Protein AF-A0A2D8M0P0-F1 (afdb_monomer)

Secondary structure (DSSP, 8-state):
------SS-EEEEEEEEEE-TT--EEEEEEEEEE-------EE---EEEEEGGGGGGS-EEEEEE--EE-TTT-EEEEEEEEEEEEEES-GGG--EETTEEEEEEE-SSEEEEEETTS-EEEEEEE-TTT-EEEEEE-S----S-TT-TT-EEEEEEEEEEEESS--EEEEEEEEEEEPP--B---EEEEEETT--EEEETTTTSB--SSS--EEEEEEETTEEEE--TT-EEEE-SSEEEEE-TTSEEEEEEPTT--EEEEEEEEEE-SS--EEEEEEEEEEESSSS--------------------------------------------------------------------S--EEE--SS--EEE--SS--EEE--BSS-EEEEEESS-EEE--BSS-EEEEEES--EEEEESBS-EEEEEESS-EEEEBS-STT-----B---EEEEEESS-EEEE--SS----EEESS--TTTT-EEE-TTTSTT--TTTS-GGGTEEEEEETTEEEEEE-TT-S--GGGPEEEEEETT--S--HHHHBHHHHTT--

Mean predicted aligned error: 20.03 Å

Solvent-accessible surface area (backbone atoms only — not comparable to full-atom values): 30763 Å² total; per-residue (Å²): 140,88,81,85,85,88,83,68,66,46,69,54,76,45,79,49,74,50,68,56,94,91,65,54,72,52,77,51,76,51,74,48,72,47,76,58,75,86,50,68,33,47,53,63,76,49,76,45,80,47,56,44,65,60,37,86,83,46,64,48,71,48,78,52,62,56,56,65,51,24,70,88,59,34,81,45,40,36,31,41,68,64,50,72,45,79,43,80,28,32,34,95,78,39,62,23,32,94,82,30,51,49,48,74,49,64,45,55,44,38,35,39,33,30,29,75,89,67,52,65,29,33,40,36,42,46,41,36,82,70,31,37,32,40,40,35,40,59,50,72,65,42,49,49,56,38,60,42,55,71,36,45,30,30,33,40,39,31,35,32,40,30,29,59,88,63,42,69,19,74,38,50,34,37,41,34,36,25,37,46,43,40,46,51,48,67,43,75,47,81,34,32,40,70,42,75,41,71,54,50,66,55,76,79,33,49,74,44,84,46,66,68,59,27,32,44,37,40,33,33,96,73,47,73,48,70,36,34,92,88,30,36,78,48,54,44,92,40,28,37,38,35,36,31,26,80,27,40,36,42,35,39,37,36,80,80,23,63,52,71,32,58,32,42,37,29,42,25,36,56,73,44,24,51,24,66,25,38,46,33,30,51,28,33,67,52,71,106,73,79,93,78,85,77,87,74,79,86,72,90,73,93,74,82,87,81,89,81,84,90,83,87,83,88,84,90,83,83,80,91,79,83,88,86,88,83,86,82,80,93,79,86,87,78,88,87,88,84,89,84,79,91,78,94,76,87,79,72,86,71,75,80,75,72,78,74,55,64,46,80,46,78,55,43,80,45,59,44,79,49,73,56,43,72,23,38,26,38,40,37,33,49,20,31,45,27,37,41,36,33,49,22,36,47,25,38,39,32,40,24,21,29,48,24,38,40,36,34,30,37,34,50,24,40,37,37,53,18,6,28,49,29,42,37,37,35,28,42,30,52,21,38,41,35,44,31,47,57,64,96,89,55,86,27,73,54,30,32,48,27,43,38,31,51,77,42,46,42,22,36,46,34,45,52,77,70,84,57,86,34,47,30,34,34,63,64,76,40,61,87,62,49,23,28,36,35,52,61,62,61,43,73,82,64,52,78,92,79,47,65,66,74,46,40,46,42,80,45,80,55,100,59,20,32,35,39,24,37,26,78,78,70,77,56,44,76,90,65,36,44,64,47,36,34,34,44,76,35,72,96,74,54,68,63,63,41,26,58,74,54,63,78,66,81,121

Radius of gyration: 38.32 Å; Cα contacts (8 Å, |Δi|>4): 1396; chains: 1; bounding box: 103×64×128 Å

Sequence (555 aa):
TYTSNNSTTGTDQFTYTMRDYDTDTDTAQLNLTVGDIDSVPTLDKEVINLDETNLDNGVITFNGNFDGDFKSDGPGSYQFDGSFTAACSLKNGQFTSEGSPISVNVTSNTITGTAADGRTIFTVTLNQSTGAYQFKLFDSVDHADGTDPNDILCFDIGVKATDGDGDVASNSFKVNIADDAVNAYNDTCPAYAGYRSRGNVMANDNLSQDAVNKVVNISSSMGNATVTTAGVMIMGLYGSLTIGQDGSYAYVPNTYASGQDVFTYTLQDGDMDTDTATLTFSVNYGSPNSTNVNTNTNVNNNSAEAEANSDASASASSRSSSVNSDDDGLSSSNVSSGSSSSENDSPSSASNELVHGAVTHEGTENGDVIFGTEGSDVINGKGGNDILYGQGGDDTLYGGAGDDVIYGGAGDDTIFVGGGDNIVHGGEGDDIIVSGQGRPGEDFGSDGSSQLWGDGGADIFLFQNNGGAGTDQIMDFNSGEGDMLDLSDFLHNYDPLTGAIENFVFQREMDGNTVISVDVTGSGNAQNAVDLVVLENVTGKHLDELVANIQAQQV

Foldseek 3Di:
DDDDPQADFDKDKDKDWDADPVGDIDIDIDIDTDDHPPDFKAKDAAEAEAEQQPCVVFKDKDKDFIDIGLDPQAFDWKFFPFDKDKDQFAAVPAWAALNFGWDWDGDRAKIWTAGPVGDTQKMKGADTRTRIIMIIGGGFIFGHPQADQFRWIKMWTKMWTAGNNGRIDIDIYMYIYGHHAKAQEAAEDEAEAADKDKDFSCPPIDAHPNADKFFQKKDWPVGIDGADQVFDWDDFPFWIKTAHRRRIIIIHGHHQGADKTKMKIWIAGSSGYIDIYIYMYGYHHDDPDDDDPPPPPPDDDDDDDDDDDDDDDDDDDDDDDDDDDDDDDDDDDDDDDDDDDDDDDDDDDPPPPPPQDEEEAEADQAEEEDAAHQEEYEYANAHYEYEEYNAHYAYEYERFAEAYEEANHAYAYEYHQAADAYEYELYHHAYEYEADHDDPPRPSDAHAAYEYEPDAAQYEYEYADPDHAYAYEDEDDDLPRNYAYEPVNLCVVPDVVPDDCCLAWPWDDDPQKIWIWGQSVNPSDPVNTHTHYIYHNDDDDDNVSHHSNNVSPPD

Structure (mmCIF, N/CA/C/O backbone):
data_AF-A0A2D8M0P0-F1
#
_entry.id   AF-A0A2D8M0P0-F1
#
loop_
_atom_site.group_PDB
_atom_site.id
_atom_site.type_symbol
_atom_site.label_atom_id
_atom_site.label_alt_id
_atom_site.label_comp_id
_atom_site.label_asym_id
_atom_site.label_entity_id
_atom_site.label_seq_id
_atom_site.pdbx_PDB_ins_code
_atom_site.Cartn_x
_atom_site.Cartn_y
_atom_site.Cartn_z
_atom_site.occupancy
_atom_site.B_iso_or_equiv
_atom_site.auth_seq_id
_atom_site.auth_comp_id
_atom_site.auth_asym_id
_atom_site.auth_atom_id
_atom_site.pdbx_PDB_model_num
ATOM 1 N N . THR A 1 1 ? -51.999 -14.821 59.462 1.00 68.44 1 THR A N 1
ATOM 2 C CA . THR A 1 1 ? -50.954 -14.955 58.429 1.00 68.44 1 THR A CA 1
ATOM 3 C C . THR A 1 1 ? -50.561 -13.560 58.021 1.00 68.44 1 THR A C 1
ATOM 5 O O . THR A 1 1 ? -51.459 -12.737 57.897 1.00 68.44 1 THR A O 1
ATOM 8 N N . TYR A 1 2 ? -49.270 -13.279 57.912 1.00 76.94 2 TYR A N 1
ATOM 9 C CA . TYR A 1 2 ? -48.740 -11.965 57.552 1.00 76.94 2 TYR A CA 1
ATOM 10 C C . TYR A 1 2 ? -47.899 -12.120 56.283 1.00 76.94 2 TYR A C 1
ATOM 12 O O . TYR A 1 2 ? -47.199 -13.124 56.150 1.00 76.94 2 TYR A O 1
ATOM 20 N N . THR A 1 3 ? -48.000 -11.164 55.365 1.00 72.19 3 THR A N 1
ATOM 21 C CA . THR A 1 3 ? -47.243 -11.122 54.108 1.00 72.19 3 THR A CA 1
ATOM 22 C C . THR A 1 3 ? -46.693 -9.707 53.980 1.00 72.19 3 THR A C 1
ATOM 24 O O . THR A 1 3 ? -47.482 -8.764 53.965 1.00 72.19 3 THR A O 1
ATOM 27 N N . SER A 1 4 ? -45.367 -9.561 53.963 1.00 68.31 4 SER A N 1
ATOM 28 C CA . SER A 1 4 ? -44.700 -8.271 53.764 1.00 68.31 4 SER A CA 1
ATOM 29 C C . SER A 1 4 ? -44.719 -7.879 52.284 1.00 68.31 4 SER A C 1
ATOM 31 O O . SER A 1 4 ? -44.711 -8.745 51.412 1.00 68.31 4 SER A O 1
ATOM 33 N N . ASN A 1 5 ? -44.720 -6.570 52.011 1.00 63.34 5 ASN A N 1
ATOM 34 C CA . ASN A 1 5 ? -44.659 -6.010 50.654 1.00 63.34 5 ASN A CA 1
ATOM 35 C C . ASN A 1 5 ? -43.256 -5.466 50.278 1.00 63.34 5 ASN A C 1
ATOM 37 O O . ASN A 1 5 ? -43.159 -4.778 49.272 1.00 63.34 5 ASN A O 1
ATOM 41 N N . ASN A 1 6 ? -42.212 -5.759 51.078 1.00 54.38 6 ASN A N 1
ATOM 42 C CA . ASN A 1 6 ? -40.782 -5.444 50.854 1.00 54.38 6 ASN A CA 1
ATOM 43 C C . ASN A 1 6 ? -40.491 -4.080 50.193 1.00 54.38 6 ASN A C 1
ATOM 45 O O . ASN A 1 6 ? -40.012 -4.042 49.068 1.00 54.38 6 ASN A O 1
ATOM 49 N N . SER A 1 7 ? -40.785 -2.958 50.858 1.00 53.03 7 SER A N 1
ATOM 50 C CA . SER A 1 7 ? -40.440 -1.644 50.284 1.00 53.03 7 SER A CA 1
ATOM 51 C C . SER A 1 7 ? -39.836 -0.627 51.252 1.00 53.03 7 SER A C 1
ATOM 53 O O . SER A 1 7 ? -39.574 0.481 50.814 1.00 53.03 7 SER A O 1
ATOM 55 N N . THR A 1 8 ? -39.712 -0.942 52.549 1.00 54.62 8 THR A N 1
ATOM 56 C CA . THR A 1 8 ? -39.072 -0.094 53.579 1.00 54.62 8 THR A CA 1
ATOM 57 C C . THR A 1 8 ? -38.988 -0.853 54.911 1.00 54.62 8 THR A C 1
ATOM 59 O O . THR A 1 8 ? -39.948 -1.546 55.271 1.00 54.62 8 THR A O 1
ATOM 62 N N . THR A 1 9 ? -37.950 -0.610 55.723 1.00 65.69 9 THR A N 1
ATOM 63 C CA . THR A 1 9 ? -37.950 -0.993 57.151 1.00 65.69 9 THR A CA 1
ATOM 64 C C . THR A 1 9 ? -39.107 -0.316 57.896 1.00 65.69 9 THR A C 1
ATOM 66 O O . THR A 1 9 ? -39.254 0.908 57.878 1.00 65.69 9 THR A O 1
ATOM 69 N N . GLY A 1 10 ? -39.920 -1.099 58.608 1.00 68.50 10 GLY A N 1
ATOM 70 C CA . GLY A 1 10 ? -41.105 -0.580 59.291 1.00 68.50 10 GLY A CA 1
ATOM 71 C C . GLY A 1 10 ? -41.658 -1.504 60.370 1.00 68.50 10 GLY A C 1
ATOM 72 O O . GLY A 1 10 ? -41.254 -2.656 60.520 1.00 68.50 10 GLY A O 1
ATOM 73 N N . THR A 1 11 ? -42.591 -0.985 61.169 1.00 77.12 11 THR A N 1
ATOM 74 C CA . THR A 1 11 ? -43.355 -1.790 62.131 1.00 77.12 11 THR A CA 1
ATOM 75 C C . THR A 1 11 ? -44.836 -1.669 61.826 1.00 77.12 11 THR A C 1
ATOM 77 O O . THR A 1 11 ? -45.420 -0.601 62.006 1.00 77.12 11 THR A O 1
ATOM 80 N N . ASP A 1 12 ? -45.446 -2.781 61.427 1.00 82.00 12 ASP A N 1
ATOM 81 C CA . ASP A 1 12 ? -46.895 -2.886 61.345 1.00 82.00 12 ASP A CA 1
ATOM 82 C C . ASP A 1 12 ? -47.453 -3.183 62.738 1.00 82.00 12 ASP A C 1
ATOM 84 O O . ASP A 1 12 ? -47.064 -4.152 63.399 1.00 82.00 12 ASP A O 1
ATOM 88 N N . GLN A 1 13 ? -48.375 -2.339 63.197 1.00 87.88 13 GLN A N 1
ATOM 89 C CA . GLN A 1 13 ? -49.007 -2.475 64.503 1.00 87.88 13 GLN A CA 1
ATOM 90 C C . GLN A 1 13 ? -50.463 -2.911 64.358 1.00 87.88 13 GLN A C 1
ATOM 92 O O . GLN A 1 13 ? -51.303 -2.190 63.821 1.00 87.88 13 GLN A O 1
ATOM 97 N N . PHE A 1 14 ? -50.784 -4.069 64.927 1.00 88.75 14 PHE A N 1
ATOM 98 C CA . PHE A 1 14 ? -52.139 -4.601 64.993 1.00 88.75 14 PHE A CA 1
ATOM 99 C C . PHE A 1 14 ? -52.619 -4.579 66.442 1.00 88.75 14 PHE A C 1
ATOM 101 O O . PHE A 1 14 ? -51.986 -5.154 67.322 1.00 88.75 14 PHE A O 1
ATOM 108 N N . THR A 1 15 ? -53.752 -3.934 66.710 1.00 93.31 15 THR A N 1
ATOM 109 C CA . THR A 1 15 ? -54.378 -3.979 68.041 1.00 93.31 15 THR A CA 1
ATOM 110 C C . THR A 1 15 ? -55.434 -5.075 68.061 1.00 93.31 15 THR A C 1
ATOM 112 O O . THR A 1 15 ? -56.284 -5.123 67.173 1.00 93.31 15 THR A O 1
ATOM 115 N N . TYR A 1 16 ? -55.395 -5.947 69.067 1.00 90.12 16 TYR A N 1
ATOM 116 C CA . TYR A 1 16 ? -56.405 -6.983 69.265 1.00 90.12 16 TYR A CA 1
ATOM 117 C C . TYR A 1 16 ? -56.964 -6.940 70.684 1.00 90.12 16 TYR A C 1
ATOM 119 O O . TYR A 1 16 ? -56.288 -6.553 71.635 1.00 90.12 16 TYR A O 1
ATOM 127 N N . THR A 1 17 ? -58.224 -7.342 70.814 1.00 92.62 17 THR A N 1
ATOM 128 C CA . THR A 1 17 ? -58.945 -7.387 72.085 1.00 92.62 17 THR A CA 1
ATOM 129 C C . THR A 1 17 ? -59.273 -8.835 72.404 1.00 92.62 17 THR A C 1
ATOM 131 O O . THR A 1 17 ? -59.885 -9.524 71.586 1.00 92.62 17 THR A O 1
ATOM 134 N N . MET A 1 18 ? -58.883 -9.302 73.584 1.00 88.94 18 MET A N 1
ATOM 135 C CA . MET A 1 18 ? -59.328 -10.584 74.118 1.00 88.94 18 MET A CA 1
ATOM 136 C C . MET A 1 18 ? -60.533 -10.358 75.021 1.00 88.94 18 MET A C 1
ATOM 138 O O . MET A 1 18 ? -60.607 -9.340 75.704 1.00 88.94 18 MET A O 1
ATOM 142 N N . ARG A 1 19 ? -61.474 -11.302 75.007 1.00 91.44 19 ARG A N 1
ATOM 143 C CA . ARG A 1 19 ? -62.654 -11.306 75.872 1.00 91.44 19 ARG A CA 1
ATOM 144 C C . ARG A 1 19 ? -62.740 -12.645 76.586 1.00 91.44 19 ARG A C 1
ATOM 146 O O . ARG A 1 19 ? -62.613 -13.677 75.923 1.00 91.44 19 ARG A O 1
ATOM 153 N N . ASP A 1 20 ? -62.958 -12.632 77.892 1.00 86.31 20 ASP A N 1
ATOM 154 C CA . ASP A 1 20 ? -63.196 -13.855 78.654 1.00 86.31 20 ASP A CA 1
ATOM 155 C C . ASP A 1 20 ? -64.682 -14.264 78.653 1.00 86.31 20 ASP A C 1
ATOM 157 O O . ASP A 1 20 ? -65.516 -13.732 77.912 1.00 86.31 20 ASP A O 1
ATOM 161 N N . TYR A 1 21 ? -65.005 -15.307 79.419 1.00 88.38 21 TYR A N 1
ATOM 162 C CA . TYR A 1 21 ? -66.325 -15.934 79.400 1.00 88.38 21 TYR A CA 1
ATOM 163 C C . TYR A 1 21 ? -67.408 -15.065 80.057 1.00 88.38 21 TYR A C 1
ATOM 165 O O . TYR A 1 21 ? -68.565 -15.091 79.631 1.00 88.38 21 TYR A O 1
ATOM 173 N N . ASP A 1 22 ? -67.042 -14.294 81.077 1.00 88.50 22 ASP A N 1
ATOM 174 C CA . ASP A 1 22 ? -67.893 -13.350 81.803 1.00 88.50 22 ASP A CA 1
ATOM 175 C C . ASP A 1 22 ? -67.812 -11.917 81.274 1.00 88.50 22 ASP A C 1
ATOM 177 O O . ASP A 1 22 ? -68.479 -11.029 81.801 1.00 88.50 22 ASP A O 1
ATOM 181 N N . THR A 1 23 ? -67.198 -11.762 80.101 1.00 89.12 23 THR A N 1
ATOM 182 C CA . THR A 1 23 ? -67.307 -10.633 79.177 1.00 89.12 23 THR A CA 1
ATOM 183 C C . THR A 1 23 ? -66.357 -9.4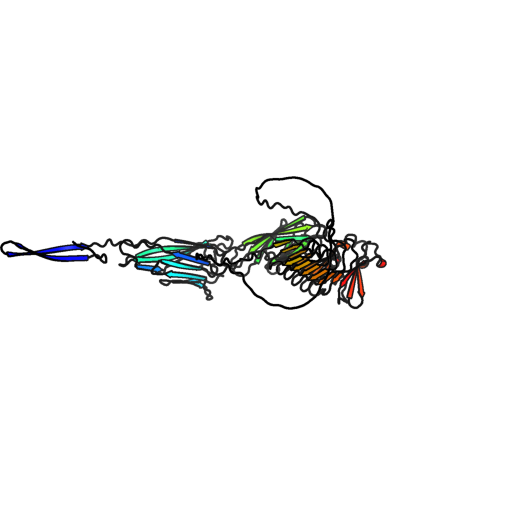71 79.401 1.00 89.12 23 THR A C 1
ATOM 185 O O . THR A 1 23 ? -66.452 -8.498 78.644 1.00 89.12 23 THR A O 1
ATOM 188 N N . ASP A 1 24 ? -65.423 -9.602 80.334 1.00 91.12 24 ASP A N 1
ATOM 189 C CA . ASP A 1 24 ? -64.345 -8.644 80.512 1.00 91.12 24 ASP A CA 1
ATOM 190 C C . ASP A 1 24 ? -63.424 -8.668 79.289 1.00 91.12 24 ASP A C 1
ATOM 192 O O . ASP A 1 24 ? -63.270 -9.685 78.604 1.00 91.12 24 ASP A O 1
ATOM 196 N N . THR A 1 25 ? -62.845 -7.512 78.965 1.00 92.69 25 THR A N 1
ATOM 197 C CA . THR A 1 25 ? -61.978 -7.355 77.796 1.00 92.69 25 THR A CA 1
ATOM 198 C C . THR A 1 25 ? -60.655 -6.721 78.159 1.00 92.69 25 THR A C 1
ATOM 200 O O . THR A 1 25 ? -60.630 -5.751 78.914 1.00 92.69 25 THR A O 1
ATOM 203 N N . ASP A 1 26 ? -59.590 -7.190 77.519 1.00 94.50 26 ASP A N 1
ATOM 204 C CA . ASP A 1 26 ? -58.276 -6.559 77.557 1.00 94.50 26 ASP A CA 1
ATOM 205 C C . ASP A 1 26 ? -57.722 -6.403 76.140 1.00 94.50 26 ASP A C 1
ATOM 207 O O . ASP A 1 26 ? -58.010 -7.203 75.245 1.00 94.50 26 ASP A O 1
ATOM 211 N N . THR A 1 27 ? -56.946 -5.349 75.926 1.00 93.19 27 THR A N 1
ATOM 212 C CA . THR A 1 27 ? -56.362 -5.000 74.629 1.00 93.19 27 THR A CA 1
ATOM 213 C C . THR A 1 27 ? -54.857 -5.182 74.655 1.00 93.19 27 THR A C 1
ATOM 215 O O . THR A 1 27 ? -54.185 -4.670 75.545 1.00 93.19 27 THR A O 1
ATOM 218 N N . ALA A 1 28 ? -54.319 -5.828 73.628 1.00 92.94 28 ALA A N 1
ATOM 219 C CA . ALA A 1 28 ? -52.889 -5.965 73.421 1.00 92.94 28 ALA A CA 1
ATOM 220 C C . ALA A 1 28 ? -52.513 -5.553 71.994 1.00 92.94 28 ALA A C 1
ATOM 222 O O . ALA A 1 28 ? -53.347 -5.501 71.086 1.00 92.94 28 ALA A O 1
ATOM 223 N N . GLN A 1 29 ? -51.233 -5.246 71.802 1.00 92.50 29 GLN A N 1
ATOM 224 C CA . GLN A 1 29 ? -50.673 -4.920 70.497 1.00 92.50 29 GLN A CA 1
ATOM 225 C C . GLN A 1 29 ? -49.803 -6.077 70.007 1.00 92.50 29 GLN A C 1
ATOM 227 O O . GLN A 1 29 ? -48.972 -6.602 70.748 1.00 92.50 29 GLN A O 1
ATOM 232 N N . LEU A 1 30 ? -49.994 -6.465 68.751 1.00 89.06 30 LEU A N 1
ATOM 233 C CA . LEU A 1 30 ? -49.072 -7.284 67.982 1.00 89.06 30 LEU A CA 1
ATOM 234 C C . LEU A 1 30 ? -48.292 -6.343 67.063 1.00 89.06 30 LEU A C 1
ATOM 236 O O . LEU A 1 30 ? -48.836 -5.835 66.085 1.00 89.06 30 LEU A O 1
ATOM 240 N N . ASN A 1 31 ? -47.027 -6.112 67.399 1.00 85.94 31 ASN A N 1
ATOM 241 C CA . ASN A 1 31 ? -46.102 -5.360 66.561 1.00 85.94 31 ASN A CA 1
ATOM 242 C C . ASN A 1 31 ? -45.303 -6.359 65.719 1.00 85.94 31 ASN A C 1
ATOM 244 O O . ASN A 1 31 ? -44.644 -7.237 66.277 1.00 85.94 31 ASN A O 1
ATOM 248 N N . LEU A 1 32 ? -45.375 -6.237 64.396 1.00 80.94 32 LEU A N 1
ATOM 249 C CA . LEU A 1 32 ? -44.564 -7.002 63.455 1.00 80.94 32 LEU A CA 1
ATOM 250 C C . LEU A 1 32 ? -43.542 -6.053 62.836 1.00 80.94 32 LEU A C 1
ATOM 252 O O . LEU A 1 32 ? -43.894 -5.186 62.040 1.00 80.94 32 LEU A O 1
ATOM 256 N N . THR A 1 33 ? -42.282 -6.190 63.240 1.00 70.06 33 THR A N 1
ATOM 257 C CA . THR A 1 33 ? -41.177 -5.442 62.638 1.00 70.06 33 THR A CA 1
ATOM 258 C C . THR A 1 33 ? -40.686 -6.199 61.414 1.00 70.06 33 THR A C 1
ATOM 260 O O . THR A 1 33 ? -40.250 -7.345 61.532 1.00 70.06 33 THR A O 1
ATOM 263 N N . VAL A 1 34 ? -40.763 -5.554 60.254 1.00 70.56 34 VAL A N 1
ATOM 264 C CA . VAL A 1 34 ? -40.126 -6.022 59.024 1.00 70.56 34 VAL A CA 1
ATOM 265 C C . VAL A 1 34 ? -38.820 -5.257 58.906 1.00 70.56 34 VAL A C 1
ATOM 267 O O . VAL A 1 34 ? -38.826 -4.035 58.751 1.00 70.56 34 VAL A O 1
ATOM 270 N N . GLY A 1 35 ? -37.712 -5.971 59.081 1.00 56.75 35 GLY A N 1
ATOM 271 C CA . GLY A 1 35 ? -36.402 -5.442 58.730 1.00 56.75 35 GLY A CA 1
ATOM 272 C C . GLY A 1 35 ? -36.252 -5.527 57.224 1.00 56.75 35 GLY A C 1
ATOM 273 O O . GLY A 1 35 ? -36.498 -6.597 56.661 1.00 56.75 35 GLY A O 1
ATOM 274 N N . ASP A 1 36 ? -35.879 -4.415 56.607 1.00 60.78 36 ASP A N 1
ATOM 275 C CA . ASP A 1 36 ? -35.230 -4.501 55.313 1.00 60.78 36 ASP A CA 1
ATOM 276 C C . ASP A 1 36 ? -33.916 -5.257 55.480 1.00 60.78 36 ASP A C 1
ATOM 278 O O . ASP A 1 36 ? -33.255 -5.141 56.522 1.00 60.78 36 ASP A O 1
ATOM 282 N N . ILE A 1 37 ? -33.546 -6.041 54.481 1.00 57.84 37 ILE A N 1
ATOM 283 C CA . ILE A 1 37 ? -32.159 -6.459 54.368 1.00 57.84 37 ILE A CA 1
ATOM 284 C C . ILE A 1 37 ? -31.554 -5.390 53.467 1.00 57.84 37 ILE A C 1
ATOM 286 O O . ILE A 1 37 ? -31.331 -5.692 52.314 1.00 57.84 37 ILE A O 1
ATOM 290 N N . ASP A 1 38 ? -31.384 -4.169 53.989 1.00 63.44 38 ASP A N 1
ATOM 291 C CA . ASP A 1 38 ? -30.680 -3.035 53.357 1.00 63.44 38 ASP A CA 1
ATOM 292 C C . ASP A 1 38 ? -29.403 -3.587 52.698 1.00 63.44 38 ASP A C 1
ATOM 294 O O . ASP A 1 38 ? -28.453 -4.001 53.384 1.00 63.44 38 ASP A O 1
ATOM 298 N N . SER A 1 39 ? -29.495 -3.827 51.386 1.00 70.38 39 SER A N 1
ATOM 299 C CA . SER A 1 39 ? -28.562 -4.650 50.630 1.00 70.38 39 SER A CA 1
ATOM 300 C C . SER A 1 39 ? -27.941 -3.803 49.545 1.00 70.38 39 SER A C 1
ATOM 302 O O . SER A 1 39 ? -28.282 -3.924 48.374 1.00 70.38 39 SER A O 1
ATOM 304 N N . VAL A 1 40 ? -26.907 -3.063 49.945 1.00 78.81 40 VAL A N 1
ATOM 305 C CA . VAL A 1 40 ? -26.061 -2.288 49.034 1.00 78.81 40 VAL A CA 1
ATOM 306 C C . VAL A 1 40 ? -25.755 -3.079 47.751 1.00 78.81 40 VAL A C 1
ATOM 308 O O . VAL A 1 40 ? -25.216 -4.199 47.835 1.00 78.81 40 VAL A O 1
ATOM 311 N N . PRO A 1 41 ? -26.049 -2.510 46.567 1.00 85.50 41 PRO A N 1
ATOM 312 C CA . PRO A 1 41 ? -25.842 -3.203 45.312 1.00 85.50 41 PRO A CA 1
ATOM 313 C C . PRO A 1 41 ? -24.352 -3.491 45.097 1.00 85.50 41 PRO A C 1
ATOM 315 O O . PRO A 1 41 ? -23.466 -2.893 45.716 1.00 85.50 41 PRO A O 1
ATOM 318 N N . THR A 1 42 ? -24.039 -4.407 44.185 1.00 87.06 42 THR A N 1
ATOM 319 C CA . THR A 1 42 ? -22.668 -4.571 43.680 1.00 87.06 42 THR A CA 1
ATOM 320 C C . THR A 1 42 ? -22.619 -4.245 42.203 1.00 87.06 42 THR A C 1
ATOM 322 O O . THR A 1 42 ? -23.557 -4.555 41.477 1.00 87.06 42 THR A O 1
ATOM 325 N N . LEU A 1 43 ? -21.522 -3.633 41.766 1.00 88.56 43 LEU A N 1
ATOM 326 C CA . LEU A 1 43 ? -21.311 -3.233 40.383 1.00 88.56 43 LEU A CA 1
ATOM 327 C C . LEU A 1 43 ? -19.984 -3.802 39.898 1.00 88.56 43 LEU A C 1
ATOM 329 O O . LEU A 1 43 ? -18.949 -3.569 40.532 1.00 88.56 43 LEU A O 1
ATOM 333 N N . ASP A 1 44 ? -20.018 -4.540 38.797 1.00 83.25 44 ASP A N 1
ATOM 334 C CA . ASP A 1 44 ? -18.826 -5.180 38.256 1.00 83.25 44 ASP A CA 1
ATOM 335 C C . ASP A 1 44 ? -17.816 -4.172 37.695 1.00 83.25 44 ASP A C 1
ATOM 337 O O . ASP A 1 44 ? -18.142 -3.038 37.336 1.00 83.25 44 ASP A O 1
ATOM 341 N N . LYS A 1 45 ? -16.550 -4.602 37.653 1.00 81.31 45 LYS A N 1
ATOM 342 C CA . LYS A 1 45 ? -15.477 -3.876 36.974 1.00 81.31 45 LYS A CA 1
ATOM 343 C C . LYS A 1 45 ? -15.367 -4.389 35.548 1.00 81.31 45 LYS A C 1
ATOM 345 O O . LYS A 1 45 ? -15.258 -5.594 35.340 1.00 81.31 45 LYS A O 1
ATOM 350 N N . GLU A 1 46 ? -15.276 -3.471 34.598 1.00 85.31 46 GLU A N 1
ATOM 351 C CA . GLU A 1 46 ? -15.084 -3.805 33.191 1.00 85.31 46 GLU A CA 1
ATOM 352 C C . GLU A 1 46 ? -13.783 -3.194 32.652 1.00 85.31 46 GLU A C 1
ATOM 354 O O . GLU A 1 46 ? -13.271 -2.196 33.173 1.00 85.31 46 GLU A O 1
ATOM 359 N N . VAL A 1 47 ? -13.202 -3.847 31.647 1.00 89.69 47 VAL A N 1
ATOM 360 C CA . VAL A 1 47 ? -12.021 -3.367 30.928 1.00 89.69 47 VAL A CA 1
ATOM 361 C C . VAL A 1 47 ? -12.296 -3.515 29.442 1.00 89.69 47 VAL A C 1
ATOM 363 O O . VAL A 1 47 ? -12.587 -4.616 28.978 1.00 89.69 47 VAL A O 1
ATOM 366 N N . ILE A 1 48 ? -12.188 -2.410 28.717 1.00 91.12 48 ILE A N 1
ATOM 367 C CA . ILE A 1 48 ? -12.302 -2.350 27.264 1.00 91.12 48 ILE A CA 1
ATOM 368 C C . ILE A 1 48 ? -10.888 -2.208 26.710 1.00 91.12 48 ILE A C 1
ATOM 370 O O . ILE A 1 48 ? -10.119 -1.398 27.224 1.00 91.12 48 ILE A O 1
ATOM 374 N N . ASN A 1 49 ? -10.553 -2.989 25.685 1.00 91.25 49 ASN A N 1
ATOM 375 C CA . ASN A 1 49 ? -9.319 -2.825 24.922 1.00 91.25 49 ASN A CA 1
ATOM 376 C C . ASN A 1 49 ? -9.710 -2.480 23.488 1.00 91.25 49 ASN A C 1
ATOM 378 O O . ASN A 1 49 ? -10.456 -3.237 22.864 1.00 91.25 49 ASN A O 1
ATOM 382 N N . LEU A 1 50 ? -9.255 -1.325 23.032 1.00 90.12 50 LEU A N 1
ATOM 383 C CA . LEU A 1 50 ? -9.416 -0.799 21.686 1.00 90.12 50 LEU A CA 1
ATOM 384 C C . LEU A 1 50 ? -8.029 -0.652 21.069 1.00 90.12 50 LEU A C 1
ATOM 386 O O . LEU A 1 50 ? -7.039 -0.634 21.796 1.00 90.12 50 LEU A O 1
ATOM 390 N N . ASP A 1 51 ? -7.991 -0.569 19.751 1.00 86.94 51 ASP A N 1
ATOM 391 C CA . ASP A 1 51 ? -6.770 -0.521 18.955 1.00 86.94 51 ASP A CA 1
ATOM 392 C C . ASP A 1 51 ? -7.027 0.425 17.782 1.00 86.94 51 ASP A C 1
ATOM 394 O O . ASP A 1 51 ? -7.970 0.195 17.010 1.00 86.94 51 ASP A O 1
ATOM 398 N N . GLU A 1 52 ? -6.259 1.509 17.720 1.00 85.06 52 GLU A N 1
ATOM 399 C CA . GLU A 1 52 ? -6.424 2.588 16.746 1.00 85.06 52 GLU A CA 1
ATOM 400 C C . GLU A 1 52 ? -6.004 2.176 15.332 1.00 85.06 52 GLU A C 1
ATOM 402 O O . GLU A 1 52 ? -6.554 2.722 14.379 1.00 85.06 52 GLU A O 1
ATOM 407 N N . THR A 1 53 ? -5.233 1.090 15.170 1.00 75.75 53 THR A N 1
ATOM 408 C CA . THR A 1 53 ? -4.862 0.514 13.858 1.00 75.75 53 THR A CA 1
ATOM 409 C C . THR A 1 53 ? -6.079 0.231 12.962 1.00 75.75 53 THR A C 1
ATOM 411 O O . THR A 1 53 ? -5.981 0.177 11.74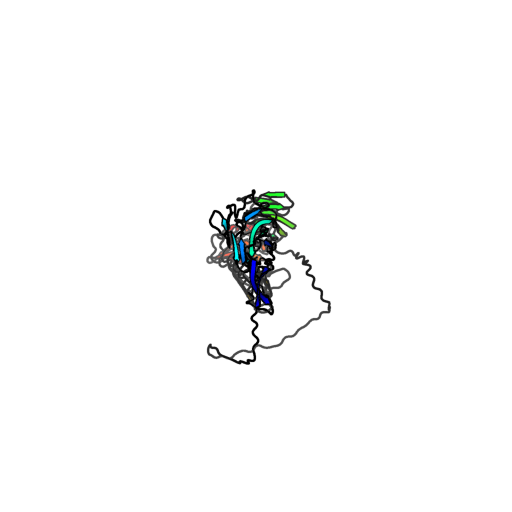2 1.00 75.75 53 THR A O 1
ATOM 414 N N . ASN A 1 54 ? -7.263 0.007 13.547 1.00 67.12 54 ASN A N 1
ATOM 415 C CA . ASN A 1 54 ? -8.490 -0.300 12.800 1.00 67.12 54 ASN A CA 1
ATOM 416 C C . ASN A 1 54 ? -9.446 0.893 12.648 1.00 67.12 54 ASN A C 1
ATOM 418 O O . ASN A 1 54 ? -10.584 0.711 12.192 1.00 67.12 54 ASN A O 1
ATOM 422 N N . LEU A 1 55 ? -9.034 2.095 13.050 1.00 73.81 55 LEU A N 1
ATOM 423 C CA . LEU A 1 55 ? -9.847 3.303 12.946 1.00 73.81 55 LEU A CA 1
ATOM 424 C C . LEU A 1 55 ? -10.058 3.722 11.474 1.00 73.81 55 LEU A C 1
ATOM 426 O O . LEU A 1 55 ? -11.045 4.388 11.170 1.00 73.81 55 LEU A O 1
ATOM 430 N N . ASP A 1 56 ? -9.235 3.236 10.529 1.00 56.50 56 ASP A N 1
ATOM 431 C CA . ASP A 1 56 ? -9.352 3.476 9.067 1.00 56.50 56 ASP A CA 1
ATOM 432 C C . ASP A 1 56 ? -10.652 2.976 8.456 1.00 56.50 56 ASP A C 1
ATOM 434 O O . ASP A 1 56 ? -11.155 3.513 7.467 1.00 56.50 56 ASP A O 1
ATOM 438 N N . ASN A 1 57 ? -11.285 2.012 9.118 1.00 56.31 57 ASN A N 1
ATOM 439 C CA . ASN A 1 57 ? -12.599 1.516 8.733 1.00 56.31 57 ASN A CA 1
ATOM 440 C C . ASN A 1 57 ? -13.755 2.397 9.261 1.00 56.31 57 ASN A C 1
ATOM 442 O O . ASN A 1 57 ? -14.930 2.025 9.148 1.00 56.31 57 ASN A O 1
ATOM 446 N N . GLY A 1 58 ? -13.453 3.562 9.848 1.00 74.38 58 GLY A N 1
ATOM 447 C CA . GLY A 1 58 ? -14.409 4.553 10.331 1.00 74.38 58 GLY A CA 1
ATOM 448 C C . GLY A 1 58 ? -14.439 4.684 11.855 1.00 74.38 58 GLY A C 1
ATOM 449 O O . GLY A 1 58 ? -13.543 5.234 12.470 1.00 74.38 58 GLY A O 1
ATOM 450 N N . VAL A 1 59 ? -15.539 4.275 12.494 1.00 87.50 59 VAL A N 1
ATOM 451 C CA . VAL A 1 59 ? -15.763 4.498 13.937 1.00 87.50 59 VAL A CA 1
ATOM 452 C C . VAL A 1 59 ? -15.637 3.182 14.693 1.00 87.50 59 VAL A C 1
ATOM 454 O O . VAL A 1 59 ? -16.506 2.312 14.555 1.00 87.50 59 VAL A O 1
ATOM 457 N N . ILE A 1 60 ? -14.640 3.052 15.572 1.00 89.06 60 ILE A N 1
ATOM 458 C CA . ILE A 1 60 ? -14.524 1.881 16.449 1.00 89.06 60 ILE A CA 1
ATOM 459 C C . ILE A 1 60 ? -15.659 1.931 17.467 1.00 89.06 60 ILE A C 1
ATOM 461 O O . ILE A 1 60 ? -15.751 2.848 18.282 1.00 89.06 60 ILE A O 1
ATOM 465 N N . THR A 1 61 ? -16.552 0.941 17.422 1.00 91.81 61 THR A N 1
ATOM 466 C CA . THR A 1 61 ? -17.719 0.862 18.307 1.00 91.81 61 THR A CA 1
ATOM 467 C C . THR A 1 61 ? -17.629 -0.363 19.205 1.00 91.81 61 THR A C 1
ATOM 469 O O . THR A 1 61 ? -17.638 -1.493 18.724 1.00 91.81 61 THR A O 1
ATOM 472 N N . PHE A 1 62 ? -17.653 -0.148 20.518 1.00 93.25 62 PHE A N 1
ATOM 473 C CA . PHE A 1 62 ? -17.755 -1.211 21.513 1.00 93.25 62 PHE A CA 1
ATOM 474 C C . PHE A 1 62 ? -19.097 -1.121 22.239 1.00 93.25 62 PHE A C 1
ATOM 476 O O . PHE A 1 62 ? -19.502 -0.049 22.690 1.00 93.25 62 PHE A O 1
ATOM 483 N N . ASN A 1 63 ? -19.798 -2.247 22.360 1.00 94.00 63 ASN A N 1
ATOM 484 C CA . ASN A 1 63 ? -21.035 -2.337 23.131 1.00 94.00 63 ASN A CA 1
ATOM 485 C C . ASN A 1 63 ? -20.785 -3.218 24.350 1.00 94.00 63 ASN A C 1
ATOM 487 O O . ASN A 1 63 ? -20.359 -4.362 24.201 1.00 94.00 63 ASN A O 1
ATOM 491 N N . GLY A 1 64 ? -21.087 -2.691 25.529 1.00 91.50 64 GLY A N 1
ATOM 492 C CA . GLY A 1 64 ? -20.951 -3.402 26.792 1.00 91.50 64 GLY A CA 1
ATOM 493 C C . GLY A 1 64 ? -22.203 -3.265 27.643 1.00 91.50 64 GLY A C 1
ATOM 494 O O . GLY A 1 64 ? -23.192 -2.626 27.260 1.00 91.50 64 GLY A O 1
ATOM 495 N N . ASN A 1 65 ? -22.178 -3.896 28.809 1.00 91.06 65 ASN A N 1
ATOM 496 C CA . ASN A 1 65 ? -23.275 -3.815 29.757 1.00 91.06 65 ASN A CA 1
ATOM 497 C C . ASN A 1 65 ? -22.752 -3.937 31.181 1.00 91.06 65 ASN A C 1
ATOM 499 O O . ASN A 1 65 ? -22.201 -4.973 31.545 1.00 91.06 65 ASN A O 1
ATOM 503 N N . PHE A 1 66 ? -23.009 -2.921 32.001 1.00 89.50 66 PHE A N 1
ATOM 504 C CA . PHE A 1 66 ? -22.730 -3.012 33.426 1.00 89.50 66 PHE A CA 1
ATOM 505 C C . PHE A 1 66 ? -23.671 -4.015 34.081 1.00 89.50 66 PHE A C 1
ATOM 507 O O . PHE A 1 66 ? -24.891 -3.834 34.057 1.00 89.50 66 PHE A O 1
ATOM 514 N N . ASP A 1 67 ? -23.101 -5.050 34.692 1.00 83.38 67 ASP A N 1
ATOM 515 C CA . ASP A 1 67 ? -23.858 -5.974 35.526 1.00 83.38 67 ASP A CA 1
ATOM 516 C C . ASP A 1 67 ? -23.909 -5.437 36.960 1.00 83.38 67 ASP A C 1
ATOM 518 O O . ASP A 1 67 ? -22.886 -5.203 37.612 1.00 83.38 67 ASP A O 1
ATOM 522 N N . GLY A 1 68 ? -25.130 -5.145 37.404 1.00 84.06 68 GLY A N 1
ATOM 523 C CA . GLY A 1 68 ? -25.418 -4.630 38.733 1.00 84.06 68 GLY A CA 1
ATOM 524 C C . GLY A 1 68 ? -26.282 -5.640 39.467 1.00 84.06 68 GLY A C 1
ATOM 525 O O . GLY A 1 68 ? -27.419 -5.883 39.064 1.00 84.06 68 GLY A O 1
ATOM 526 N N . ASP A 1 69 ? -25.770 -6.212 40.553 1.00 85.00 69 ASP A N 1
ATOM 527 C CA . ASP A 1 69 ? -26.575 -7.069 41.419 1.00 85.00 69 ASP A CA 1
ATOM 528 C C . ASP A 1 69 ? -27.254 -6.200 42.481 1.00 85.00 69 ASP A C 1
ATOM 530 O O . ASP A 1 69 ? -26.645 -5.840 43.491 1.00 85.00 69 ASP A O 1
ATOM 534 N N . PHE A 1 70 ? -28.519 -5.869 42.215 1.00 83.75 70 PHE A N 1
ATOM 535 C CA . PHE A 1 70 ? -29.404 -5.077 43.077 1.00 83.75 70 PHE A CA 1
ATOM 536 C C . PHE A 1 70 ? -30.067 -5.884 44.204 1.00 83.75 70 PHE A C 1
ATOM 538 O O . PHE A 1 70 ? -31.011 -5.411 44.834 1.00 83.75 70 PHE A O 1
ATOM 545 N N . LYS A 1 71 ? -29.616 -7.124 44.435 1.00 81.44 71 LYS A N 1
ATOM 546 C CA . LYS A 1 71 ? -30.012 -7.954 45.580 1.00 81.44 71 LYS A CA 1
ATOM 547 C C . LYS A 1 71 ? -31.538 -8.012 45.763 1.00 81.44 71 LYS A C 1
ATOM 549 O O . LYS A 1 71 ? -32.269 -8.301 44.814 1.00 81.44 71 LYS A O 1
ATOM 554 N N . SER A 1 72 ? -32.022 -7.852 46.994 1.00 78.38 72 SER A N 1
ATOM 555 C CA . SER A 1 72 ? -33.445 -7.921 47.342 1.00 78.38 72 SER A CA 1
ATOM 556 C C . SER A 1 72 ? -34.240 -6.675 46.967 1.00 78.38 72 SER A C 1
ATOM 558 O O . SER A 1 72 ? -35.469 -6.766 46.899 1.00 78.38 72 SER A O 1
ATOM 560 N N . ASP A 1 73 ? -33.556 -5.565 46.706 1.00 72.94 73 ASP A N 1
ATOM 561 C CA . ASP A 1 73 ? -34.151 -4.223 46.723 1.00 72.94 73 ASP A CA 1
ATOM 562 C C . ASP A 1 73 ? -34.604 -3.817 45.309 1.00 72.94 73 ASP A C 1
ATOM 564 O O . ASP A 1 73 ? -35.453 -2.945 45.107 1.00 72.94 73 ASP A O 1
ATOM 568 N N . GLY A 1 74 ? -34.152 -4.590 44.316 1.00 72.81 74 GLY A N 1
ATOM 569 C CA . GLY A 1 74 ? -34.576 -4.502 42.929 1.00 72.81 74 GLY A CA 1
ATOM 570 C C . GLY A 1 74 ? -33.879 -3.365 42.176 1.00 72.81 74 GLY A C 1
ATOM 571 O O . GLY A 1 74 ? -33.294 -2.464 42.773 1.00 72.81 74 GLY A O 1
ATOM 572 N N . PRO A 1 75 ? -33.898 -3.401 40.835 1.00 78.12 75 PRO A N 1
ATOM 573 C CA . PRO A 1 75 ? -33.141 -2.451 40.030 1.00 78.12 75 PRO A CA 1
ATOM 574 C C . PRO A 1 75 ? -33.687 -1.026 40.163 1.00 78.12 75 PRO A C 1
ATOM 576 O O . PRO A 1 75 ? -34.888 -0.801 40.000 1.00 78.12 75 PRO A O 1
ATOM 579 N N . GLY A 1 76 ? -32.791 -0.063 40.386 1.00 83.62 76 GLY A N 1
ATOM 580 C CA . GLY A 1 76 ? -33.091 1.366 40.307 1.00 83.62 76 GLY A CA 1
ATOM 581 C C . GLY A 1 76 ? -32.577 1.976 39.001 1.00 83.62 76 GLY A C 1
ATOM 582 O O . GLY A 1 76 ? -33.313 2.056 38.017 1.00 83.62 76 GLY A O 1
ATOM 583 N N . SER A 1 77 ? -31.323 2.440 38.975 1.00 91.75 77 SER A N 1
ATOM 584 C CA . SER A 1 77 ? -30.702 3.073 37.801 1.00 91.75 77 SER A CA 1
ATOM 585 C C . SER A 1 77 ? -29.176 2.949 37.759 1.00 91.75 77 SER A C 1
ATOM 587 O O . SER A 1 77 ? -28.530 2.827 38.794 1.00 91.75 77 SER A O 1
ATOM 589 N N . TYR A 1 78 ? -28.604 3.078 36.564 1.00 94.50 78 TYR A N 1
ATOM 590 C CA . TYR A 1 78 ? -27.171 3.232 36.305 1.00 94.50 78 TYR A CA 1
ATOM 591 C C . TYR A 1 78 ? -26.873 4.655 35.843 1.00 94.50 78 TYR A C 1
ATOM 593 O O . TYR A 1 78 ? -27.646 5.217 35.068 1.00 94.50 78 TYR A O 1
ATOM 601 N N . GLN A 1 79 ? -25.762 5.242 36.282 1.00 95.56 79 GLN A N 1
ATOM 602 C CA . GLN A 1 79 ? -25.344 6.593 35.894 1.00 95.56 79 GLN A CA 1
ATOM 603 C C . GLN A 1 79 ? -23.818 6.701 35.868 1.00 95.56 79 GLN A C 1
ATOM 605 O O . GLN A 1 79 ? -23.147 6.073 36.685 1.00 95.56 79 GLN A O 1
ATOM 610 N N . PHE A 1 80 ? -23.262 7.567 35.021 1.00 96.00 80 PHE A N 1
ATOM 611 C CA . PHE A 1 80 ? -21.889 8.034 35.232 1.00 96.00 80 PHE A CA 1
ATOM 612 C C . PHE A 1 80 ? -21.836 8.933 36.473 1.00 96.00 80 PHE A C 1
ATOM 614 O O . PHE A 1 80 ? -22.759 9.713 36.737 1.00 96.00 80 PHE A O 1
ATOM 621 N N . ASP A 1 81 ? -20.776 8.812 37.268 1.00 93.50 81 ASP A N 1
ATOM 622 C CA . ASP A 1 81 ? -20.661 9.528 38.545 1.00 93.50 81 ASP A CA 1
ATOM 623 C C . ASP A 1 81 ? -20.012 10.920 38.422 1.00 93.50 81 ASP A C 1
ATOM 625 O O . ASP A 1 81 ? -19.984 11.678 39.393 1.00 93.50 81 ASP A O 1
ATOM 629 N N . GLY A 1 82 ? -19.558 11.274 37.216 1.00 92.50 82 GLY A N 1
ATOM 630 C CA . GLY A 1 82 ? -18.875 12.531 36.917 1.00 92.50 82 GLY A CA 1
ATOM 631 C C . GLY A 1 82 ? -17.349 12.433 36.934 1.00 92.50 82 GLY A C 1
ATOM 632 O O . GLY A 1 82 ? -16.690 13.420 36.609 1.00 92.50 82 GLY A O 1
ATOM 633 N N . SER A 1 83 ? -16.778 11.284 37.300 1.00 92.94 83 SER A N 1
ATOM 634 C CA . SER A 1 83 ? -15.334 11.077 37.304 1.00 92.94 83 SER A CA 1
ATOM 635 C C . SER A 1 83 ? -14.824 10.535 35.966 1.00 92.94 83 SER A C 1
ATOM 637 O O . SER A 1 83 ? -15.393 9.627 35.359 1.00 92.94 83 SER A O 1
ATOM 639 N N . PHE A 1 84 ? -13.724 11.131 35.516 1.00 95.38 84 PHE A N 1
ATOM 640 C CA . PHE A 1 84 ? -12.942 10.720 34.359 1.00 95.38 84 PHE A CA 1
ATOM 641 C C . PHE A 1 84 ? -11.474 10.976 34.685 1.00 95.38 84 PHE A C 1
ATOM 643 O O . PHE A 1 84 ? -11.131 12.038 35.216 1.00 95.38 84 PHE A O 1
ATOM 650 N N . THR A 1 85 ? -10.593 10.020 34.417 1.00 94.75 85 THR A N 1
ATOM 651 C CA . THR A 1 85 ? -9.152 10.198 34.629 1.00 94.75 85 THR A CA 1
ATOM 652 C C . THR A 1 85 ? -8.378 9.493 33.532 1.00 94.75 85 THR A C 1
ATOM 654 O O . THR A 1 85 ? -8.369 8.269 33.491 1.00 94.75 85 THR A O 1
ATOM 657 N N . ALA A 1 86 ? -7.714 10.271 32.677 1.00 94.25 86 ALA A N 1
ATOM 658 C CA . ALA A 1 86 ? -6.743 9.756 31.719 1.00 94.25 86 ALA A CA 1
ATOM 659 C C . ALA A 1 86 ? -5.380 9.536 32.385 1.00 94.25 86 ALA A C 1
ATOM 661 O O . ALA A 1 86 ? -4.983 10.285 33.283 1.00 94.25 86 ALA A O 1
ATOM 662 N N . ALA A 1 87 ? -4.704 8.467 31.981 1.00 92.62 87 ALA A N 1
ATOM 663 C CA . ALA A 1 87 ? -3.482 7.952 32.573 1.00 92.62 87 ALA A CA 1
ATOM 664 C C . ALA A 1 87 ? -2.747 7.042 31.568 1.00 92.62 87 ALA A C 1
ATOM 666 O O . ALA A 1 87 ? -3.037 7.043 30.375 1.00 92.62 87 ALA A O 1
ATOM 667 N N . CYS A 1 88 ? -1.807 6.243 32.080 1.00 89.94 88 CYS A N 1
ATOM 668 C CA . CYS A 1 88 ? -0.905 5.413 31.288 1.00 89.94 88 CYS A CA 1
ATOM 669 C C . CYS A 1 88 ? -0.036 6.285 30.368 1.00 89.94 88 CYS A C 1
ATOM 671 O O . CYS A 1 88 ? 0.716 7.111 30.900 1.00 89.94 88 CYS A O 1
ATOM 673 N N . SER A 1 89 ? -0.132 6.120 29.051 1.00 90.00 89 SER A N 1
ATOM 674 C CA . SER A 1 89 ? 0.737 6.804 28.104 1.00 90.00 89 SER A CA 1
ATOM 675 C C . SER A 1 89 ? 0.176 8.133 27.605 1.00 90.00 89 SER A C 1
ATOM 677 O O . SER A 1 89 ? -0.446 8.228 26.561 1.00 90.00 89 SER A O 1
ATOM 679 N N . LEU A 1 90 ? 0.353 9.191 28.399 1.00 89.75 90 LEU A N 1
ATOM 680 C CA . LEU A 1 90 ? -0.065 10.544 28.018 1.00 89.75 90 LEU A CA 1
ATOM 681 C C . LEU A 1 90 ? 1.097 11.321 27.394 1.00 89.75 90 LEU A C 1
ATOM 683 O O . LEU A 1 90 ? 2.075 11.612 28.100 1.00 89.75 90 LEU A O 1
ATOM 687 N N . LYS A 1 91 ? 0.968 11.751 26.133 1.00 84.69 91 LYS A N 1
ATOM 688 C CA . LYS A 1 91 ? 1.975 12.582 25.455 1.00 84.69 91 LYS A CA 1
ATOM 689 C C . LYS A 1 91 ? 2.271 13.846 26.246 1.00 84.69 91 LYS A C 1
ATOM 691 O O . LYS A 1 91 ? 1.405 14.681 26.505 1.00 84.69 91 LYS A O 1
ATOM 696 N N . ASN A 1 92 ? 3.516 13.987 26.707 1.00 85.75 92 ASN A N 1
ATOM 697 C CA . ASN A 1 92 ? 3.943 15.080 27.594 1.00 85.75 92 ASN A CA 1
ATOM 698 C C . ASN A 1 92 ? 3.069 15.258 28.861 1.00 85.75 92 ASN A C 1
ATOM 700 O O . ASN A 1 92 ? 2.988 16.355 29.423 1.00 85.75 92 ASN A O 1
ATOM 704 N N . GLY A 1 93 ? 2.416 14.189 29.330 1.00 88.56 93 GLY A N 1
ATOM 705 C CA . GLY A 1 93 ? 1.485 14.224 30.458 1.00 88.56 93 GLY A CA 1
ATOM 706 C C . GLY A 1 93 ? 0.147 14.910 30.156 1.00 88.56 93 GLY A C 1
ATOM 707 O O . GLY A 1 93 ? -0.557 15.288 31.096 1.00 88.56 93 GLY A O 1
ATOM 708 N N . GLN A 1 94 ? -0.191 15.115 28.882 1.00 90.88 94 GLN A N 1
ATOM 709 C CA . GLN A 1 94 ? -1.446 15.715 28.436 1.00 90.88 94 GLN A CA 1
ATOM 710 C C . GLN A 1 94 ? -2.298 14.686 27.690 1.00 90.88 94 GLN A C 1
ATOM 712 O O . GLN A 1 94 ? -1.774 13.765 27.081 1.00 90.88 94 GLN A O 1
ATOM 717 N N . PHE A 1 95 ? -3.619 14.845 27.775 1.00 93.06 95 PHE A N 1
ATOM 718 C CA . PHE A 1 95 ? -4.569 14.058 26.994 1.00 93.06 95 PHE A CA 1
ATOM 719 C C . PHE A 1 95 ? -4.973 14.880 25.771 1.00 93.06 95 PHE A C 1
ATOM 721 O O . PHE A 1 95 ? -5.691 15.880 25.904 1.00 93.06 95 PHE A O 1
ATOM 728 N N . THR A 1 96 ? -4.423 14.526 24.619 1.00 91.38 96 THR A N 1
ATOM 729 C CA . THR A 1 96 ? -4.491 15.295 23.373 1.00 91.38 96 THR A CA 1
ATOM 730 C C . THR A 1 96 ? -4.838 14.369 22.200 1.00 91.38 96 THR A C 1
ATOM 732 O O . THR A 1 96 ? -4.809 13.154 22.355 1.00 91.38 96 THR A O 1
ATOM 735 N N . SER A 1 97 ? -5.251 14.950 21.076 1.00 88.62 97 SER A N 1
ATOM 736 C CA . SER A 1 97 ? -5.418 14.296 19.769 1.00 88.62 97 SER A CA 1
ATOM 737 C C . SER A 1 97 ? -4.859 15.248 18.716 1.00 88.62 97 SER A C 1
ATOM 739 O O . SER A 1 97 ? -5.240 16.427 18.715 1.00 88.62 97 SER A O 1
ATOM 741 N N . GLU A 1 98 ? -3.931 14.791 17.877 1.00 82.56 98 GLU A N 1
ATOM 742 C CA . GLU A 1 98 ? -3.136 15.616 16.955 1.00 82.56 98 GLU A CA 1
ATOM 743 C C . GLU A 1 98 ? -2.497 16.841 17.653 1.00 82.56 98 GLU A C 1
ATOM 745 O O . GLU A 1 98 ? -2.471 17.970 17.145 1.00 82.56 98 GLU A O 1
ATOM 750 N N . GLY A 1 99 ? -2.065 16.670 18.905 1.00 84.62 99 GLY A N 1
ATOM 751 C CA . GLY A 1 99 ? -1.539 17.734 19.764 1.00 84.62 99 GLY A CA 1
ATOM 752 C C . GLY A 1 99 ? -2.580 18.733 20.296 1.00 84.62 99 GLY A C 1
ATOM 753 O O . GLY A 1 99 ? -2.233 19.633 21.072 1.00 84.62 99 GLY A O 1
ATOM 754 N N . SER A 1 100 ? -3.859 18.597 19.935 1.00 89.38 100 SER A N 1
ATOM 755 C CA . SER A 1 100 ? -4.955 19.421 20.454 1.00 89.38 100 SER A CA 1
ATOM 756 C C . SER A 1 100 ? -5.497 18.852 21.773 1.00 89.38 100 SER A C 1
ATOM 758 O O . SER A 1 100 ? -5.924 17.701 21.812 1.00 89.38 100 SER A O 1
ATOM 760 N N . PRO A 1 101 ? -5.557 19.630 22.875 1.00 93.62 101 PRO A N 1
ATOM 761 C CA . PRO A 1 101 ? -6.063 19.132 24.157 1.00 93.62 101 PRO A CA 1
ATOM 762 C C . PRO A 1 101 ? -7.513 18.654 24.089 1.00 93.62 101 PRO A C 1
ATOM 764 O O . PRO A 1 101 ? -8.395 19.392 23.640 1.00 93.62 101 PRO A O 1
ATOM 767 N N . ILE A 1 102 ? -7.765 17.458 24.620 1.00 95.75 102 ILE A N 1
ATOM 768 C CA . ILE A 1 102 ? -9.101 16.871 24.706 1.00 95.75 102 ILE A CA 1
ATOM 769 C C . ILE A 1 102 ? -9.769 17.328 26.003 1.00 95.75 102 ILE A C 1
ATOM 771 O O . ILE A 1 102 ? -9.285 17.099 27.113 1.00 95.75 102 ILE A O 1
ATOM 775 N N . SER A 1 103 ? -10.929 17.966 25.870 1.00 96.56 103 SER A N 1
ATOM 776 C CA . SER A 1 103 ? -11.818 18.287 26.985 1.00 96.56 103 SER A CA 1
ATOM 777 C C . SER A 1 103 ? -12.918 17.240 27.092 1.00 96.56 103 SER A C 1
ATOM 779 O O . SER A 1 103 ? -13.612 16.967 26.115 1.00 96.56 103 SER A O 1
ATOM 781 N N . VAL A 1 104 ? -13.113 16.679 28.288 1.00 97.50 104 VAL A N 1
ATOM 782 C CA . VAL A 1 104 ? -14.128 15.645 28.529 1.00 97.50 104 VAL A CA 1
ATOM 783 C C . VAL A 1 104 ? -15.313 16.223 29.291 1.00 97.50 104 VAL A C 1
ATOM 785 O O . VAL A 1 104 ? -15.168 16.748 30.395 1.00 97.50 104 VAL A O 1
ATOM 788 N N . ASN A 1 105 ? -16.503 16.106 28.705 1.00 96.88 105 ASN A N 1
ATOM 789 C CA . ASN A 1 105 ? -17.765 16.461 29.341 1.00 96.88 105 ASN A CA 1
ATOM 790 C C . ASN A 1 105 ? -18.504 15.192 29.782 1.00 96.88 105 ASN A C 1
ATOM 792 O O . ASN A 1 105 ? -18.826 14.347 28.947 1.00 96.88 105 ASN A O 1
ATOM 796 N N . VAL A 1 106 ? -18.801 15.082 31.079 1.00 96.19 106 VAL A N 1
ATOM 797 C CA . VAL A 1 106 ? -19.499 13.934 31.678 1.00 96.19 106 VAL A CA 1
ATOM 798 C C . VAL A 1 106 ? -20.878 14.372 32.170 1.00 96.19 106 VAL A C 1
ATOM 800 O O . VAL A 1 106 ? -21.002 15.266 33.007 1.00 96.19 106 VAL A O 1
ATOM 803 N N . THR A 1 107 ? -21.925 13.725 31.665 1.00 96.94 107 THR A N 1
ATOM 804 C CA . THR A 1 107 ? -23.304 13.819 32.168 1.00 96.94 107 THR A CA 1
ATOM 805 C C . THR A 1 107 ? -23.720 12.485 32.794 1.00 96.94 107 THR A C 1
ATOM 807 O O . THR A 1 107 ? -22.938 11.542 32.798 1.00 96.94 107 THR A O 1
ATOM 810 N N . SER A 1 108 ? -24.946 12.353 33.316 1.00 95.75 108 SER A N 1
ATOM 811 C CA . SER A 1 108 ? -25.376 11.090 33.940 1.00 95.75 108 SER A CA 1
ATOM 812 C C . SER A 1 108 ? -25.489 9.919 32.956 1.00 95.75 108 SER A C 1
ATOM 814 O O . SER A 1 108 ? -25.468 8.771 33.391 1.00 95.75 108 SER A O 1
ATOM 816 N N . ASN A 1 109 ? -25.618 10.185 31.652 1.00 96.25 109 ASN A N 1
ATOM 817 C CA . ASN A 1 109 ? -25.828 9.157 30.631 1.00 96.25 109 ASN A CA 1
ATOM 818 C C . ASN A 1 109 ? -24.950 9.302 29.386 1.00 96.25 109 ASN A C 1
ATOM 820 O O . ASN A 1 109 ? -25.026 8.448 28.503 1.00 96.25 109 ASN A O 1
ATOM 824 N N . THR A 1 110 ? -24.151 10.364 29.287 1.00 97.06 110 THR A N 1
ATOM 825 C CA . THR A 1 110 ? -23.233 10.565 28.168 1.00 97.06 110 THR A CA 1
ATOM 826 C C . THR A 1 110 ? -21.874 11.073 28.618 1.00 97.06 110 THR A C 1
ATOM 828 O O . THR A 1 110 ? -21.773 11.883 29.538 1.00 97.06 110 THR A O 1
ATOM 831 N N . ILE A 1 111 ? -20.837 10.633 27.914 1.00 97.75 111 ILE A N 1
ATOM 832 C CA . ILE A 1 111 ? -19.487 11.189 27.981 1.00 97.75 111 ILE A CA 1
ATOM 833 C C . ILE A 1 111 ? -19.095 11.604 26.572 1.00 97.75 111 ILE A C 1
ATOM 835 O O . ILE A 1 111 ? -19.384 10.888 25.612 1.00 97.75 111 ILE A O 1
ATOM 839 N N . THR A 1 112 ? -18.465 12.764 26.438 1.00 97.94 112 THR A N 1
ATOM 840 C CA . THR A 1 112 ? -17.962 13.257 25.155 1.00 97.94 112 THR A CA 1
ATOM 841 C C . THR A 1 112 ? -16.580 13.853 25.354 1.00 97.94 112 THR A C 1
ATOM 843 O O . THR A 1 112 ? -16.433 14.795 26.135 1.00 97.94 112 THR A O 1
ATOM 846 N N . GLY A 1 113 ? -15.589 13.294 24.661 1.00 97.81 113 GLY A N 1
ATOM 847 C CA . GLY A 1 113 ? -14.269 13.893 24.496 1.00 97.81 113 GLY A CA 1
ATOM 848 C C . GLY A 1 113 ? -14.251 14.757 23.240 1.00 97.81 113 GLY A C 1
ATOM 849 O O . GLY A 1 113 ? -14.612 14.290 22.160 1.00 97.81 113 GLY A O 1
ATOM 850 N N . THR A 1 114 ? -13.866 16.021 23.379 1.00 97.56 114 THR A N 1
ATOM 851 C CA . THR A 1 114 ? -13.809 16.979 22.268 1.00 97.56 114 THR A CA 1
ATOM 852 C C . THR A 1 114 ? -12.449 17.660 22.256 1.00 97.56 114 THR A C 1
ATOM 854 O O . THR A 1 114 ? -12.041 18.223 23.277 1.00 97.56 114 THR A O 1
ATOM 857 N N . ALA A 1 115 ? -11.758 17.618 21.119 1.00 94.75 115 ALA A N 1
ATOM 858 C CA . ALA A 1 115 ? -10.522 18.362 20.922 1.00 94.75 115 ALA A CA 1
ATOM 859 C C . ALA A 1 115 ? -10.799 19.874 20.869 1.00 94.75 115 ALA A C 1
ATOM 861 O O . ALA A 1 115 ? -11.917 20.329 20.605 1.00 94.75 115 ALA A O 1
ATOM 862 N N . ALA A 1 116 ? -9.780 20.681 21.159 1.00 92.94 116 ALA A N 1
ATOM 863 C CA . ALA A 1 116 ? -9.907 22.138 21.238 1.00 92.94 116 ALA A CA 1
ATOM 864 C C . ALA A 1 116 ? -10.364 22.807 19.922 1.00 92.94 116 ALA A C 1
ATOM 866 O O . ALA A 1 116 ? -10.877 23.929 19.950 1.00 92.94 116 ALA A O 1
ATOM 867 N N . ASP A 1 117 ? -10.192 22.129 18.789 1.00 88.94 117 ASP A N 1
ATOM 868 C CA . ASP A 1 117 ? -10.623 22.544 17.452 1.00 88.94 117 ASP A CA 1
ATOM 869 C C . ASP A 1 117 ? -12.094 22.197 17.130 1.00 88.94 117 ASP A C 1
ATOM 871 O O . ASP A 1 117 ? -12.642 22.686 16.141 1.00 88.94 117 ASP A O 1
ATOM 875 N N . GLY A 1 118 ? -12.766 21.430 17.996 1.00 91.94 118 GLY A N 1
ATOM 876 C CA . GLY A 1 118 ? -14.172 21.046 17.874 1.00 91.94 118 GLY A CA 1
ATOM 877 C C . GLY A 1 118 ? -14.418 19.630 17.347 1.00 91.94 118 GLY A C 1
ATOM 878 O O . GLY A 1 118 ? -15.587 19.235 17.272 1.00 91.94 118 GLY A O 1
ATOM 879 N N . ARG A 1 119 ? -13.374 18.856 17.019 1.00 92.38 119 ARG A N 1
ATOM 880 C CA . ARG A 1 119 ? -13.517 17.438 16.651 1.00 92.38 119 ARG A CA 1
ATOM 881 C C . ARG A 1 119 ? -14.021 16.621 17.840 1.00 92.38 119 ARG A C 1
ATOM 883 O O . ARG A 1 119 ? -13.626 16.840 18.987 1.00 92.38 119 ARG A O 1
ATOM 890 N N . THR A 1 120 ? -14.945 15.698 17.582 1.00 95.31 120 THR A N 1
ATOM 891 C CA . THR A 1 120 ? -15.396 14.734 18.597 1.00 95.31 120 THR A CA 1
ATOM 892 C C . THR A 1 120 ? -14.497 13.518 18.507 1.00 95.31 120 THR A C 1
ATOM 894 O O . THR A 1 120 ? -14.517 12.865 17.478 1.00 95.31 120 THR A O 1
ATOM 897 N N . ILE A 1 121 ? -13.763 13.220 19.578 1.00 94.62 121 ILE A N 1
ATOM 898 C CA . ILE A 1 121 ? -12.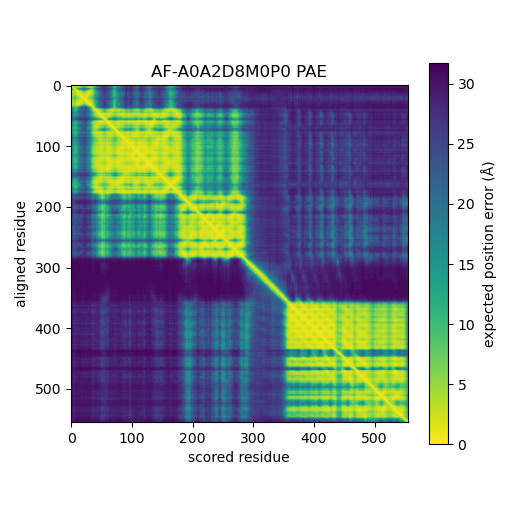758 12.147 19.597 1.00 94.62 121 ILE A CA 1
ATOM 899 C C . ILE A 1 121 ? -13.393 10.836 20.046 1.00 94.62 121 ILE A C 1
ATOM 901 O O . ILE A 1 121 ? -13.265 9.807 19.401 1.00 94.62 121 ILE A O 1
ATOM 905 N N . PHE A 1 122 ? -14.185 10.871 21.119 1.00 96.50 122 PHE A N 1
ATOM 906 C CA . PHE A 1 122 ? -14.930 9.698 21.564 1.00 96.50 122 PHE A CA 1
ATOM 907 C C . PHE A 1 122 ? -16.258 10.068 22.220 1.00 96.50 122 PHE A C 1
ATOM 909 O O . PHE A 1 122 ? -16.443 11.166 22.761 1.00 96.50 122 PHE A O 1
ATOM 916 N N . THR A 1 123 ? -17.189 9.114 22.218 1.00 97.19 123 THR A N 1
ATOM 917 C CA . THR A 1 123 ? -18.432 9.206 22.989 1.00 97.19 123 THR A CA 1
ATOM 918 C C . THR A 1 123 ? -18.715 7.927 23.752 1.00 97.19 123 THR A C 1
ATOM 920 O O . THR A 1 123 ? -18.428 6.832 23.275 1.00 97.19 123 THR A O 1
ATOM 923 N N . VAL A 1 124 ? -19.355 8.066 24.911 1.00 96.62 124 VAL A N 1
ATOM 924 C CA . VAL A 1 124 ? -19.963 6.946 25.632 1.00 96.62 124 VAL A CA 1
ATOM 925 C C . VAL A 1 124 ? -21.421 7.278 25.890 1.00 96.62 124 VAL A C 1
ATOM 927 O O . VAL A 1 124 ? -21.720 8.363 26.383 1.00 96.62 124 VAL A O 1
ATOM 930 N N . THR A 1 125 ? -22.335 6.369 25.564 1.00 97.31 125 THR A N 1
ATOM 931 C CA . THR A 1 125 ? -23.771 6.521 25.847 1.00 97.31 125 THR A CA 1
ATOM 932 C C . THR A 1 125 ? -24.250 5.373 26.724 1.00 97.31 125 THR A C 1
ATOM 934 O O . THR A 1 125 ? -23.934 4.225 26.440 1.00 97.31 125 THR A O 1
ATOM 937 N N . LEU A 1 126 ? -24.991 5.678 27.791 1.00 96.12 126 LEU A N 1
ATOM 938 C CA . LEU A 1 126 ? -25.469 4.713 28.784 1.00 96.12 126 LEU A CA 1
ATOM 939 C C . LEU A 1 126 ? -27.000 4.673 28.821 1.00 96.12 126 LEU A C 1
ATOM 941 O O . LEU A 1 126 ? -27.673 5.692 29.009 1.00 96.12 126 LEU A O 1
ATOM 945 N N . ASN A 1 127 ? -27.558 3.470 28.722 1.00 95.81 127 ASN A N 1
ATOM 946 C CA . ASN A 1 127 ? -28.940 3.194 29.070 1.00 95.81 127 ASN A CA 1
ATOM 947 C C . ASN A 1 127 ? -29.062 3.042 30.591 1.00 95.81 127 ASN A C 1
ATOM 949 O O . ASN A 1 127 ? -28.764 1.997 31.168 1.00 95.81 127 ASN A O 1
ATOM 953 N N . GLN A 1 128 ? -29.557 4.097 31.233 1.00 94.06 128 GLN A N 1
ATOM 954 C CA . GLN A 1 128 ? -29.655 4.195 32.690 1.00 94.06 128 GLN A CA 1
ATOM 955 C C . GLN A 1 128 ? -30.595 3.159 33.329 1.00 94.06 128 GLN A C 1
ATOM 957 O O . GLN A 1 128 ? -30.553 2.982 34.541 1.00 94.06 128 GLN A O 1
ATOM 962 N N . SER A 1 129 ? -31.451 2.478 32.562 1.00 91.56 129 SER A N 1
ATOM 963 C CA . SER A 1 129 ? -32.364 1.458 33.097 1.00 91.56 129 SER A CA 1
ATOM 964 C C . SER A 1 129 ? -31.831 0.036 32.965 1.00 91.56 129 SER A C 1
ATOM 966 O O . SER A 1 129 ? -32.280 -0.837 33.700 1.00 91.56 129 SER A O 1
ATOM 968 N N . THR A 1 130 ? -30.919 -0.216 32.023 1.00 90.75 130 THR A N 1
ATOM 969 C CA . THR A 1 130 ? -30.439 -1.577 31.734 1.00 90.75 130 THR A CA 1
ATOM 970 C C . THR A 1 130 ? -28.955 -1.776 32.007 1.00 90.75 130 THR A C 1
ATOM 972 O O . THR A 1 130 ? -28.527 -2.919 32.053 1.00 90.75 130 THR A O 1
ATOM 975 N N . GLY A 1 131 ? -28.174 -0.700 32.148 1.00 90.88 131 GLY A N 1
ATOM 976 C CA . GLY A 1 131 ? -26.714 -0.774 32.267 1.00 90.88 131 GLY A CA 1
ATOM 977 C C . GLY A 1 131 ? -25.994 -0.921 30.923 1.00 90.88 131 GLY A C 1
ATOM 978 O O . GLY A 1 131 ? -24.767 -0.865 30.882 1.00 90.88 131 GLY A O 1
ATOM 979 N N . ALA A 1 132 ? -26.738 -1.052 29.818 1.00 93.88 132 ALA A N 1
ATOM 980 C CA . ALA A 1 132 ? -26.169 -1.211 28.483 1.00 93.88 132 ALA A CA 1
ATOM 981 C C . ALA A 1 132 ? -25.527 0.098 28.036 1.00 93.88 132 ALA A C 1
ATOM 983 O O . ALA A 1 132 ? -26.154 1.156 28.138 1.00 93.88 132 ALA A O 1
ATOM 984 N N . TYR A 1 133 ? -24.313 0.037 27.505 1.00 94.50 133 TYR A N 1
ATOM 985 C CA . TYR A 1 133 ? -23.616 1.215 27.017 1.00 94.50 133 TYR A CA 1
ATOM 986 C C . TYR A 1 133 ? -22.928 0.963 25.680 1.00 94.50 133 TYR A C 1
ATOM 988 O O . TYR A 1 133 ? -22.644 -0.169 25.291 1.00 94.50 133 TYR A O 1
ATOM 996 N N . GLN A 1 134 ? -22.658 2.059 24.980 1.00 95.38 134 GLN A N 1
ATOM 997 C CA . GLN A 1 134 ? -21.928 2.064 23.724 1.00 95.38 134 GLN A CA 1
ATOM 998 C C . GLN A 1 134 ? -20.801 3.084 23.804 1.00 95.38 134 GLN A C 1
ATOM 1000 O O . GLN A 1 134 ? -21.062 4.266 24.041 1.00 95.38 134 GLN A O 1
ATOM 1005 N N . PHE A 1 135 ? -19.577 2.612 23.600 1.00 95.62 135 PHE A N 1
ATOM 1006 C CA . PHE A 1 135 ? -18.384 3.420 23.404 1.00 95.62 135 PHE A CA 1
ATOM 1007 C C . PHE A 1 135 ? -18.120 3.565 21.902 1.00 95.62 135 PHE A C 1
ATOM 1009 O O . PHE A 1 135 ? -18.254 2.595 21.155 1.00 95.62 135 PHE A O 1
ATOM 1016 N N . LYS A 1 136 ? -17.746 4.768 21.468 1.00 94.75 136 LYS A N 1
ATOM 1017 C CA . LYS A 1 136 ? -17.295 5.056 20.106 1.00 94.75 136 LYS A CA 1
ATOM 1018 C C . LYS A 1 136 ? -16.018 5.876 20.130 1.00 94.75 136 LYS A C 1
ATOM 1020 O O . LYS A 1 136 ? -16.047 6.935 20.754 1.00 94.75 136 LYS A O 1
ATOM 1025 N N . LEU A 1 137 ? -14.984 5.417 19.433 1.00 93.75 137 LEU A N 1
ATOM 1026 C CA . LEU A 1 137 ? -13.799 6.197 19.069 1.00 93.75 137 LEU A CA 1
ATOM 1027 C C . LEU A 1 137 ? -13.972 6.670 17.624 1.00 93.75 137 LEU A C 1
ATOM 1029 O O . LEU A 1 137 ? -14.325 5.869 16.760 1.00 93.75 137 LEU A O 1
ATOM 1033 N N . PHE A 1 138 ? -13.818 7.966 17.396 1.00 91.19 138 PHE A N 1
ATOM 1034 C CA . PHE A 1 138 ? -13.996 8.617 16.097 1.00 91.19 138 PHE A CA 1
ATOM 1035 C C . PHE A 1 138 ? -12.687 9.140 15.518 1.00 91.19 138 PHE A C 1
ATOM 1037 O O . PHE A 1 138 ? -12.668 9.489 14.346 1.00 91.19 138 PHE A O 1
ATOM 1044 N N . ASP A 1 139 ? -11.677 9.290 16.363 1.00 88.44 139 ASP A N 1
ATOM 1045 C CA . ASP A 1 139 ? -10.446 10.004 16.074 1.00 88.44 139 ASP A CA 1
ATOM 1046 C C . ASP A 1 139 ? -9.376 9.514 17.054 1.00 88.44 139 ASP A C 1
ATOM 1048 O O . ASP A 1 139 ? -9.739 9.082 18.161 1.00 88.44 139 ASP A O 1
ATOM 1052 N N . SER A 1 140 ? -8.112 9.585 16.654 1.00 86.25 140 SER A N 1
ATOM 1053 C CA . SER A 1 140 ? -6.978 9.070 17.422 1.00 86.25 140 SER A CA 1
ATOM 1054 C C . SER A 1 140 ? -6.705 9.897 18.681 1.00 86.25 140 SER A C 1
ATOM 1056 O O . SER A 1 140 ? -7.092 11.073 18.792 1.00 86.25 140 SER A O 1
ATOM 1058 N N . VAL A 1 141 ? -6.059 9.290 19.674 1.00 88.75 141 VAL A N 1
ATOM 1059 C CA . VAL A 1 141 ? -5.533 9.968 20.864 1.00 88.75 141 VAL A CA 1
ATOM 1060 C C . VAL A 1 141 ? -4.014 9.893 20.874 1.00 88.75 141 VAL A C 1
ATOM 1062 O O . VAL A 1 141 ? -3.456 8.852 20.604 1.00 88.75 141 VAL A O 1
ATOM 1065 N N . ASP A 1 142 ? -3.333 10.973 21.260 1.00 86.25 142 ASP A N 1
ATOM 1066 C CA . ASP A 1 142 ? -1.870 10.981 21.214 1.00 86.25 142 ASP A CA 1
ATOM 1067 C C . ASP A 1 142 ? -1.251 10.199 22.395 1.00 86.25 142 ASP A C 1
ATOM 1069 O O . ASP A 1 142 ? -1.499 10.538 23.570 1.00 86.25 142 ASP A O 1
ATOM 1073 N N . HIS A 1 143 ? -0.347 9.258 22.114 1.00 87.00 143 HIS A N 1
ATOM 1074 C CA . HIS A 1 143 ? 0.365 8.477 23.138 1.00 87.00 143 HIS A CA 1
ATOM 1075 C C . HIS A 1 143 ? 1.749 9.057 23.460 1.00 87.00 143 HIS A C 1
ATOM 1077 O O . HIS A 1 143 ? 2.238 10.007 22.841 1.00 87.00 143 HIS A O 1
ATOM 1083 N N . ALA A 1 144 ? 2.371 8.595 24.551 1.00 85.12 144 ALA A N 1
ATOM 1084 C CA . ALA A 1 144 ? 3.636 9.173 25.012 1.00 85.12 144 ALA A CA 1
ATOM 1085 C C . ALA A 1 144 ? 4.866 8.590 24.319 1.00 85.12 144 ALA A C 1
ATOM 1087 O O . ALA A 1 144 ? 5.848 9.324 24.156 1.00 85.12 144 ALA A O 1
ATOM 1088 N N . ASP A 1 145 ? 4.832 7.303 23.991 1.00 78.88 145 ASP A N 1
ATOM 1089 C CA . ASP A 1 145 ? 5.881 6.592 23.280 1.00 78.88 145 ASP A CA 1
ATOM 1090 C C . ASP A 1 145 ? 5.412 6.292 21.861 1.00 78.88 145 ASP A C 1
ATOM 1092 O O . ASP A 1 145 ? 5.099 5.151 21.549 1.00 78.88 145 ASP A O 1
ATOM 1096 N N . GLY A 1 146 ? 5.427 7.320 21.007 1.00 67.25 146 GLY A N 1
ATOM 1097 C CA . GLY A 1 146 ? 5.199 7.175 19.564 1.00 67.25 146 GLY A CA 1
ATOM 1098 C C . GLY A 1 146 ? 6.376 6.470 18.884 1.00 67.25 146 GLY A C 1
ATOM 1099 O O . GLY A 1 146 ? 7.027 7.031 18.018 1.00 67.25 146 GLY A O 1
ATOM 1100 N N . THR A 1 147 ? 6.818 5.337 19.421 1.00 65.50 147 THR A N 1
ATOM 1101 C CA . THR A 1 147 ? 7.650 4.338 18.741 1.00 65.50 147 THR A CA 1
ATOM 1102 C C . THR A 1 147 ? 7.177 2.914 19.045 1.00 65.50 147 THR A C 1
ATOM 1104 O O . THR A 1 147 ? 7.744 1.962 18.498 1.00 65.50 147 THR A O 1
ATOM 1107 N N . ASP A 1 148 ? 6.207 2.748 19.951 1.00 74.75 148 ASP A N 1
ATOM 1108 C CA . ASP A 1 148 ? 5.632 1.465 20.330 1.00 74.75 148 ASP A CA 1
ATOM 1109 C C . ASP A 1 148 ? 4.194 1.394 19.794 1.00 74.75 148 ASP A C 1
ATOM 1111 O O . ASP A 1 148 ? 3.301 1.954 20.417 1.00 74.75 148 ASP A O 1
ATOM 1115 N N . PRO A 1 149 ? 3.927 0.614 18.730 1.00 67.38 149 PRO A N 1
ATOM 1116 C CA . PRO A 1 149 ? 2.587 0.479 18.143 1.00 67.38 149 PRO A CA 1
ATOM 1117 C C . PRO A 1 149 ? 1.578 -0.231 19.065 1.00 67.38 149 PRO A C 1
ATOM 1119 O O . PRO A 1 149 ? 0.467 -0.568 18.678 1.00 67.38 149 PRO A O 1
ATOM 1122 N N . ASN A 1 150 ? 1.997 -0.623 20.271 1.00 73.94 150 ASN A N 1
ATOM 1123 C CA . ASN A 1 150 ? 1.116 -1.117 21.323 1.00 73.94 150 ASN A CA 1
ATOM 1124 C C . ASN A 1 150 ? 1.263 -0.274 22.593 1.00 73.94 150 ASN A C 1
ATOM 1126 O O . ASN A 1 150 ? 1.026 -0.789 23.696 1.00 73.94 150 ASN A O 1
ATOM 1130 N N . ASP A 1 151 ? 1.669 0.991 22.466 1.00 85.00 151 ASP A N 1
ATOM 1131 C CA . ASP A 1 151 ? 1.605 1.929 23.568 1.00 85.00 151 ASP A CA 1
ATOM 1132 C C . ASP A 1 151 ? 0.143 2.095 23.983 1.00 85.00 151 ASP A C 1
ATOM 1134 O O . ASP A 1 151 ? -0.772 2.118 23.165 1.00 85.00 151 ASP A O 1
ATOM 1138 N N . ILE A 1 152 ? -0.105 2.078 25.292 1.00 90.25 152 ILE A N 1
ATOM 1139 C CA . ILE A 1 152 ? -1.470 2.053 25.818 1.00 90.25 152 ILE A CA 1
ATOM 1140 C C . ILE A 1 152 ? -1.743 3.351 26.552 1.00 90.25 152 ILE A C 1
ATOM 1142 O O . ILE A 1 152 ? -1.388 3.516 27.730 1.00 90.25 152 ILE A O 1
ATOM 1146 N N . LEU A 1 153 ? -2.514 4.224 25.918 1.00 92.25 153 LEU A N 1
ATOM 1147 C CA . LEU A 1 153 ? -3.262 5.259 26.603 1.00 92.25 153 LEU A CA 1
ATOM 1148 C C . LEU A 1 153 ? -4.473 4.630 27.287 1.00 92.25 153 LEU A C 1
ATOM 1150 O O . LEU A 1 153 ? -5.208 3.810 26.738 1.00 92.25 153 LEU A O 1
ATOM 1154 N N . CYS A 1 154 ? -4.700 4.994 28.547 1.00 94.00 154 CYS A N 1
ATOM 1155 C CA . CYS A 1 154 ? -5.835 4.463 29.282 1.00 94.00 154 CYS A CA 1
ATOM 1156 C C . CYS A 1 154 ? -6.595 5.551 30.025 1.00 94.00 154 CYS A C 1
ATOM 1158 O O . CYS A 1 154 ? -6.018 6.532 30.491 1.00 94.00 154 CYS A O 1
ATOM 1160 N N . PHE A 1 155 ? -7.894 5.351 30.220 1.00 93.88 155 PHE A N 1
ATOM 1161 C CA . PHE A 1 155 ? -8.669 6.181 31.132 1.00 93.88 155 PHE A CA 1
ATOM 1162 C C . PHE A 1 155 ? -9.686 5.378 31.934 1.00 93.88 155 PHE A C 1
ATOM 1164 O O . PHE A 1 155 ? -10.267 4.398 31.466 1.00 93.88 155 PHE A O 1
ATOM 1171 N N . ASP A 1 156 ? -9.892 5.818 33.171 1.00 93.81 156 ASP A N 1
ATOM 1172 C CA . ASP A 1 156 ? -10.907 5.305 34.081 1.00 93.81 156 ASP A CA 1
ATOM 1173 C C . ASP A 1 156 ? -12.144 6.210 34.036 1.00 93.81 156 ASP A C 1
ATOM 1175 O O . ASP A 1 156 ? -12.048 7.434 34.181 1.00 93.81 156 ASP A O 1
ATOM 1179 N N . ILE A 1 157 ? -13.314 5.592 33.871 1.00 93.62 157 ILE A N 1
ATOM 1180 C CA . ILE A 1 157 ? -14.622 6.253 33.917 1.00 93.62 157 ILE A CA 1
ATOM 1181 C C . ILE A 1 157 ? -15.383 5.732 35.130 1.00 93.62 157 ILE A C 1
ATOM 1183 O O . ILE A 1 157 ? -15.591 4.523 35.254 1.00 93.62 157 ILE A O 1
ATOM 1187 N N . GLY A 1 158 ? -15.830 6.630 36.007 1.00 93.81 158 GLY A N 1
ATOM 1188 C CA . GLY A 1 158 ? -16.647 6.248 37.153 1.00 93.81 158 GLY A CA 1
ATOM 1189 C C . GLY A 1 158 ? -18.117 6.057 36.801 1.00 93.81 158 GLY A C 1
ATOM 1190 O O . GLY A 1 158 ? -18.751 6.852 36.097 1.00 93.81 158 GLY A O 1
ATOM 1191 N N . VAL A 1 159 ? -18.676 4.983 37.337 1.00 94.44 159 VAL A N 1
ATOM 1192 C CA . VAL A 1 159 ? -20.062 4.569 37.171 1.00 94.44 159 VAL A CA 1
ATOM 1193 C C . VAL A 1 159 ? -20.648 4.231 38.536 1.00 94.44 159 VAL A C 1
ATOM 1195 O O . VAL A 1 159 ? -19.972 3.732 39.437 1.00 94.44 159 VAL A O 1
ATOM 1198 N N . LYS A 1 160 ? -21.935 4.515 38.699 1.00 94.31 160 LYS A N 1
ATOM 1199 C CA . LYS A 1 160 ? -22.700 4.142 39.881 1.00 94.31 160 LYS A CA 1
ATOM 1200 C C . LYS A 1 160 ? -23.996 3.440 39.503 1.00 94.31 160 LYS A C 1
ATOM 1202 O O . LYS A 1 160 ? -24.639 3.802 38.517 1.00 94.31 160 LYS A O 1
ATOM 1207 N N . ALA A 1 161 ? -24.376 2.472 40.322 1.00 93.50 161 ALA A N 1
ATOM 1208 C CA . ALA A 1 161 ? -25.672 1.819 40.297 1.00 93.50 161 ALA A CA 1
ATOM 1209 C C . ALA A 1 161 ? -26.416 2.166 41.588 1.00 93.50 161 ALA A C 1
ATOM 1211 O O . ALA A 1 161 ? -25.823 2.165 42.665 1.00 93.50 161 ALA A O 1
ATOM 1212 N N . THR A 1 162 ? -27.694 2.495 41.461 1.00 92.38 162 THR A N 1
ATOM 1213 C CA . THR A 1 162 ? -28.599 2.780 42.575 1.00 92.38 162 THR A CA 1
ATOM 1214 C C . THR A 1 162 ? -29.757 1.801 42.511 1.00 92.38 162 THR A C 1
ATOM 1216 O O . THR A 1 162 ? -30.308 1.627 41.426 1.00 92.38 162 THR A O 1
ATOM 1219 N N . ASP A 1 163 ? -30.107 1.141 43.605 1.00 88.19 163 ASP A N 1
ATOM 1220 C CA . ASP A 1 163 ? -31.269 0.245 43.675 1.00 88.19 163 ASP A CA 1
ATOM 1221 C C . ASP A 1 163 ? -32.589 1.006 43.919 1.00 88.19 163 ASP A C 1
ATOM 1223 O O . ASP A 1 163 ? -32.682 2.225 43.725 1.00 88.19 163 ASP A O 1
ATOM 1227 N N . GLY A 1 164 ? -33.656 0.259 44.215 1.00 82.31 164 GLY A N 1
ATOM 1228 C CA . GLY A 1 164 ? -35.020 0.766 44.321 1.00 82.31 164 GLY A CA 1
ATOM 1229 C C . GLY A 1 164 ? -35.292 1.676 45.523 1.00 82.31 164 GLY A C 1
ATOM 1230 O O . GLY A 1 164 ? -36.213 2.498 45.447 1.00 82.31 164 GLY A O 1
ATOM 1231 N N . ASP A 1 165 ? -34.524 1.563 46.604 1.00 78.50 165 ASP A N 1
ATOM 1232 C CA . ASP A 1 165 ? -34.688 2.341 47.835 1.00 78.50 165 ASP A CA 1
ATOM 1233 C C . ASP A 1 165 ? -33.545 3.341 48.089 1.00 78.50 165 ASP A C 1
ATOM 1235 O O . ASP A 1 165 ? -33.739 4.296 48.852 1.00 78.50 165 ASP A O 1
ATOM 1239 N N . GLY A 1 166 ? -32.448 3.252 47.331 1.00 83.50 166 GLY A N 1
ATOM 1240 C CA . GLY A 1 166 ? -31.515 4.354 47.107 1.00 83.50 166 GLY A CA 1
ATOM 1241 C C . GLY A 1 166 ? -30.067 4.083 47.499 1.00 83.50 166 GLY A C 1
ATOM 1242 O O . GLY A 1 166 ? -29.276 5.037 47.500 1.00 83.50 166 GLY A O 1
ATOM 1243 N N . ASP A 1 167 ? -29.702 2.842 47.806 1.00 87.94 167 ASP A N 1
ATOM 1244 C CA . ASP A 1 167 ? -28.320 2.472 48.068 1.00 87.94 167 ASP A CA 1
ATOM 1245 C C . ASP A 1 167 ? -27.488 2.527 46.794 1.00 87.94 167 ASP A C 1
ATOM 1247 O O . ASP A 1 167 ? -27.962 2.305 45.681 1.00 87.94 167 ASP A O 1
ATOM 1251 N N . VAL A 1 168 ? -26.211 2.884 46.948 1.00 90.81 168 VAL A N 1
ATOM 1252 C CA . VAL A 1 168 ? -25.326 3.185 45.821 1.00 90.81 168 VAL A CA 1
ATOM 1253 C C . VAL A 1 168 ? -24.098 2.292 45.841 1.00 90.81 168 VAL A C 1
ATOM 1255 O O . VAL A 1 168 ? -23.312 2.311 46.788 1.00 90.81 168 VAL A O 1
ATOM 1258 N N . ALA A 1 169 ? -23.880 1.596 44.730 1.00 92.00 169 ALA A N 1
ATOM 1259 C CA . ALA A 1 169 ? -22.613 0.977 44.383 1.00 92.00 169 ALA A CA 1
ATOM 1260 C C . ALA A 1 169 ? -21.872 1.876 43.398 1.00 92.00 169 ALA A C 1
ATOM 1262 O O . ALA A 1 169 ? -22.469 2.352 42.435 1.00 92.00 169 ALA A O 1
ATOM 1263 N N . SER A 1 170 ? -20.572 2.074 43.598 1.00 91.94 170 SER A N 1
ATOM 1264 C CA . SER A 1 170 ? -19.715 2.791 42.651 1.00 91.94 170 SER A CA 1
ATOM 1265 C C . SER A 1 170 ? -18.549 1.914 42.233 1.00 91.94 170 SER A C 1
ATOM 1267 O O . SER A 1 170 ? -17.970 1.206 43.058 1.00 91.94 170 SER A O 1
ATOM 1269 N N . ASN A 1 171 ? -18.194 1.988 40.958 1.00 90.12 171 ASN A N 1
ATOM 1270 C CA . ASN A 1 171 ? -17.010 1.349 40.407 1.00 90.12 171 ASN A CA 1
ATOM 1271 C C . ASN A 1 171 ? -16.466 2.193 39.247 1.00 90.12 171 ASN A C 1
ATOM 1273 O O . ASN A 1 171 ? -17.098 3.164 38.835 1.00 90.12 171 ASN A O 1
ATOM 1277 N N . SER A 1 172 ? -15.302 1.834 38.719 1.00 85.81 172 SER A N 1
ATOM 1278 C CA . SER A 1 172 ? -14.823 2.356 37.443 1.00 85.81 172 SER A CA 1
ATOM 1279 C C . SER A 1 172 ? -14.687 1.229 36.435 1.00 85.81 172 SER A C 1
ATOM 1281 O O . SER A 1 172 ? -14.377 0.090 36.796 1.00 85.81 172 SER A O 1
ATOM 1283 N N . PHE A 1 173 ? -14.886 1.550 35.162 1.00 88.69 173 PHE A N 1
ATOM 1284 C CA . PHE A 1 173 ? -14.401 0.699 34.085 1.00 88.69 173 PHE A CA 1
ATOM 1285 C C . PHE A 1 173 ? -13.270 1.404 33.348 1.00 88.69 173 PHE A C 1
ATOM 1287 O O . PHE A 1 173 ? -13.246 2.634 33.237 1.00 88.69 173 PHE A O 1
ATOM 1294 N N . LYS A 1 174 ? -12.302 0.600 32.913 1.00 93.00 174 LYS A N 1
ATOM 1295 C CA . LYS A 1 174 ? -11.070 1.070 32.288 1.00 93.00 174 LYS A CA 1
ATOM 1296 C C . LYS A 1 174 ? -11.189 0.918 30.782 1.00 93.00 174 LYS A C 1
ATOM 1298 O O . LYS A 1 174 ? -11.527 -0.165 30.314 1.00 93.00 174 LYS A O 1
ATOM 1303 N N . VAL A 1 175 ? -10.872 1.965 30.039 1.00 95.19 175 VAL A N 1
ATOM 1304 C CA . VAL A 1 175 ? -10.653 1.879 28.595 1.00 95.19 175 VAL A CA 1
ATOM 1305 C C . VAL A 1 175 ? -9.154 1.924 28.369 1.00 95.19 175 VAL A C 1
ATOM 1307 O O . VAL A 1 175 ? -8.483 2.816 28.882 1.00 95.19 175 VAL A O 1
ATOM 1310 N N . ASN A 1 176 ? -8.638 0.922 27.675 1.00 93.75 176 ASN A N 1
ATOM 1311 C CA . ASN A 1 176 ? -7.298 0.897 27.120 1.00 93.75 176 ASN A CA 1
ATOM 1312 C C . ASN A 1 176 ? -7.453 1.116 25.618 1.00 93.75 176 ASN A C 1
ATOM 1314 O O . ASN A 1 176 ? -8.253 0.423 24.989 1.00 93.75 176 ASN A O 1
ATOM 1318 N N . ILE A 1 177 ? -6.723 2.078 25.085 1.00 91.75 177 ILE A N 1
ATOM 1319 C CA . ILE A 1 177 ? -6.605 2.346 23.661 1.00 91.75 177 ILE A CA 1
ATOM 1320 C C . ILE A 1 177 ? -5.143 2.057 23.348 1.00 91.75 177 ILE A C 1
ATOM 1322 O O . ILE A 1 177 ? -4.283 2.605 24.032 1.00 91.75 177 ILE A O 1
ATOM 1326 N N . ALA A 1 178 ? -4.891 1.092 22.472 1.00 88.44 178 ALA A N 1
ATOM 1327 C CA . ALA A 1 178 ? -3.576 0.872 21.893 1.00 88.44 178 ALA A CA 1
ATOM 1328 C C . ALA A 1 178 ? -3.397 1.836 20.719 1.00 88.44 178 ALA A C 1
ATOM 1330 O O . ALA A 1 178 ? -4.382 2.064 20.006 1.00 88.44 178 ALA A O 1
ATOM 1331 N N . ASP A 1 179 ? -2.186 2.371 20.594 1.00 81.94 179 ASP A N 1
ATOM 1332 C CA . ASP A 1 179 ? -1.780 3.289 19.527 1.00 81.94 179 ASP A CA 1
ATOM 1333 C C . ASP A 1 179 ? -2.026 2.711 18.134 1.00 81.94 179 ASP A C 1
ATOM 1335 O O . ASP A 1 179 ? -2.170 1.488 17.983 1.00 81.94 179 ASP A O 1
ATOM 1339 N N . ASP A 1 180 ? -2.128 3.578 17.127 1.00 75.81 180 ASP A N 1
ATOM 1340 C CA . ASP A 1 180 ? -2.070 3.115 15.747 1.00 75.81 180 ASP A CA 1
ATOM 1341 C C . ASP A 1 180 ? -0.621 2.836 15.341 1.00 75.81 180 ASP A C 1
ATOM 1343 O O . ASP A 1 180 ? 0.336 3.091 16.057 1.00 75.81 180 ASP A O 1
ATOM 1347 N N . ALA A 1 181 ? -0.446 2.137 14.230 1.00 69.81 181 ALA A N 1
ATOM 1348 C CA . ALA A 1 181 ? 0.873 1.810 13.728 1.00 69.81 181 ALA A CA 1
ATOM 1349 C C . ALA A 1 181 ? 0.877 2.058 12.237 1.00 69.81 181 ALA A C 1
ATOM 1351 O O . ALA A 1 181 ? -0.000 1.571 11.517 1.00 69.81 181 ALA A O 1
ATOM 1352 N N . VAL A 1 182 ? 1.911 2.734 11.749 1.00 76.19 182 VAL A N 1
ATOM 1353 C CA . VAL A 1 182 ? 2.288 2.549 10.351 1.00 76.19 182 VAL A CA 1
ATOM 1354 C C . VAL A 1 182 ? 2.698 1.090 10.154 1.00 76.19 182 VAL A C 1
ATOM 1356 O O . VAL A 1 182 ? 3.477 0.559 10.941 1.00 76.19 182 VAL A O 1
ATOM 1359 N N . ASN A 1 183 ? 2.203 0.436 9.103 1.00 74.38 183 ASN A N 1
ATOM 1360 C CA . ASN A 1 183 ? 2.688 -0.889 8.713 1.00 74.38 183 ASN A CA 1
ATOM 1361 C C . ASN A 1 183 ? 3.423 -0.756 7.386 1.00 74.38 183 ASN A C 1
ATOM 1363 O O . ASN A 1 183 ? 2.795 -0.677 6.326 1.00 74.38 183 ASN A O 1
ATOM 1367 N N . ALA A 1 184 ? 4.750 -0.736 7.470 1.00 81.25 184 ALA A N 1
ATOM 1368 C CA . ALA A 1 184 ? 5.616 -0.665 6.312 1.00 81.25 184 ALA A CA 1
ATOM 1369 C C . ALA A 1 184 ? 5.839 -2.079 5.750 1.00 81.25 184 ALA A C 1
ATOM 1371 O O . ALA A 1 184 ? 6.247 -3.006 6.460 1.00 81.25 184 ALA A O 1
ATOM 1372 N N . TYR A 1 185 ? 5.601 -2.265 4.460 1.00 74.38 185 TYR A N 1
ATOM 1373 C CA . TYR A 1 185 ? 5.792 -3.519 3.755 1.00 74.38 185 TYR A CA 1
ATOM 1374 C C . TYR A 1 185 ? 7.027 -3.448 2.867 1.00 74.38 185 TYR A C 1
ATOM 1376 O O . TYR A 1 185 ? 7.364 -2.440 2.268 1.00 74.38 185 TYR A O 1
ATOM 1384 N N . ASN A 1 186 ? 7.758 -4.558 2.785 1.00 76.12 186 ASN A N 1
ATOM 1385 C CA . ASN A 1 186 ? 8.981 -4.583 1.991 1.00 76.12 186 ASN A CA 1
ATOM 1386 C C . ASN A 1 186 ? 8.685 -4.337 0.508 1.00 76.12 186 ASN A C 1
ATOM 1388 O O . ASN A 1 186 ? 7.985 -5.131 -0.120 1.00 76.12 186 ASN A O 1
ATOM 1392 N N . ASP A 1 187 ? 9.335 -3.331 -0.060 1.00 83.69 187 ASP A N 1
ATOM 1393 C CA . ASP A 1 187 ? 9.364 -3.099 -1.493 1.00 83.69 187 ASP A CA 1
ATOM 1394 C C . ASP A 1 187 ? 10.435 -3.929 -2.195 1.00 83.69 187 ASP A C 1
ATOM 1396 O O . ASP A 1 187 ? 11.560 -4.152 -1.715 1.00 83.69 187 ASP A O 1
ATOM 1400 N N . THR A 1 188 ? 10.130 -4.288 -3.433 1.00 71.94 188 THR A N 1
ATOM 1401 C CA . THR A 1 188 ? 11.115 -4.838 -4.355 1.00 71.94 188 THR A CA 1
ATOM 1402 C C . THR A 1 188 ? 11.015 -4.132 -5.687 1.00 71.94 188 THR A C 1
ATOM 1404 O O . THR A 1 188 ? 9.957 -4.126 -6.302 1.00 71.94 188 THR A O 1
ATOM 1407 N N . CYS A 1 189 ? 12.137 -3.604 -6.162 1.00 67.44 189 CYS A N 1
ATOM 1408 C CA . CYS A 1 189 ? 12.232 -2.995 -7.476 1.00 67.44 189 CYS A CA 1
ATOM 1409 C C . CYS A 1 189 ? 13.384 -3.659 -8.246 1.00 67.44 189 CYS A C 1
ATOM 1411 O O . CYS A 1 189 ? 14.532 -3.638 -7.787 1.00 67.44 189 CYS A O 1
ATOM 1413 N N . PRO A 1 190 ? 13.143 -4.295 -9.403 1.00 55.91 190 PRO A N 1
ATOM 1414 C CA . PRO A 1 190 ? 14.239 -4.737 -10.251 1.00 55.91 190 PRO A CA 1
ATOM 1415 C C . PRO A 1 190 ? 15.027 -3.516 -10.752 1.00 55.91 190 PRO A C 1
ATOM 1417 O O . PRO A 1 190 ? 14.457 -2.521 -11.192 1.00 55.91 190 PRO A O 1
ATOM 1420 N N . ALA A 1 191 ? 16.357 -3.587 -10.688 1.00 54.69 191 ALA A N 1
ATOM 1421 C CA . ALA A 1 191 ? 17.224 -2.511 -11.155 1.00 54.69 191 ALA A CA 1
ATOM 1422 C C . ALA A 1 191 ? 18.262 -3.042 -12.138 1.00 54.69 191 ALA A C 1
ATOM 1424 O O . ALA A 1 191 ? 18.760 -4.163 -12.021 1.00 54.69 191 ALA A O 1
ATOM 1425 N N . TYR A 1 192 ? 18.638 -2.209 -13.098 1.00 51.62 192 TYR A N 1
ATOM 1426 C CA . TYR A 1 192 ? 19.516 -2.618 -14.187 1.00 51.62 192 TYR A CA 1
ATOM 1427 C C . TYR A 1 192 ? 20.709 -1.680 -14.274 1.00 51.62 192 TYR A C 1
ATOM 1429 O O . TYR A 1 192 ? 20.574 -0.462 -14.158 1.00 51.62 192 TYR A O 1
ATOM 1437 N N . ALA A 1 193 ? 21.904 -2.239 -14.461 1.00 46.34 193 ALA A N 1
ATOM 1438 C CA . ALA A 1 193 ? 23.123 -1.442 -14.532 1.00 46.34 193 ALA A CA 1
ATOM 1439 C C . ALA A 1 193 ? 23.018 -0.355 -15.623 1.00 46.34 193 ALA A C 1
ATOM 1441 O O . ALA A 1 193 ? 22.944 -0.677 -16.805 1.00 46.34 193 ALA A O 1
ATOM 1442 N N . GLY A 1 194 ? 23.048 0.922 -15.221 1.00 43.00 194 GLY A N 1
ATOM 1443 C CA . GLY A 1 194 ? 22.937 2.074 -16.127 1.00 43.00 194 GLY A CA 1
ATOM 1444 C C . GLY A 1 194 ? 21.550 2.726 -16.227 1.00 43.00 194 GLY A C 1
ATOM 1445 O O . GLY A 1 194 ? 21.448 3.759 -16.882 1.00 43.00 194 GLY A O 1
ATOM 1446 N N . TYR A 1 195 ? 20.524 2.194 -15.554 1.00 48.03 195 TYR A N 1
ATOM 1447 C CA . TYR A 1 195 ? 19.145 2.703 -15.596 1.00 48.03 195 TYR A CA 1
ATOM 1448 C C . TYR A 1 195 ? 18.727 3.303 -14.263 1.00 48.03 195 TYR A C 1
ATOM 1450 O O . TYR A 1 195 ? 19.081 2.785 -13.208 1.00 48.03 195 TYR A O 1
ATOM 1458 N N . ARG A 1 196 ? 17.955 4.389 -14.293 1.00 62.22 196 ARG A N 1
ATOM 1459 C CA . ARG A 1 196 ? 17.399 4.972 -13.073 1.00 62.22 196 ARG A CA 1
ATOM 1460 C C . ARG A 1 196 ? 16.031 4.351 -12.795 1.00 62.22 196 ARG A C 1
ATOM 1462 O O . ARG A 1 196 ? 15.097 4.665 -13.516 1.00 62.22 196 ARG A O 1
ATOM 1469 N N . SER A 1 197 ? 15.909 3.553 -11.738 1.00 70.38 197 SER A N 1
ATOM 1470 C CA . SER A 1 197 ? 14.603 3.102 -11.239 1.00 70.38 197 SER A CA 1
ATOM 1471 C C . SER A 1 197 ? 13.954 4.219 -10.424 1.00 70.38 197 SER A C 1
ATOM 1473 O O . SER A 1 197 ? 14.658 4.908 -9.677 1.00 70.38 197 SER A O 1
ATOM 1475 N N . ARG A 1 198 ? 12.640 4.400 -10.545 1.00 75.00 198 ARG A N 1
ATOM 1476 C CA . ARG A 1 198 ? 11.833 5.297 -9.708 1.00 75.00 198 ARG A CA 1
ATOM 1477 C C . ARG A 1 198 ? 10.682 4.517 -9.083 1.00 75.00 198 ARG A C 1
ATOM 1479 O O . ARG A 1 198 ? 10.453 3.376 -9.460 1.00 75.00 198 ARG A O 1
ATOM 1486 N N . GLY A 1 199 ? 10.038 5.120 -8.097 1.00 71.38 199 GLY A N 1
ATOM 1487 C CA . GLY A 1 199 ? 8.848 4.580 -7.455 1.00 71.38 199 GLY A CA 1
ATOM 1488 C C . GLY A 1 199 ? 8.569 5.307 -6.149 1.00 71.38 199 GLY A C 1
ATOM 1489 O O . GLY A 1 199 ? 9.200 6.329 -5.845 1.00 71.38 199 GLY A O 1
ATOM 1490 N N . ASN A 1 200 ? 7.658 4.759 -5.355 1.00 81.06 200 ASN A N 1
ATOM 1491 C CA . ASN A 1 200 ? 7.347 5.256 -4.024 1.00 81.06 200 ASN A CA 1
ATOM 1492 C C . ASN A 1 200 ? 7.270 4.090 -3.030 1.00 81.06 200 ASN A C 1
ATOM 1494 O O . ASN A 1 200 ? 6.516 3.155 -3.260 1.00 81.06 200 ASN A O 1
ATOM 1498 N N . VAL A 1 201 ? 8.036 4.152 -1.935 1.00 79.88 201 VAL A N 1
ATOM 1499 C CA . VAL A 1 201 ? 8.019 3.101 -0.893 1.00 79.88 201 VAL A CA 1
ATOM 1500 C C . VAL A 1 201 ? 6.726 3.069 -0.082 1.00 79.88 201 VAL A C 1
ATOM 1502 O O . VAL A 1 201 ? 6.479 2.117 0.628 1.00 79.88 201 VAL A O 1
ATOM 1505 N N . MET A 1 202 ? 5.906 4.119 -0.157 1.00 81.75 202 MET A N 1
ATOM 1506 C CA . MET A 1 202 ? 4.629 4.184 0.556 1.00 81.75 202 MET A CA 1
ATOM 1507 C C . MET A 1 202 ? 3.467 3.588 -0.243 1.00 81.75 202 MET A C 1
ATOM 1509 O O . MET A 1 202 ? 2.341 3.589 0.244 1.00 81.75 202 MET A O 1
ATOM 1513 N N . ALA A 1 203 ? 3.697 3.147 -1.484 1.00 73.62 203 ALA A N 1
ATOM 1514 C CA . ALA A 1 203 ? 2.620 2.730 -2.383 1.00 73.62 203 ALA A CA 1
ATOM 1515 C C . ALA A 1 203 ? 1.904 1.453 -1.907 1.00 73.62 203 ALA A C 1
ATOM 1517 O O . ALA A 1 203 ? 0.706 1.301 -2.129 1.00 73.62 203 ALA A O 1
ATOM 1518 N N . ASN A 1 204 ? 2.623 0.555 -1.231 1.00 65.69 204 ASN A N 1
ATOM 1519 C CA . ASN A 1 204 ? 2.112 -0.703 -0.684 1.00 65.69 204 ASN A CA 1
ATOM 1520 C C . ASN A 1 204 ? 1.961 -0.684 0.851 1.00 65.69 204 ASN A C 1
ATOM 1522 O O . ASN A 1 204 ? 1.628 -1.722 1.422 1.00 65.69 204 ASN A O 1
ATOM 1526 N N . ASP A 1 205 ? 2.227 0.453 1.502 1.00 74.38 205 ASP A N 1
ATOM 1527 C CA . ASP A 1 205 ? 2.234 0.613 2.958 1.00 74.38 205 ASP A CA 1
ATOM 1528 C C . ASP A 1 205 ? 0.831 0.939 3.494 1.00 74.38 205 ASP A C 1
ATOM 1530 O O . ASP A 1 205 ? 0.072 1.687 2.874 1.00 74.38 205 ASP A O 1
ATOM 1534 N N . ASN A 1 206 ? 0.498 0.450 4.696 1.00 71.88 206 ASN A N 1
ATOM 1535 C CA . ASN A 1 206 ? -0.663 0.978 5.421 1.00 71.88 206 ASN A CA 1
ATOM 1536 C C . ASN A 1 206 ? -0.197 2.170 6.258 1.00 71.88 206 ASN A C 1
ATOM 1538 O O . ASN A 1 206 ? 0.454 2.010 7.293 1.00 71.88 206 ASN A O 1
ATOM 1542 N N . LEU A 1 207 ? -0.498 3.362 5.756 1.00 71.69 207 LEU A N 1
ATOM 1543 C CA . LEU A 1 207 ? -0.187 4.634 6.398 1.00 71.69 207 LEU A CA 1
ATOM 1544 C C . LEU A 1 207 ? -1.140 4.883 7.577 1.00 71.69 207 LEU A C 1
ATOM 1546 O O . LEU A 1 207 ? -2.318 4.554 7.470 1.00 71.69 207 LEU A O 1
ATOM 1550 N N . SER A 1 208 ? -0.651 5.479 8.667 1.00 67.50 208 SER A N 1
ATOM 1551 C CA . SER A 1 208 ? -1.482 5.758 9.846 1.00 67.50 208 SER A CA 1
ATOM 1552 C C . SER A 1 208 ? -2.329 7.025 9.661 1.00 67.50 208 SER A C 1
ATOM 1554 O O . SER A 1 208 ? -2.096 7.813 8.728 1.00 67.50 208 SER A O 1
ATOM 1556 N N . GLN A 1 209 ? -3.330 7.226 10.523 1.00 61.38 209 GLN A N 1
ATOM 1557 C CA . GLN A 1 209 ? -4.257 8.362 10.405 1.00 61.38 209 GLN A CA 1
ATOM 1558 C C . GLN A 1 209 ? -3.697 9.669 10.942 1.00 61.38 209 GLN A C 1
ATOM 1560 O O . GLN A 1 209 ? -4.187 10.752 10.589 1.00 61.38 209 GLN A O 1
ATOM 1565 N N . ASP A 1 210 ? -2.667 9.575 11.768 1.00 55.78 210 ASP A N 1
ATOM 1566 C CA . ASP A 1 210 ? -2.090 10.704 12.460 1.00 55.78 210 ASP A CA 1
ATOM 1567 C C . ASP A 1 210 ? -1.278 11.568 11.490 1.00 55.78 210 ASP A C 1
ATOM 1569 O O . ASP A 1 210 ? -0.109 11.343 11.187 1.00 55.78 210 ASP A O 1
ATOM 1573 N N . ALA A 1 211 ? -1.918 12.622 10.980 1.00 58.94 211 ALA A N 1
ATOM 1574 C CA . ALA A 1 211 ? -1.329 13.625 10.095 1.00 58.94 211 ALA A CA 1
ATOM 1575 C C . ALA A 1 211 ? -0.475 13.044 8.931 1.00 58.94 211 ALA A C 1
ATOM 1577 O O . ALA A 1 211 ? -0.876 12.124 8.229 1.00 58.94 211 ALA A O 1
ATOM 1578 N N . VAL A 1 212 ? 0.650 13.690 8.586 1.00 69.50 212 VAL A N 1
ATOM 1579 C CA . VAL A 1 212 ? 1.418 13.383 7.362 1.00 69.50 212 VAL A CA 1
ATOM 1580 C C . VAL A 1 212 ? 2.506 12.351 7.649 1.00 69.50 212 VAL A C 1
ATOM 1582 O O . VAL A 1 212 ? 3.553 12.722 8.189 1.00 69.50 212 VAL A O 1
ATOM 1585 N N . ASN A 1 213 ? 2.283 11.125 7.178 1.00 79.50 213 ASN A N 1
ATOM 1586 C CA . ASN A 1 213 ? 3.260 10.040 7.080 1.00 79.50 213 ASN A CA 1
ATOM 1587 C C . ASN A 1 213 ? 4.495 10.441 6.263 1.00 79.50 213 ASN A C 1
ATOM 1589 O O . ASN A 1 213 ? 4.385 11.086 5.214 1.00 79.50 213 ASN A O 1
ATOM 1593 N N . LYS A 1 214 ? 5.688 10.106 6.763 1.00 89.38 214 LYS A N 1
ATOM 1594 C CA . LYS A 1 214 ? 6.974 10.485 6.166 1.00 89.38 214 LYS A CA 1
ATOM 1595 C C . LYS A 1 214 ? 8.023 9.399 6.305 1.00 89.38 214 LYS A C 1
ATOM 1597 O O . LYS A 1 214 ? 8.199 8.824 7.371 1.00 89.38 214 LYS A O 1
ATOM 1602 N N . VAL A 1 215 ? 8.857 9.234 5.283 1.00 91.75 215 VAL A N 1
ATOM 1603 C CA . VAL A 1 215 ? 10.128 8.523 5.458 1.00 91.75 215 VAL A CA 1
ATOM 1604 C C . VAL A 1 215 ? 11.086 9.429 6.225 1.00 91.75 215 VAL A C 1
ATOM 1606 O O . VAL A 1 215 ? 11.376 10.544 5.784 1.00 91.75 215 VAL A O 1
ATOM 1609 N N . VAL A 1 216 ? 11.601 8.971 7.368 1.00 92.88 216 VAL A N 1
ATOM 1610 C CA . VAL A 1 216 ? 12.455 9.795 8.249 1.00 92.88 216 VAL A CA 1
ATOM 1611 C C . VAL A 1 216 ? 13.890 9.310 8.346 1.00 92.88 216 VAL A C 1
ATOM 1613 O O . VAL A 1 216 ? 14.802 10.122 8.517 1.00 92.88 216 VAL A O 1
ATOM 1616 N N . ASN A 1 217 ? 14.128 8.014 8.168 1.00 95.12 217 ASN A N 1
ATOM 1617 C CA . ASN A 1 217 ? 15.472 7.451 8.121 1.00 95.12 217 ASN A CA 1
ATOM 1618 C C . ASN A 1 217 ? 15.603 6.449 6.980 1.00 95.12 217 ASN A C 1
ATOM 1620 O O . ASN A 1 217 ? 14.647 5.789 6.589 1.00 95.12 217 ASN A O 1
ATOM 1624 N N . ILE A 1 218 ? 16.823 6.343 6.464 1.00 96.56 218 ILE A N 1
ATOM 1625 C CA . ILE A 1 218 ? 17.211 5.363 5.459 1.00 96.56 218 ILE A CA 1
ATOM 1626 C C . ILE A 1 218 ? 18.592 4.819 5.815 1.00 96.56 218 ILE A C 1
ATOM 1628 O O . ILE A 1 218 ? 19.488 5.552 6.248 1.00 96.56 218 ILE A O 1
ATOM 1632 N N . SER A 1 219 ? 18.789 3.518 5.652 1.00 95.50 219 SER A N 1
ATOM 1633 C CA . SER A 1 219 ? 20.070 2.870 5.911 1.00 95.50 219 SER A CA 1
ATOM 1634 C C . SER A 1 219 ? 20.392 1.803 4.877 1.00 95.50 219 SER A C 1
ATOM 1636 O O . SER A 1 219 ? 19.509 1.257 4.229 1.00 95.50 219 SER A O 1
ATOM 1638 N N . SER A 1 220 ? 21.680 1.528 4.711 1.00 92.62 220 SER A N 1
ATOM 1639 C CA . SER A 1 220 ? 22.228 0.465 3.874 1.00 92.62 220 SER A CA 1
ATOM 1640 C C . SER A 1 220 ? 23.425 -0.170 4.587 1.00 92.62 220 SER A C 1
ATOM 1642 O O . SER A 1 220 ? 23.868 0.288 5.645 1.00 92.62 220 SER A O 1
ATOM 1644 N N . SER A 1 221 ? 24.044 -1.181 3.979 1.00 85.62 221 SER A N 1
ATOM 1645 C CA . SER A 1 221 ? 25.308 -1.738 4.483 1.00 85.62 221 SER A CA 1
ATOM 1646 C C . SER A 1 221 ? 26.474 -0.736 4.495 1.00 85.62 221 SER A C 1
ATOM 1648 O O . SER A 1 221 ? 27.499 -0.996 5.125 1.00 85.62 221 SER A O 1
ATOM 1650 N N . MET A 1 222 ? 26.349 0.384 3.778 1.00 82.44 222 MET A N 1
ATOM 1651 C CA . MET A 1 222 ? 27.385 1.410 3.637 1.00 82.44 222 MET A CA 1
ATOM 1652 C C . MET A 1 222 ? 27.212 2.583 4.613 1.00 82.44 222 MET A C 1
ATOM 1654 O O . MET A 1 222 ? 28.143 3.376 4.771 1.00 82.44 222 MET A O 1
ATOM 1658 N N . GLY A 1 223 ? 26.059 2.709 5.277 1.00 85.69 223 GLY A N 1
ATOM 1659 C CA . GLY A 1 223 ? 25.805 3.778 6.240 1.00 85.69 223 GLY A CA 1
ATOM 1660 C C . GLY A 1 223 ? 24.323 4.025 6.508 1.00 85.69 223 GLY A C 1
ATOM 1661 O O . GLY A 1 223 ? 23.460 3.280 6.059 1.00 85.69 223 GLY A O 1
ATOM 1662 N N . ASN A 1 224 ? 24.030 5.091 7.247 1.00 93.94 224 ASN A N 1
ATOM 1663 C CA . ASN A 1 224 ? 22.675 5.567 7.506 1.00 93.94 224 ASN A CA 1
ATOM 1664 C C . ASN A 1 224 ? 22.578 7.074 7.256 1.00 93.94 224 ASN A C 1
ATOM 1666 O O . ASN A 1 224 ? 23.583 7.790 7.281 1.00 93.94 224 ASN A O 1
ATOM 1670 N N . ALA A 1 225 ? 21.367 7.541 6.977 1.00 91.00 225 ALA A N 1
ATOM 1671 C CA . ALA A 1 225 ? 21.068 8.942 6.758 1.00 91.00 225 ALA A CA 1
ATOM 1672 C C . ALA A 1 225 ? 19.648 9.274 7.230 1.00 91.00 225 ALA A C 1
ATOM 1674 O O . ALA A 1 225 ? 18.738 8.453 7.146 1.00 91.00 225 ALA A O 1
ATOM 1675 N N . THR A 1 226 ? 19.466 10.505 7.701 1.00 94.62 226 THR A N 1
ATOM 1676 C CA . THR A 1 226 ? 18.143 11.068 7.987 1.00 94.62 226 THR A CA 1
ATOM 1677 C C . THR A 1 226 ? 17.586 11.687 6.711 1.00 94.62 226 THR A C 1
ATOM 1679 O O . THR A 1 226 ? 18.290 12.436 6.026 1.00 94.62 226 THR A O 1
ATOM 1682 N N . VAL A 1 227 ? 16.329 11.388 6.395 1.00 92.38 227 VAL A N 1
ATOM 1683 C CA . VAL A 1 227 ? 15.651 11.899 5.203 1.00 92.38 227 VAL A CA 1
ATOM 1684 C C . VAL A 1 227 ? 15.092 13.289 5.507 1.00 92.38 227 VAL A C 1
ATOM 1686 O O . VAL A 1 227 ? 14.358 13.496 6.474 1.00 92.38 227 VAL A O 1
ATOM 1689 N N . THR A 1 228 ? 15.483 14.275 4.701 1.00 89.81 228 THR A N 1
ATOM 1690 C CA . THR A 1 228 ? 15.056 15.675 4.863 1.00 89.81 228 THR A CA 1
ATOM 1691 C C . THR A 1 228 ? 14.037 16.055 3.797 1.00 89.81 228 THR A C 1
ATOM 1693 O O . THR A 1 228 ? 13.879 15.347 2.811 1.00 89.81 228 THR A O 1
ATOM 1696 N N . THR A 1 229 ? 13.389 17.213 3.928 1.00 79.44 229 THR A N 1
ATOM 1697 C CA . THR A 1 229 ? 12.432 17.717 2.925 1.00 79.44 229 THR A CA 1
ATOM 1698 C C . THR A 1 229 ? 13.044 17.909 1.528 1.00 79.44 229 THR A C 1
ATOM 1700 O O . THR A 1 229 ? 12.321 17.927 0.544 1.00 79.44 229 THR A O 1
ATOM 1703 N N . ALA A 1 230 ? 14.372 18.040 1.412 1.00 74.69 230 ALA A N 1
ATOM 1704 C CA . ALA A 1 230 ? 15.067 18.078 0.119 1.00 74.69 230 ALA A CA 1
ATOM 1705 C C . ALA A 1 230 ? 15.400 16.676 -0.441 1.00 74.69 230 ALA A C 1
ATOM 1707 O O . ALA A 1 230 ? 16.102 16.569 -1.445 1.00 74.69 230 ALA A O 1
ATOM 1708 N N . GLY A 1 231 ? 14.956 15.617 0.239 1.00 85.19 231 GLY A N 1
ATOM 1709 C CA . GLY A 1 231 ? 15.417 14.249 0.060 1.00 85.19 231 GLY A CA 1
ATOM 1710 C C . GLY A 1 231 ? 16.806 14.010 0.650 1.00 85.19 231 GLY A C 1
ATOM 1711 O O . GLY A 1 231 ? 17.438 14.896 1.241 1.00 85.19 231 GLY A O 1
ATOM 1712 N N . VAL A 1 232 ? 17.287 12.779 0.515 1.00 84.31 232 VAL A N 1
ATOM 1713 C CA . VAL A 1 232 ? 18.662 12.406 0.841 1.00 84.31 232 VAL A CA 1
ATOM 1714 C C . VAL A 1 232 ? 19.173 11.364 -0.142 1.00 84.31 232 VAL A C 1
ATOM 1716 O O . VAL A 1 232 ? 18.427 10.496 -0.583 1.00 84.31 232 VAL A O 1
ATOM 1719 N N . MET A 1 233 ? 20.458 11.454 -0.481 1.00 86.75 233 MET A N 1
ATOM 1720 C CA . MET A 1 233 ? 21.152 10.427 -1.249 1.00 86.75 233 MET A CA 1
ATOM 1721 C C . MET A 1 233 ? 21.914 9.507 -0.293 1.00 86.75 233 MET A C 1
ATOM 1723 O O . MET A 1 233 ? 22.703 9.981 0.528 1.00 86.75 233 MET A O 1
ATOM 1727 N N . ILE A 1 234 ? 21.725 8.200 -0.436 1.00 85.75 234 ILE A N 1
ATOM 1728 C CA . ILE A 1 234 ? 22.441 7.157 0.293 1.00 85.75 234 ILE A CA 1
ATOM 1729 C C . ILE A 1 234 ? 23.090 6.175 -0.688 1.00 85.75 234 ILE A C 1
ATOM 1731 O O . ILE A 1 234 ? 22.539 5.839 -1.734 1.00 85.75 234 ILE A O 1
ATOM 1735 N N . MET A 1 235 ? 24.303 5.732 -0.363 1.00 77.00 235 MET A N 1
ATOM 1736 C CA . MET A 1 235 ? 25.051 4.784 -1.188 1.00 77.00 235 MET A CA 1
ATOM 1737 C C . MET A 1 235 ? 24.663 3.353 -0.824 1.00 77.00 235 MET A C 1
ATOM 1739 O O . MET A 1 235 ? 24.629 2.997 0.355 1.00 77.00 235 MET A O 1
ATOM 1743 N N . GLY A 1 236 ? 24.409 2.536 -1.835 1.00 80.62 236 GLY A N 1
ATOM 1744 C CA . GLY A 1 236 ? 24.450 1.085 -1.749 1.00 80.62 236 GLY A CA 1
ATOM 1745 C C . GLY A 1 236 ? 25.832 0.555 -2.134 1.00 80.62 236 GLY A C 1
ATOM 1746 O O . GLY A 1 236 ? 26.774 1.313 -2.385 1.00 80.62 236 GLY A O 1
ATOM 1747 N N . LEU A 1 237 ? 25.971 -0.765 -2.156 1.00 76.94 237 LEU A N 1
ATOM 1748 C CA . LEU A 1 237 ? 27.170 -1.427 -2.661 1.00 76.94 237 LEU A CA 1
ATOM 1749 C C . LEU A 1 237 ? 27.191 -1.423 -4.200 1.00 76.94 237 LEU A C 1
ATOM 1751 O O . LEU A 1 237 ? 28.265 -1.354 -4.804 1.00 76.94 237 LEU A O 1
ATOM 1755 N N . TYR A 1 238 ? 26.011 -1.466 -4.822 1.00 75.56 238 TYR A N 1
ATOM 1756 C CA . TYR A 1 238 ? 25.821 -1.631 -6.261 1.00 75.56 238 TYR A CA 1
ATOM 1757 C C . TYR A 1 238 ? 25.197 -0.419 -6.954 1.00 75.56 238 TYR A C 1
ATOM 1759 O O . TYR A 1 238 ? 25.190 -0.389 -8.179 1.00 75.56 238 TYR A O 1
ATOM 1767 N N . GLY A 1 239 ? 24.773 0.602 -6.213 1.00 76.25 239 GLY A N 1
ATOM 1768 C CA . GLY A 1 239 ? 24.222 1.843 -6.747 1.00 76.25 239 GLY A CA 1
ATOM 1769 C C . GLY A 1 239 ? 24.051 2.927 -5.689 1.00 76.25 239 GLY A C 1
ATOM 1770 O O . GLY A 1 239 ? 24.602 2.855 -4.592 1.00 76.25 239 GLY A O 1
ATOM 1771 N N . SER A 1 240 ? 23.286 3.957 -6.025 1.00 81.62 240 SER A N 1
ATOM 1772 C CA . SER A 1 240 ? 22.933 5.058 -5.130 1.00 81.62 240 SER A CA 1
ATOM 1773 C C . SER A 1 240 ? 21.432 5.298 -5.166 1.00 81.62 240 SER A C 1
ATOM 1775 O O . SER A 1 240 ? 20.841 5.362 -6.239 1.00 81.62 240 SER A O 1
ATOM 1777 N N . LEU A 1 241 ? 20.821 5.433 -3.995 1.00 88.31 241 LEU A N 1
ATOM 1778 C CA . LEU A 1 241 ? 19.405 5.733 -3.827 1.00 88.31 241 LEU A CA 1
ATOM 1779 C C . LEU A 1 241 ? 19.259 7.199 -3.432 1.00 88.31 241 LEU A C 1
ATOM 1781 O O . LEU A 1 241 ? 19.952 7.667 -2.532 1.00 88.31 241 LEU A O 1
ATOM 1785 N N . THR A 1 242 ? 18.359 7.922 -4.083 1.00 84.00 242 THR A N 1
ATOM 1786 C CA . THR A 1 242 ? 17.831 9.199 -3.592 1.00 84.00 242 THR A CA 1
ATOM 1787 C C . THR A 1 242 ? 16.398 8.965 -3.143 1.00 84.00 242 THR A C 1
ATOM 1789 O O . THR A 1 242 ? 15.643 8.386 -3.911 1.00 84.00 242 THR A O 1
ATOM 1792 N N . ILE A 1 243 ? 16.032 9.383 -1.933 1.00 89.44 243 ILE A N 1
ATOM 1793 C CA . ILE A 1 243 ? 14.685 9.183 -1.375 1.00 89.44 243 ILE A CA 1
ATOM 1794 C C . ILE A 1 243 ? 14.179 10.458 -0.690 1.00 89.44 243 ILE A C 1
ATOM 1796 O O . ILE A 1 243 ? 14.959 11.162 -0.035 1.00 89.44 243 ILE A O 1
ATOM 1800 N N . GLY A 1 244 ? 12.901 10.775 -0.893 1.00 87.06 244 GLY A N 1
ATOM 1801 C CA . GLY A 1 244 ? 12.169 11.899 -0.312 1.00 87.06 244 GLY A CA 1
ATOM 1802 C C . GLY A 1 244 ? 11.404 11.527 0.960 1.00 87.06 244 GLY A C 1
ATOM 1803 O O . GLY A 1 244 ? 11.212 10.355 1.268 1.00 87.06 244 GLY A O 1
ATOM 1804 N N . GLN A 1 245 ? 10.960 12.537 1.721 1.00 92.19 245 GLN A N 1
ATOM 1805 C CA . GLN A 1 245 ? 10.083 12.306 2.882 1.00 92.19 245 GLN A CA 1
ATOM 1806 C C . GLN A 1 245 ? 8.693 11.813 2.471 1.00 92.19 245 GLN A C 1
ATOM 1808 O O . GLN A 1 245 ? 8.032 11.194 3.284 1.00 92.19 245 GLN A O 1
ATOM 1813 N N . ASP A 1 246 ? 8.266 12.064 1.236 1.00 81.75 246 ASP A N 1
ATOM 1814 C CA . ASP A 1 246 ? 7.011 11.590 0.638 1.00 81.75 246 ASP A CA 1
ATOM 1815 C C . ASP A 1 246 ? 7.099 10.155 0.088 1.00 81.75 246 ASP A C 1
ATOM 1817 O O . ASP A 1 246 ? 6.202 9.711 -0.622 1.00 81.75 246 ASP A O 1
ATOM 1821 N N . GLY A 1 247 ? 8.205 9.456 0.366 1.00 81.12 247 GLY A N 1
ATOM 1822 C CA . GLY A 1 247 ? 8.442 8.081 -0.066 1.00 81.12 247 GLY A CA 1
ATOM 1823 C C . GLY A 1 247 ? 8.910 7.944 -1.514 1.00 81.12 247 GLY A C 1
ATOM 1824 O O . GLY A 1 247 ? 9.438 6.891 -1.880 1.00 81.12 247 GLY A O 1
ATOM 1825 N N . SER A 1 248 ? 8.827 9.014 -2.313 1.00 80.19 248 SER A N 1
ATOM 1826 C CA . SER A 1 248 ? 9.340 9.023 -3.681 1.00 80.19 248 SER A CA 1
ATOM 1827 C C . SER A 1 248 ? 10.837 8.717 -3.699 1.00 80.19 248 SER A C 1
ATOM 1829 O O . SER A 1 248 ? 11.624 9.262 -2.912 1.00 80.19 248 SER A O 1
ATOM 1831 N N . TYR A 1 249 ? 11.260 7.834 -4.598 1.00 86.19 249 TYR A N 1
ATOM 1832 C CA . TYR A 1 249 ? 12.655 7.448 -4.712 1.00 86.19 249 TYR A CA 1
ATOM 1833 C C . TYR A 1 249 ? 13.147 7.400 -6.153 1.00 86.19 249 TYR A C 1
ATOM 1835 O O . TYR A 1 249 ? 12.399 7.255 -7.114 1.00 86.19 249 TYR A O 1
ATOM 1843 N N . ALA A 1 250 ? 14.466 7.517 -6.294 1.00 76.38 250 ALA A N 1
ATOM 1844 C CA . ALA A 1 250 ? 15.180 7.268 -7.529 1.00 76.38 250 ALA A CA 1
ATOM 1845 C C . ALA A 1 250 ? 16.494 6.539 -7.238 1.00 76.38 250 ALA A C 1
ATOM 1847 O O . ALA A 1 250 ? 17.383 7.078 -6.571 1.00 76.38 250 ALA A O 1
ATOM 1848 N N . TYR A 1 251 ? 16.647 5.335 -7.772 1.00 82.69 251 TYR A N 1
ATOM 1849 C CA . TYR A 1 251 ? 17.835 4.507 -7.622 1.00 82.69 251 TYR A CA 1
ATOM 1850 C C . TYR A 1 251 ? 18.650 4.477 -8.910 1.00 82.69 251 TYR A C 1
ATOM 1852 O O . TYR A 1 251 ? 18.110 4.300 -9.994 1.00 82.69 251 TYR A O 1
ATOM 1860 N N . VAL A 1 252 ? 19.962 4.668 -8.794 1.00 74.19 252 VAL A N 1
ATOM 1861 C CA . VAL A 1 252 ? 20.916 4.640 -9.907 1.00 74.19 252 VAL A CA 1
ATOM 1862 C C . VAL A 1 252 ? 21.980 3.589 -9.609 1.00 74.19 252 VAL A C 1
ATOM 1864 O O . VAL A 1 252 ? 22.858 3.837 -8.775 1.00 74.19 252 VAL A O 1
ATOM 1867 N N . PRO A 1 253 ? 21.949 2.434 -10.281 1.00 71.19 253 PRO A N 1
ATOM 1868 C CA . PRO A 1 253 ? 22.997 1.431 -10.228 1.00 71.19 253 PRO A CA 1
ATOM 1869 C C . PRO A 1 253 ? 24.326 1.975 -10.747 1.00 71.19 253 PRO A C 1
ATOM 1871 O O . PRO A 1 253 ? 24.386 2.729 -11.720 1.00 71.19 253 PRO A O 1
ATOM 1874 N N . ASN A 1 254 ? 25.420 1.529 -10.142 1.00 61.97 254 ASN A N 1
ATOM 1875 C CA . ASN A 1 254 ? 26.757 1.735 -10.668 1.00 61.97 254 ASN A CA 1
ATOM 1876 C C . ASN A 1 254 ? 26.894 0.999 -12.009 1.00 61.97 254 ASN A C 1
ATOM 1878 O O . ASN A 1 254 ? 26.409 -0.122 -12.184 1.00 61.97 254 ASN A O 1
ATOM 1882 N N . THR A 1 255 ? 27.617 1.600 -12.953 1.00 53.03 255 THR A N 1
ATOM 1883 C CA . THR A 1 255 ? 27.974 0.948 -14.220 1.00 53.03 255 THR A CA 1
ATOM 1884 C C . THR A 1 255 ? 28.621 -0.410 -13.961 1.00 53.03 255 THR A C 1
ATOM 1886 O O . TH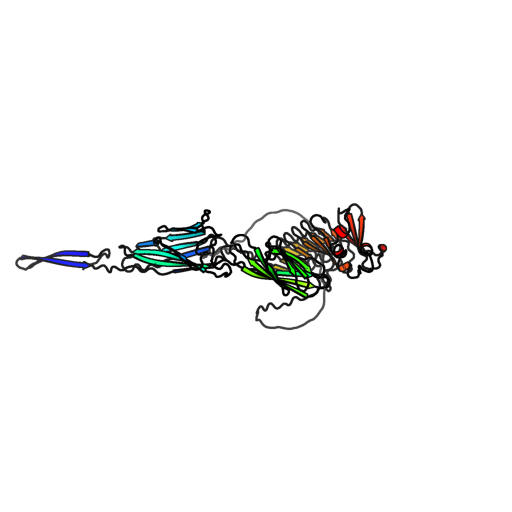R A 1 255 ? 29.583 -0.498 -13.194 1.00 53.03 255 THR A O 1
ATOM 1889 N N . TYR A 1 256 ? 28.107 -1.447 -14.628 1.00 50.94 256 TYR A N 1
ATOM 1890 C CA . TYR A 1 256 ? 28.580 -2.834 -14.539 1.00 50.94 256 TYR A CA 1
ATOM 1891 C C . TYR A 1 256 ? 28.357 -3.532 -13.185 1.00 50.94 256 TYR A C 1
ATOM 1893 O O . TYR A 1 256 ? 29.005 -4.541 -12.899 1.00 50.94 256 TYR A O 1
ATOM 1901 N N . ALA A 1 257 ? 27.457 -3.023 -12.344 1.00 53.91 257 ALA A N 1
ATOM 1902 C CA . ALA A 1 257 ? 27.097 -3.687 -11.101 1.00 53.91 257 ALA A CA 1
ATOM 1903 C C . ALA A 1 257 ? 26.185 -4.905 -11.339 1.00 53.91 257 ALA A C 1
ATOM 1905 O O . ALA A 1 257 ? 25.266 -4.864 -12.150 1.00 53.91 257 ALA A O 1
ATOM 1906 N N . SER A 1 258 ? 26.437 -5.985 -10.598 1.00 64.06 258 SER A N 1
ATOM 1907 C CA . SER A 1 258 ? 25.518 -7.115 -10.439 1.00 64.06 258 SER A CA 1
ATOM 1908 C C . SER A 1 258 ? 25.482 -7.509 -8.972 1.00 64.06 258 SER A C 1
ATOM 1910 O O . SER A 1 258 ? 26.543 -7.749 -8.382 1.00 64.06 258 SER A O 1
ATOM 1912 N N . GLY A 1 259 ? 24.299 -7.622 -8.394 1.00 74.00 259 GLY A N 1
ATOM 1913 C CA . GLY A 1 259 ? 24.133 -7.945 -6.990 1.00 74.00 259 GLY A CA 1
ATOM 1914 C C . GLY A 1 259 ? 22.813 -7.424 -6.456 1.00 74.00 259 GLY A C 1
ATOM 1915 O O . GLY A 1 259 ? 21.867 -7.212 -7.202 1.00 74.00 259 GLY A O 1
ATOM 1916 N N . GLN A 1 260 ? 22.747 -7.232 -5.148 1.00 83.69 260 GLN A N 1
ATOM 1917 C CA . GLN A 1 260 ? 21.551 -6.741 -4.489 1.00 83.69 260 GLN A CA 1
ATOM 1918 C C . GLN A 1 260 ? 21.936 -5.584 -3.584 1.00 83.69 260 GLN A C 1
ATOM 1920 O O . GLN A 1 260 ? 22.835 -5.732 -2.752 1.00 83.69 260 GLN A O 1
ATOM 1925 N N . ASP A 1 261 ? 21.255 -4.457 -3.747 1.00 88.06 261 ASP A N 1
ATOM 1926 C CA . ASP A 1 261 ? 21.241 -3.414 -2.734 1.00 88.06 261 ASP A CA 1
ATOM 1927 C C . ASP A 1 261 ? 19.958 -3.553 -1.922 1.00 88.06 261 ASP A C 1
ATOM 1929 O O . ASP A 1 261 ? 18.866 -3.648 -2.474 1.00 88.06 261 ASP A O 1
ATOM 1933 N N . VAL A 1 262 ? 20.103 -3.586 -0.602 1.00 91.38 262 VAL A N 1
ATOM 1934 C CA . VAL A 1 262 ? 18.979 -3.576 0.333 1.00 91.38 262 VAL A CA 1
ATOM 1935 C C . VAL A 1 262 ? 19.103 -2.310 1.156 1.00 91.38 262 VAL A C 1
ATOM 1937 O O . VAL A 1 262 ? 20.128 -2.086 1.814 1.00 91.38 262 VAL A O 1
ATOM 1940 N N . PHE A 1 263 ? 18.066 -1.488 1.101 1.00 95.00 263 PHE A N 1
ATOM 1941 C CA . PHE A 1 263 ? 17.931 -0.304 1.926 1.00 95.00 263 PHE A CA 1
ATOM 1942 C C . PHE A 1 263 ? 16.826 -0.545 2.946 1.00 95.00 263 PHE A C 1
ATOM 1944 O O . PHE A 1 263 ? 15.760 -1.020 2.584 1.00 95.00 263 PHE A O 1
ATOM 1951 N N . THR A 1 264 ? 17.064 -0.225 4.212 1.00 95.62 264 THR A N 1
ATOM 1952 C CA . THR A 1 264 ? 16.016 -0.236 5.239 1.00 95.62 264 THR A CA 1
ATOM 1953 C C . THR A 1 264 ? 15.569 1.194 5.462 1.00 95.62 264 THR A C 1
ATOM 1955 O O . THR A 1 264 ? 16.391 2.023 5.878 1.00 95.62 264 THR A O 1
ATOM 1958 N N . TYR A 1 265 ? 14.306 1.480 5.162 1.00 94.38 265 TYR A N 1
ATOM 1959 C CA . TYR A 1 265 ? 13.684 2.768 5.435 1.00 94.38 265 TYR A CA 1
ATOM 1960 C C . TYR A 1 265 ? 12.858 2.693 6.719 1.00 94.38 265 TYR A C 1
ATOM 1962 O O . TYR A 1 265 ? 12.472 1.617 7.168 1.00 94.38 265 TYR A O 1
ATOM 1970 N N . THR A 1 266 ? 12.657 3.847 7.344 1.00 92.81 266 THR A N 1
ATOM 1971 C CA . THR A 1 266 ? 11.782 4.009 8.504 1.00 92.81 266 THR A CA 1
ATOM 1972 C C . THR A 1 266 ? 10.680 4.965 8.105 1.00 92.81 266 THR A C 1
ATOM 1974 O O . THR A 1 266 ? 10.962 6.148 7.863 1.00 92.81 266 THR A O 1
ATOM 1977 N N . LEU A 1 267 ? 9.466 4.437 8.014 1.00 88.25 267 LEU A N 1
ATOM 1978 C CA . LEU A 1 267 ? 8.259 5.232 7.917 1.00 88.25 267 LEU A CA 1
ATOM 1979 C C . LEU A 1 267 ? 7.944 5.761 9.315 1.00 88.25 267 LEU A C 1
ATOM 1981 O O . LEU A 1 267 ? 8.169 5.067 10.302 1.00 88.25 267 LEU A O 1
ATOM 1985 N N . GLN A 1 268 ? 7.527 7.015 9.390 1.00 84.38 268 GLN A N 1
ATOM 1986 C CA . GLN A 1 268 ? 7.106 7.661 10.618 1.00 84.38 268 GLN A CA 1
ATOM 1987 C C . GLN A 1 268 ? 5.847 8.465 10.349 1.00 84.38 268 GLN A C 1
ATOM 1989 O O . GLN A 1 268 ? 5.813 9.228 9.379 1.00 84.38 268 GLN A O 1
ATOM 1994 N N . ASP A 1 269 ? 4.856 8.359 11.212 1.00 74.38 269 ASP A N 1
ATOM 1995 C CA . ASP A 1 269 ? 3.658 9.177 11.104 1.00 74.38 269 ASP A CA 1
ATOM 1996 C C . ASP A 1 269 ? 3.752 10.533 11.821 1.00 74.38 269 ASP A C 1
ATOM 1998 O O . ASP A 1 269 ? 4.827 11.017 12.200 1.00 74.38 269 ASP A O 1
ATOM 2002 N N . GLY A 1 270 ? 2.624 11.238 11.895 1.00 63.72 270 GLY A N 1
ATOM 2003 C CA . GLY A 1 270 ? 2.521 12.556 12.511 1.00 63.72 270 GLY A CA 1
ATOM 2004 C C . GLY A 1 270 ? 2.680 12.555 14.025 1.00 63.72 270 GLY A C 1
ATOM 2005 O O . GLY A 1 270 ? 3.032 13.589 14.609 1.00 63.72 270 GLY A O 1
ATOM 2006 N N . ASP A 1 271 ? 2.440 11.411 14.635 1.00 60.59 271 ASP A N 1
ATOM 2007 C CA . ASP A 1 271 ? 2.475 11.175 16.057 1.00 60.59 271 ASP A CA 1
ATOM 2008 C C . ASP A 1 271 ? 3.890 10.739 16.521 1.00 60.59 271 ASP A C 1
ATOM 2010 O O . ASP A 1 271 ? 4.312 11.125 17.621 1.00 60.59 271 ASP A O 1
ATOM 2014 N N . MET A 1 272 ? 4.660 10.157 15.599 1.00 67.44 272 MET A N 1
ATOM 2015 C CA . MET A 1 272 ? 6.056 9.710 15.631 1.00 67.44 272 MET A CA 1
ATOM 2016 C C . MET A 1 272 ? 6.210 8.195 15.550 1.00 67.44 272 MET A C 1
ATOM 2018 O O . MET A 1 272 ? 7.367 7.774 15.395 1.00 67.44 272 MET A O 1
ATOM 2022 N N . ASP A 1 273 ? 5.131 7.419 15.582 1.00 72.31 273 ASP A N 1
ATOM 2023 C CA . ASP A 1 273 ? 5.202 5.976 15.441 1.00 72.31 273 ASP A CA 1
ATOM 2024 C C . ASP A 1 273 ? 5.926 5.560 14.184 1.00 72.31 273 ASP A C 1
ATOM 2026 O O . ASP A 1 273 ? 5.854 6.207 13.138 1.00 72.31 273 ASP A O 1
ATOM 2030 N N . THR A 1 274 ? 6.712 4.493 14.319 1.00 80.88 274 THR A N 1
ATOM 2031 C CA . THR A 1 274 ? 7.600 4.060 13.253 1.00 80.88 274 THR A CA 1
ATOM 2032 C C . THR A 1 274 ? 7.500 2.583 12.982 1.00 80.88 274 THR A C 1
ATOM 2034 O O . THR A 1 274 ? 7.595 1.773 13.902 1.00 80.88 274 THR A O 1
ATOM 2037 N N . ASP A 1 275 ? 7.524 2.250 11.703 1.00 83.12 275 ASP A N 1
ATOM 2038 C CA . ASP A 1 275 ? 7.805 0.907 11.233 1.00 83.12 275 ASP A CA 1
ATOM 2039 C C . ASP A 1 275 ? 8.905 0.952 10.178 1.00 83.12 275 ASP A C 1
ATOM 2041 O O . ASP A 1 275 ? 9.221 1.988 9.577 1.00 83.12 275 ASP A O 1
ATOM 2045 N N . THR A 1 276 ? 9.578 -0.178 10.019 1.00 88.88 276 THR A N 1
ATOM 2046 C CA . THR A 1 276 ? 10.703 -0.304 9.109 1.00 88.88 276 THR A CA 1
ATOM 2047 C C . THR A 1 276 ? 10.468 -1.420 8.124 1.00 88.88 276 THR A C 1
ATOM 2049 O O . THR A 1 276 ? 10.290 -2.572 8.514 1.00 88.88 276 THR A O 1
ATOM 2052 N N . ALA A 1 277 ? 10.635 -1.094 6.853 1.00 86.12 277 ALA A N 1
ATOM 2053 C CA . ALA A 1 277 ? 10.636 -2.056 5.774 1.00 86.12 277 ALA A CA 1
ATOM 2054 C C . ALA A 1 277 ? 11.903 -1.922 4.935 1.00 86.12 277 ALA A C 1
ATOM 2056 O O . ALA A 1 277 ? 12.741 -1.026 5.112 1.00 86.12 277 ALA A O 1
ATOM 2057 N N . THR A 1 278 ? 12.099 -2.896 4.057 1.00 92.69 278 THR A N 1
ATOM 2058 C CA . THR A 1 278 ? 13.235 -2.921 3.149 1.00 92.69 278 THR A CA 1
ATOM 2059 C C . THR A 1 278 ? 12.807 -2.599 1.735 1.00 92.69 278 THR A C 1
ATOM 2061 O O . THR A 1 278 ? 11.987 -3.324 1.189 1.00 92.69 278 THR A O 1
ATOM 2064 N N . LEU A 1 279 ? 13.477 -1.631 1.119 1.00 90.12 279 LEU A N 1
ATOM 2065 C CA . LEU A 1 279 ? 13.480 -1.425 -0.320 1.00 90.12 279 LEU A CA 1
ATOM 2066 C C . LEU A 1 279 ? 14.659 -2.183 -0.927 1.00 90.12 279 LEU A C 1
ATOM 2068 O O . LEU A 1 279 ? 15.833 -1.871 -0.687 1.00 90.12 279 LEU A O 1
ATOM 2072 N N . THR A 1 280 ? 14.338 -3.210 -1.702 1.00 87.81 280 THR A N 1
ATOM 2073 C CA . THR A 1 280 ? 15.323 -4.119 -2.278 1.00 87.81 280 THR A CA 1
ATOM 2074 C C . THR A 1 280 ? 15.460 -3.909 -3.778 1.00 87.81 280 THR A C 1
ATOM 2076 O O . THR A 1 280 ? 14.505 -4.102 -4.526 1.00 87.81 280 THR A O 1
ATOM 2079 N N . PHE A 1 281 ? 16.685 -3.625 -4.225 1.00 80.38 281 PHE A N 1
ATOM 2080 C CA . PHE A 1 281 ? 17.050 -3.577 -5.635 1.00 80.38 281 PHE A CA 1
ATOM 2081 C C . PHE A 1 281 ? 17.861 -4.801 -6.036 1.00 80.38 281 PHE A C 1
ATOM 2083 O O . PHE A 1 281 ? 19.010 -4.972 -5.617 1.00 80.38 281 PHE A O 1
ATOM 2090 N N . SER A 1 282 ? 17.286 -5.642 -6.891 1.00 77.12 282 SER A N 1
ATOM 2091 C CA . SER A 1 282 ? 18.020 -6.714 -7.564 1.00 77.12 282 SER A CA 1
ATOM 2092 C C . SER A 1 282 ? 18.710 -6.140 -8.798 1.00 77.12 282 SER A C 1
ATOM 2094 O O . SER A 1 282 ? 18.099 -6.041 -9.858 1.00 77.12 282 SER A O 1
ATOM 2096 N N . VAL A 1 283 ? 19.975 -5.743 -8.635 1.00 69.44 283 VAL A N 1
ATOM 2097 C CA . VAL A 1 283 ? 20.798 -5.142 -9.687 1.00 69.44 283 VAL A CA 1
ATOM 2098 C C . VAL A 1 283 ? 21.339 -6.227 -10.601 1.00 69.44 283 VAL A C 1
ATOM 2100 O O . VAL A 1 283 ? 22.237 -6.984 -10.222 1.00 69.44 283 VAL A O 1
ATOM 2103 N N . ASN A 1 284 ? 20.837 -6.286 -11.826 1.00 58.38 284 ASN A N 1
ATOM 2104 C CA . ASN A 1 284 ? 21.355 -7.204 -12.830 1.00 58.38 284 ASN A CA 1
ATOM 2105 C C . ASN A 1 284 ? 22.341 -6.498 -13.771 1.00 58.38 284 ASN A C 1
ATOM 2107 O O . ASN A 1 284 ? 22.143 -5.356 -14.194 1.00 58.38 284 ASN A O 1
ATOM 2111 N N . TYR A 1 285 ? 23.427 -7.206 -14.097 1.00 43.03 285 TYR A N 1
ATOM 2112 C CA . TYR A 1 285 ? 24.325 -6.822 -15.182 1.00 43.03 285 TYR A CA 1
ATOM 2113 C C . TYR A 1 285 ? 23.664 -7.241 -16.496 1.00 43.03 285 TYR A C 1
ATOM 2115 O O . TYR A 1 285 ? 23.602 -8.432 -16.798 1.00 43.03 285 TYR A O 1
ATOM 2123 N N . GLY A 1 286 ? 23.157 -6.265 -17.247 1.00 44.50 286 GLY A N 1
ATOM 2124 C CA . GLY A 1 286 ? 22.332 -6.486 -18.439 1.00 44.50 286 GLY A CA 1
ATOM 2125 C C . GLY A 1 286 ? 20.873 -6.073 -18.221 1.00 44.50 286 GLY A C 1
ATOM 2126 O O . GLY A 1 286 ? 20.443 -5.921 -17.083 1.00 44.50 286 GLY A O 1
ATOM 2127 N N . SER A 1 287 ? 20.154 -5.851 -19.327 1.00 41.28 287 SER A N 1
ATOM 2128 C CA . SER A 1 287 ? 18.700 -5.584 -19.428 1.00 41.28 287 SER A CA 1
ATOM 2129 C C . SER A 1 287 ? 17.861 -6.688 -18.718 1.00 41.28 287 SER A C 1
ATOM 2131 O O . SER A 1 287 ? 18.471 -7.705 -18.382 1.00 41.28 287 SER A O 1
ATOM 2133 N N . PRO A 1 288 ? 16.530 -6.543 -18.473 1.00 34.62 288 PRO A N 1
ATOM 2134 C CA . PRO A 1 288 ? 15.630 -7.446 -17.719 1.00 34.62 288 PRO A CA 1
ATOM 2135 C C . PRO A 1 288 ? 15.658 -8.930 -18.080 1.00 34.62 288 PRO A C 1
ATOM 2137 O O . PRO A 1 288 ? 14.695 -9.501 -18.579 1.00 34.62 288 PRO A O 1
ATOM 2140 N N . ASN A 1 289 ? 16.771 -9.602 -17.813 1.00 37.75 289 ASN A N 1
ATOM 2141 C CA . ASN A 1 289 ? 16.916 -11.020 -18.044 1.00 37.75 289 ASN A CA 1
ATOM 2142 C C . ASN A 1 289 ? 18.069 -11.597 -17.233 1.00 37.75 289 ASN A C 1
ATOM 2144 O O . ASN A 1 289 ? 19.207 -11.705 -17.685 1.00 37.75 289 ASN A O 1
ATOM 2148 N N . SER A 1 290 ? 17.755 -11.995 -16.002 1.00 31.98 290 SER A N 1
ATOM 2149 C CA . SER A 1 290 ? 18.538 -12.976 -15.253 1.00 31.98 290 SER A CA 1
ATOM 2150 C C . SER A 1 290 ? 17.746 -13.433 -14.026 1.00 31.98 290 SER A C 1
ATOM 2152 O O . SER A 1 290 ? 17.653 -12.750 -13.012 1.00 31.98 290 SER A O 1
ATOM 2154 N N . THR A 1 291 ? 17.177 -14.625 -14.142 1.00 33.66 291 THR A N 1
ATOM 2155 C CA . THR A 1 291 ? 16.459 -15.409 -13.130 1.00 33.66 291 THR A CA 1
ATOM 2156 C C . THR A 1 291 ? 17.098 -15.445 -11.732 1.00 33.66 291 THR A C 1
ATOM 2158 O O . THR A 1 291 ? 18.253 -15.850 -11.592 1.00 33.66 291 THR A O 1
ATOM 2161 N N . ASN A 1 292 ? 16.288 -15.194 -10.694 1.00 29.67 292 ASN A N 1
ATOM 2162 C CA . ASN A 1 292 ? 16.283 -15.963 -9.436 1.00 29.67 292 ASN A CA 1
ATOM 2163 C C . ASN A 1 292 ? 14.991 -15.698 -8.633 1.00 29.67 292 ASN A C 1
ATOM 2165 O O . ASN A 1 292 ? 15.013 -15.082 -7.570 1.00 29.67 292 ASN A O 1
ATOM 2169 N N . VAL A 1 293 ? 13.850 -16.207 -9.112 1.00 32.09 293 VAL A N 1
ATOM 2170 C CA . VAL A 1 293 ? 12.710 -16.447 -8.215 1.00 32.09 293 VAL A CA 1
ATOM 2171 C C . VAL A 1 293 ? 13.065 -17.679 -7.389 1.00 32.09 293 VAL A C 1
ATOM 2173 O O . VAL A 1 293 ? 12.890 -18.821 -7.810 1.00 32.09 293 VAL A O 1
ATOM 2176 N N . ASN A 1 294 ? 13.631 -17.442 -6.210 1.00 26.42 294 ASN A N 1
ATOM 2177 C CA . ASN A 1 294 ? 13.682 -18.448 -5.166 1.00 26.42 294 ASN A CA 1
ATOM 2178 C C . ASN A 1 294 ? 12.261 -18.589 -4.609 1.00 26.42 294 ASN A C 1
ATOM 2180 O O . ASN A 1 294 ? 11.887 -17.897 -3.663 1.00 26.42 294 ASN A O 1
ATOM 2184 N N . THR A 1 295 ? 11.452 -19.460 -5.212 1.00 32.59 295 THR A N 1
ATOM 2185 C CA . THR A 1 295 ? 10.199 -19.910 -4.604 1.00 32.59 295 THR A CA 1
ATOM 2186 C C . THR A 1 295 ? 10.539 -20.713 -3.350 1.00 32.59 295 THR A C 1
ATOM 2188 O O . THR A 1 295 ? 10.709 -21.933 -3.392 1.00 32.59 295 THR A O 1
ATOM 2191 N N . ASN A 1 296 ? 10.658 -20.027 -2.219 1.00 28.98 296 ASN A N 1
ATOM 2192 C CA . ASN A 1 296 ? 10.557 -20.657 -0.913 1.00 28.98 296 ASN A CA 1
ATOM 2193 C C . ASN A 1 296 ? 9.609 -19.866 -0.012 1.00 28.98 296 ASN A C 1
ATOM 2195 O O . ASN A 1 296 ? 9.970 -19.436 1.080 1.00 28.98 296 ASN A O 1
ATOM 2199 N N . THR A 1 297 ? 8.367 -19.710 -0.463 1.00 30.06 297 THR A N 1
ATOM 2200 C CA . THR A 1 297 ? 7.227 -19.628 0.446 1.00 30.06 297 THR A CA 1
ATOM 2201 C C . THR A 1 297 ? 6.766 -21.051 0.724 1.00 30.06 297 THR A C 1
ATOM 2203 O O . THR A 1 297 ? 6.063 -21.705 -0.042 1.00 30.06 297 THR A O 1
ATOM 2206 N N . ASN A 1 298 ? 7.248 -21.557 1.852 1.00 29.33 298 ASN A N 1
ATOM 2207 C CA . ASN A 1 298 ? 6.845 -22.814 2.449 1.00 29.33 298 ASN A CA 1
ATOM 2208 C C . ASN A 1 298 ? 5.388 -22.692 2.936 1.00 29.33 298 ASN A C 1
ATOM 2210 O O . ASN A 1 298 ? 5.142 -22.445 4.116 1.00 29.33 298 ASN A O 1
ATOM 2214 N N . VAL A 1 299 ? 4.416 -22.832 2.031 1.00 31.28 299 VAL A N 1
ATOM 2215 C CA . VAL A 1 299 ? 3.022 -23.075 2.411 1.00 31.28 299 VAL A CA 1
ATOM 2216 C C . VAL A 1 299 ? 2.841 -24.580 2.515 1.00 31.28 299 VAL A C 1
ATOM 2218 O O . VAL A 1 299 ? 2.808 -25.313 1.527 1.00 31.28 299 VAL A O 1
ATOM 2221 N N . ASN A 1 300 ? 2.752 -25.039 3.759 1.00 30.17 300 ASN A N 1
ATOM 2222 C CA . ASN A 1 300 ? 2.370 -26.395 4.105 1.00 30.17 300 ASN A CA 1
ATOM 2223 C C . ASN A 1 300 ? 1.060 -26.760 3.395 1.00 30.17 300 ASN A C 1
ATOM 2225 O O . ASN A 1 300 ? -0.003 -26.311 3.813 1.00 30.17 300 ASN A O 1
ATOM 2229 N N . ASN A 1 301 ? 1.111 -27.643 2.399 1.00 29.52 301 ASN A N 1
ATOM 2230 C CA . ASN A 1 301 ? -0.056 -28.438 2.051 1.00 29.52 301 ASN A CA 1
ATOM 2231 C C . ASN A 1 301 ? 0.320 -29.904 1.883 1.00 29.52 301 ASN A C 1
ATOM 2233 O O . ASN A 1 301 ? 0.870 -30.372 0.890 1.00 29.52 301 ASN A O 1
ATOM 2237 N N . ASN A 1 302 ? 0.007 -30.628 2.946 1.00 28.58 302 ASN A N 1
ATOM 2238 C CA . ASN A 1 302 ? 0.016 -32.066 3.023 1.00 28.58 302 ASN A CA 1
ATOM 2239 C C . ASN A 1 302 ? -1.140 -32.613 2.169 1.00 28.58 302 ASN A C 1
ATOM 2241 O O . ASN A 1 302 ? -2.284 -32.579 2.610 1.00 28.58 302 ASN A O 1
ATOM 2245 N N . SER A 1 303 ? -0.863 -33.143 0.978 1.00 30.80 303 SER A N 1
ATOM 2246 C CA . SER A 1 303 ? -1.557 -34.344 0.486 1.00 30.80 303 SER A CA 1
ATOM 2247 C C . SER A 1 303 ? -0.850 -34.984 -0.714 1.00 30.80 303 SER A C 1
ATOM 2249 O O . SER A 1 303 ? -0.957 -34.544 -1.847 1.00 30.80 303 SER A O 1
ATOM 2251 N N . ALA A 1 304 ? -0.128 -36.058 -0.390 1.00 29.39 304 ALA A N 1
ATOM 2252 C CA . ALA A 1 304 ? -0.018 -37.326 -1.113 1.00 29.39 304 ALA A CA 1
ATOM 2253 C C . ALA A 1 304 ? 0.078 -37.328 -2.658 1.00 29.39 304 ALA A C 1
ATOM 2255 O O . ALA A 1 304 ? -0.914 -37.234 -3.371 1.00 29.39 304 ALA A O 1
ATOM 2256 N N . GLU A 1 305 ? 1.305 -37.608 -3.103 1.00 29.00 305 GLU A N 1
ATOM 2257 C CA . GLU A 1 305 ? 1.735 -38.453 -4.229 1.00 29.00 305 GLU A CA 1
ATOM 2258 C C . GLU A 1 305 ? 0.684 -39.012 -5.212 1.00 29.00 305 GLU A C 1
ATOM 2260 O O . GLU A 1 305 ? -0.172 -39.814 -4.838 1.00 29.00 305 GLU A O 1
ATOM 2265 N N . ALA A 1 306 ? 0.936 -38.789 -6.509 1.00 26.39 306 ALA A N 1
ATOM 2266 C CA . ALA A 1 306 ? 1.125 -39.887 -7.466 1.00 26.39 306 ALA A CA 1
ATOM 2267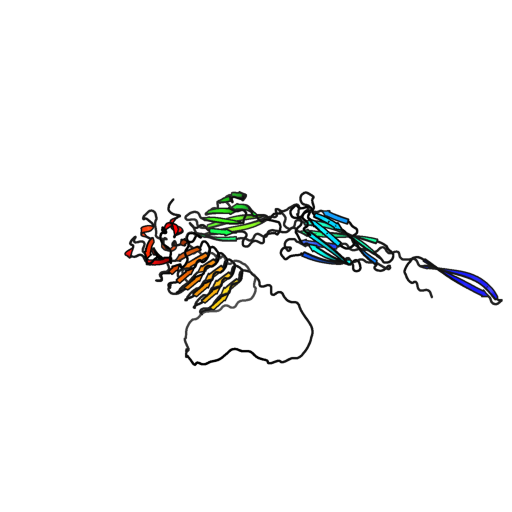 C C . ALA A 1 306 ? 1.878 -39.414 -8.727 1.00 26.39 306 ALA A C 1
ATOM 2269 O O . ALA A 1 306 ? 1.328 -38.755 -9.605 1.00 26.39 306 ALA A O 1
ATOM 2270 N N . GLU A 1 307 ? 3.143 -39.814 -8.813 1.0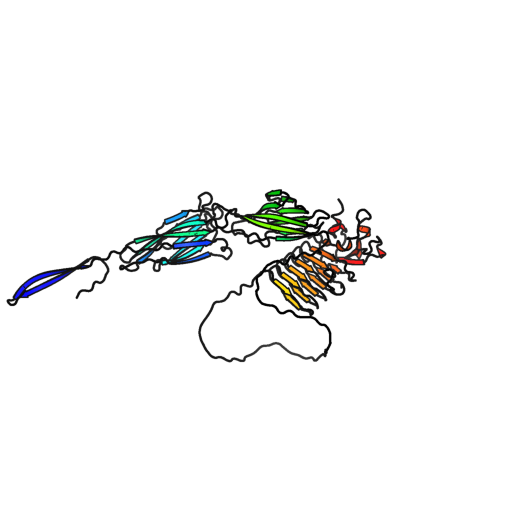0 27.73 307 GLU A N 1
ATOM 2271 C CA . GLU A 1 307 ? 3.939 -39.920 -10.039 1.00 27.73 307 GLU A CA 1
ATOM 2272 C C . GLU A 1 307 ? 3.265 -40.849 -11.069 1.00 27.73 307 GLU A C 1
ATOM 2274 O O . GLU A 1 307 ? 2.872 -41.961 -10.709 1.00 27.73 307 GLU A O 1
ATOM 2279 N N . ALA A 1 308 ? 3.202 -40.442 -12.347 1.00 27.92 308 ALA A N 1
ATOM 2280 C CA . ALA A 1 308 ? 3.777 -41.197 -13.476 1.00 27.92 308 ALA A CA 1
ATOM 2281 C C . ALA A 1 308 ? 3.358 -40.656 -14.865 1.00 27.92 308 ALA A C 1
ATOM 2283 O O . ALA A 1 308 ? 2.262 -40.913 -15.350 1.00 27.92 308 ALA A O 1
ATOM 2284 N N . ASN A 1 309 ? 4.364 -40.094 -15.541 1.00 25.20 309 ASN A N 1
ATOM 2285 C CA . ASN A 1 309 ? 4.884 -40.526 -16.845 1.00 25.20 309 ASN A CA 1
ATOM 2286 C C . ASN A 1 309 ? 4.223 -40.090 -18.179 1.00 25.20 309 ASN A C 1
ATOM 2288 O O . ASN A 1 309 ? 3.054 -40.326 -18.457 1.00 25.20 309 ASN A O 1
ATOM 2292 N N . SER A 1 310 ? 5.124 -39.567 -19.021 1.00 29.31 310 SER A N 1
ATOM 2293 C CA . SER A 1 310 ? 5.136 -39.348 -20.477 1.00 29.31 310 SER A CA 1
ATOM 2294 C C . SER A 1 310 ? 4.268 -40.257 -21.363 1.00 29.31 310 SER A C 1
ATOM 2296 O O . SER A 1 310 ? 4.170 -41.457 -21.117 1.00 29.31 310 SER A O 1
ATOM 2298 N N . ASP A 1 311 ? 3.719 -39.710 -22.457 1.00 24.67 311 ASP A N 1
ATOM 2299 C CA . ASP A 1 311 ? 4.229 -39.889 -23.834 1.00 24.67 311 ASP A CA 1
ATOM 2300 C C . ASP A 1 311 ? 3.320 -39.161 -24.857 1.00 24.67 311 ASP A C 1
ATOM 2302 O O . ASP A 1 311 ? 2.178 -38.800 -24.583 1.00 24.67 311 ASP A O 1
ATOM 2306 N N . ALA A 1 312 ? 3.886 -38.926 -26.033 1.00 26.00 312 ALA A N 1
ATOM 2307 C CA . ALA A 1 312 ? 3.493 -38.030 -27.106 1.00 26.00 312 ALA A CA 1
ATOM 2308 C C . ALA A 1 312 ? 2.226 -38.376 -27.926 1.00 26.00 312 ALA A C 1
ATOM 2310 O O . ALA A 1 312 ? 1.690 -39.481 -27.900 1.00 26.00 312 ALA A O 1
ATOM 2311 N N . SER A 1 313 ? 1.927 -37.429 -28.832 1.00 27.59 313 SER A N 1
ATOM 2312 C CA . SER A 1 313 ? 1.447 -37.625 -30.215 1.00 27.59 313 SER A CA 1
ATOM 2313 C C . SER A 1 313 ? -0.060 -37.521 -30.511 1.00 27.59 313 SER A C 1
ATOM 2315 O O . SER A 1 313 ? -0.803 -38.489 -30.406 1.00 27.59 313 SER A O 1
ATOM 2317 N N . ALA A 1 314 ? -0.393 -36.384 -31.137 1.00 25.80 314 ALA A N 1
ATOM 2318 C CA . ALA A 1 314 ? -1.182 -36.216 -32.368 1.00 25.80 314 ALA A CA 1
ATOM 2319 C C . ALA A 1 314 ? -2.613 -36.787 -32.453 1.00 25.80 314 ALA A C 1
ATOM 2321 O O . ALA A 1 314 ? -2.840 -37.992 -32.450 1.00 25.80 314 ALA A O 1
ATOM 2322 N N . SER A 1 315 ? -3.570 -35.938 -32.835 1.00 25.70 315 SER A N 1
ATOM 2323 C CA . SER A 1 315 ? -4.060 -35.893 -34.226 1.00 25.70 315 SER A CA 1
ATOM 2324 C C . SER A 1 315 ? -5.314 -35.030 -34.371 1.00 25.70 315 SER A C 1
ATOM 2326 O O . SER A 1 315 ? -6.194 -34.987 -33.518 1.00 25.70 315 SER A O 1
ATOM 2328 N N . ALA A 1 316 ? -5.355 -34.352 -35.512 1.00 26.38 316 ALA A N 1
ATOM 2329 C CA . ALA A 1 316 ? -6.377 -33.432 -35.964 1.00 26.38 316 ALA A CA 1
ATOM 2330 C C . ALA A 1 316 ? -7.724 -34.087 -36.306 1.00 26.38 316 ALA A C 1
ATOM 2332 O O . ALA A 1 316 ? -7.775 -35.131 -36.957 1.00 26.38 316 ALA A O 1
ATOM 2333 N N . SER A 1 317 ? -8.809 -33.375 -36.000 1.00 26.20 317 SER A N 1
ATOM 2334 C CA . SER A 1 317 ? -10.085 -33.296 -36.739 1.00 26.20 317 SER A CA 1
ATOM 2335 C C . SER A 1 317 ? -11.115 -32.653 -35.804 1.00 26.20 317 SER A C 1
ATOM 2337 O O . SER A 1 317 ? -11.231 -33.076 -34.668 1.00 26.20 317 SER A O 1
ATOM 2339 N N . SER A 1 318 ? -11.929 -31.675 -36.189 1.00 27.19 318 SER A N 1
ATOM 2340 C CA . SER A 1 318 ? -12.474 -31.446 -37.520 1.00 27.19 318 SER A CA 1
ATOM 2341 C C . SER A 1 318 ? -13.314 -30.166 -37.575 1.00 27.19 318 SER A C 1
ATOM 2343 O O . SER A 1 318 ? -14.172 -29.963 -36.726 1.00 27.19 318 SER A O 1
ATOM 2345 N N . ARG A 1 319 ? -13.183 -29.483 -38.720 1.00 26.23 319 ARG A N 1
ATOM 2346 C CA . ARG A 1 319 ? -14.264 -28.920 -39.555 1.00 26.23 319 ARG A CA 1
ATOM 2347 C C . ARG A 1 319 ? -15.053 -27.699 -39.063 1.00 26.23 319 ARG A C 1
ATOM 2349 O O . ARG A 1 319 ? -16.108 -27.806 -38.453 1.00 26.23 319 ARG A O 1
ATOM 2356 N N . SER A 1 320 ? -14.625 -26.565 -39.614 1.00 29.91 320 SER A N 1
ATOM 2357 C CA . SER A 1 320 ? -15.473 -25.471 -40.101 1.00 29.91 320 SER A CA 1
ATOM 2358 C C . SER A 1 320 ? -16.575 -25.949 -41.065 1.00 29.91 320 SER A C 1
ATOM 2360 O O . SER A 1 320 ? -16.302 -26.746 -41.968 1.00 29.91 320 SER A O 1
ATOM 2362 N N . SER A 1 321 ? -17.785 -25.398 -40.908 1.00 27.33 321 SER A N 1
ATOM 2363 C CA . SER A 1 321 ? -18.631 -24.953 -42.030 1.00 27.33 321 SER A CA 1
ATOM 2364 C C . SER A 1 321 ? -19.814 -24.087 -41.562 1.00 27.33 321 SER A C 1
ATOM 2366 O O . SER A 1 321 ? -20.855 -24.599 -41.163 1.00 27.33 321 SER A O 1
ATOM 2368 N N . SER A 1 322 ? -19.602 -22.771 -41.620 1.00 27.23 322 SER A N 1
ATOM 2369 C CA . SER A 1 322 ? -20.383 -21.764 -42.363 1.00 27.23 322 SER A CA 1
ATOM 2370 C C . SER A 1 322 ? -21.922 -21.837 -42.458 1.00 27.23 322 SER A C 1
ATOM 2372 O O . SER A 1 322 ? -22.468 -22.726 -43.108 1.00 27.23 322 SER A O 1
ATOM 2374 N N . VAL A 1 323 ? -22.517 -20.701 -42.056 1.00 27.44 323 VAL A N 1
ATOM 2375 C CA . VAL A 1 323 ? -23.564 -19.915 -42.752 1.00 27.44 323 VAL A CA 1
ATOM 2376 C C . VAL A 1 323 ? -24.997 -20.473 -42.743 1.00 27.44 323 VAL A C 1
ATOM 2378 O O . VAL A 1 323 ? -25.312 -21.405 -43.476 1.00 27.44 323 VAL A O 1
ATOM 2381 N N . ASN A 1 324 ? -25.913 -19.778 -42.051 1.00 25.31 324 ASN A N 1
ATOM 2382 C CA . ASN A 1 324 ? -26.953 -19.025 -42.762 1.00 25.31 324 ASN A CA 1
ATOM 2383 C C . ASN A 1 324 ? -27.603 -17.923 -41.913 1.00 25.31 324 ASN A C 1
ATOM 2385 O O . ASN A 1 324 ? -27.685 -18.010 -40.693 1.00 25.31 324 ASN A O 1
ATOM 2389 N N . SER A 1 325 ? -28.018 -16.897 -42.641 1.00 29.19 325 SER A N 1
ATOM 2390 C CA . SER A 1 325 ? -28.584 -15.616 -42.252 1.00 29.19 325 SER A CA 1
ATOM 2391 C C . SER A 1 325 ? -30.022 -15.679 -41.725 1.00 29.19 325 SER A C 1
ATOM 2393 O O . SER A 1 325 ? -30.781 -16.570 -42.104 1.00 29.19 325 SER A O 1
ATOM 2395 N N . ASP A 1 326 ? -30.362 -14.676 -40.911 1.00 27.84 326 ASP A N 1
ATOM 2396 C CA . ASP A 1 326 ? -31.578 -13.840 -40.958 1.00 27.84 326 ASP A CA 1
ATOM 2397 C C . ASP A 1 326 ? -32.192 -13.593 -39.566 1.00 27.84 326 ASP A C 1
ATOM 2399 O O . ASP A 1 326 ? -32.761 -14.484 -38.945 1.00 27.84 326 ASP A O 1
ATOM 2403 N N . ASP A 1 327 ? -32.088 -12.322 -39.167 1.00 30.88 327 ASP A N 1
ATOM 2404 C CA . ASP A 1 327 ? -33.172 -11.463 -38.673 1.00 30.88 327 ASP A CA 1
ATOM 2405 C C . ASP A 1 327 ? -33.714 -11.575 -37.231 1.00 30.88 327 ASP A C 1
ATOM 2407 O O . ASP A 1 327 ? -33.989 -12.640 -36.686 1.00 30.88 327 ASP A O 1
ATOM 2411 N N . ASP A 1 328 ? -33.941 -10.370 -36.698 1.00 31.03 328 ASP A N 1
ATOM 2412 C CA . ASP A 1 328 ? -34.778 -9.957 -35.569 1.00 31.03 328 ASP A CA 1
ATOM 2413 C C . ASP A 1 328 ? -34.408 -10.317 -34.111 1.00 31.03 328 ASP A C 1
ATOM 2415 O O . ASP A 1 328 ? -34.739 -11.362 -33.561 1.00 31.03 328 ASP A O 1
ATOM 2419 N N . GLY A 1 329 ? -33.918 -9.288 -33.405 1.00 27.86 329 GLY A N 1
ATOM 2420 C CA . GLY A 1 329 ? -34.793 -8.600 -32.445 1.00 27.86 329 GLY A CA 1
ATOM 2421 C C . GLY A 1 329 ? -34.850 -9.123 -31.004 1.00 27.86 329 GLY A C 1
ATOM 2422 O O . GLY A 1 329 ? -35.564 -10.063 -30.674 1.00 27.86 329 GLY A O 1
ATOM 2423 N N . LEU A 1 330 ? -34.190 -8.366 -30.124 1.00 30.91 330 LEU A N 1
ATOM 2424 C CA . LEU A 1 330 ? -34.471 -8.169 -28.696 1.00 30.91 330 LEU A CA 1
ATOM 2425 C C . LEU A 1 330 ? -35.909 -8.508 -28.244 1.00 30.91 330 LEU A C 1
ATOM 2427 O O . LEU A 1 330 ? -36.866 -7.896 -28.716 1.00 30.91 330 LEU A O 1
ATOM 2431 N N . SER A 1 331 ? -36.034 -9.336 -27.199 1.00 27.53 331 SER A N 1
ATOM 2432 C CA . SER A 1 331 ? -36.715 -9.007 -25.926 1.00 27.53 331 SER A CA 1
ATOM 2433 C C . SER A 1 331 ? -37.269 -10.252 -25.222 1.00 27.53 331 SER A C 1
ATOM 2435 O O . SER A 1 331 ? -38.175 -10.904 -25.722 1.00 27.53 331 SER A O 1
ATOM 2437 N N . SER A 1 332 ? -36.716 -10.487 -24.028 1.00 29.66 332 SER A N 1
ATOM 2438 C CA . SER A 1 332 ? -37.328 -10.902 -22.754 1.00 29.66 332 SER A CA 1
ATOM 2439 C C . SER A 1 332 ? -38.462 -11.945 -22.674 1.00 29.66 332 SER A C 1
ATOM 2441 O O . SER A 1 332 ? -39.374 -12.024 -23.492 1.00 29.66 332 SER A O 1
ATOM 2443 N N . SER A 1 333 ? -38.471 -12.604 -21.503 1.00 26.36 333 SER A N 1
ATOM 2444 C CA . SER A 1 333 ? -39.541 -13.415 -20.889 1.00 26.36 333 SER A CA 1
ATOM 2445 C C . SER A 1 333 ? -39.509 -14.914 -21.251 1.00 26.36 333 SER A C 1
ATOM 2447 O O . SER A 1 333 ? -39.257 -15.288 -22.383 1.00 26.36 333 SER A O 1
ATOM 2449 N N . ASN A 1 334 ? -39.774 -15.873 -20.367 1.00 26.66 334 ASN A N 1
ATOM 2450 C CA . ASN A 1 334 ? -40.053 -15.882 -18.937 1.00 26.66 334 ASN A CA 1
ATOM 2451 C C . ASN A 1 334 ? -40.125 -17.363 -18.504 1.00 26.66 334 ASN A C 1
ATOM 2453 O O . ASN A 1 334 ? -40.591 -18.200 -19.270 1.00 26.66 334 ASN A O 1
ATOM 2457 N N . VAL A 1 335 ? -39.828 -17.612 -17.226 1.00 25.64 335 VAL A N 1
ATOM 2458 C CA . VAL A 1 335 ? -40.536 -18.568 -16.349 1.00 25.64 335 VAL A CA 1
ATOM 2459 C C . VAL A 1 335 ? -40.381 -20.074 -16.627 1.00 25.64 335 VAL A C 1
ATOM 2461 O O . VAL A 1 335 ? -40.981 -20.645 -17.530 1.00 25.64 335 VAL A O 1
ATOM 2464 N N . SER A 1 336 ? -39.796 -20.763 -15.643 1.00 27.20 336 SER A N 1
ATOM 2465 C CA . SER A 1 336 ? -40.506 -21.885 -15.020 1.00 27.20 336 SER A CA 1
ATOM 2466 C C . SER A 1 336 ? -40.245 -21.927 -13.516 1.00 27.20 336 SER A C 1
ATOM 2468 O O . SER A 1 336 ? -39.196 -22.344 -13.040 1.00 27.20 336 SER A O 1
ATOM 2470 N N . SER A 1 337 ? -41.260 -21.480 -12.786 1.00 28.00 337 SER A N 1
ATOM 2471 C CA . SER A 1 337 ? -41.458 -21.600 -11.347 1.00 28.00 337 SER A CA 1
ATOM 2472 C C . SER A 1 337 ? -41.691 -23.049 -10.909 1.00 28.00 337 SER A C 1
ATOM 2474 O O . SER A 1 337 ? -42.532 -23.739 -11.486 1.00 28.00 337 SER A O 1
ATOM 2476 N N . GLY A 1 338 ? -41.063 -23.450 -9.805 1.00 25.34 338 GLY A N 1
ATOM 2477 C CA . GLY A 1 338 ? -41.460 -24.600 -8.992 1.00 25.34 338 GLY A CA 1
ATOM 2478 C C . GLY A 1 338 ? -41.211 -24.301 -7.514 1.00 25.34 338 GLY A C 1
ATOM 2479 O O . GLY A 1 338 ? -40.090 -24.435 -7.044 1.00 25.34 338 GLY A O 1
ATOM 2480 N N . SER A 1 339 ? -42.246 -23.851 -6.799 1.00 28.02 339 SER A N 1
ATOM 2481 C CA . SER A 1 339 ? -42.208 -23.519 -5.369 1.00 28.02 339 SER A CA 1
ATOM 2482 C C . SER A 1 339 ? -42.686 -24.675 -4.480 1.00 28.02 339 SER A C 1
ATOM 2484 O O . SER A 1 339 ? -43.778 -25.194 -4.709 1.00 28.02 339 SER A O 1
ATOM 2486 N N . SER A 1 340 ? -41.953 -24.961 -3.401 1.00 27.81 340 SER A N 1
ATOM 2487 C CA . SER A 1 340 ? -42.439 -25.368 -2.062 1.00 27.81 340 SER A CA 1
ATOM 2488 C C . SER A 1 340 ? -41.209 -25.453 -1.146 1.00 27.81 340 SER A C 1
ATOM 2490 O O . SER A 1 340 ? -40.229 -26.045 -1.574 1.00 27.81 340 SER A O 1
ATOM 2492 N N . SER A 1 341 ? -41.121 -24.965 0.087 1.00 28.64 341 SER A N 1
ATOM 2493 C CA . SER A 1 341 ? -42.022 -24.287 1.021 1.00 28.64 341 SER A CA 1
ATOM 2494 C C . SER A 1 341 ? -41.148 -23.778 2.184 1.00 28.64 341 SER A C 1
ATOM 2496 O O . SER A 1 341 ? -40.175 -24.435 2.532 1.00 28.64 341 SER A O 1
ATOM 2498 N N . SER A 1 342 ? -41.531 -22.634 2.752 1.00 27.45 342 SER A N 1
ATOM 2499 C CA . SER A 1 342 ? -40.987 -21.908 3.914 1.00 27.45 342 SER A CA 1
ATOM 2500 C C . SER A 1 342 ? -40.143 -22.663 4.956 1.00 27.45 342 SER A C 1
ATOM 2502 O O . SER A 1 342 ? -40.679 -23.547 5.620 1.00 27.45 342 SER A O 1
ATOM 2504 N N . GLU A 1 343 ? -38.957 -22.127 5.257 1.00 29.31 343 GLU A N 1
ATOM 2505 C CA . GLU A 1 343 ? -38.566 -21.716 6.616 1.00 29.31 343 GLU A CA 1
ATOM 2506 C C . GLU A 1 343 ? -37.821 -20.371 6.514 1.00 29.31 343 GLU A C 1
ATOM 2508 O O . GLU A 1 343 ? -36.986 -20.177 5.634 1.00 29.31 343 GLU A O 1
ATOM 2513 N N . ASN A 1 344 ? -38.221 -19.407 7.348 1.00 29.97 344 ASN A N 1
ATOM 2514 C CA . ASN A 1 344 ? -37.562 -18.113 7.491 1.00 29.97 344 ASN A CA 1
ATOM 2515 C C . ASN A 1 344 ? -36.247 -18.325 8.240 1.00 29.97 344 ASN A C 1
ATOM 2517 O O . ASN A 1 344 ? -36.283 -18.556 9.446 1.00 29.97 344 ASN A O 1
ATOM 2521 N N . ASP A 1 345 ? -35.128 -18.159 7.548 1.00 29.30 345 ASP A N 1
ATOM 2522 C CA . ASP A 1 345 ? -33.876 -17.748 8.168 1.00 29.30 345 ASP A CA 1
ATOM 2523 C C . ASP A 1 345 ? -33.207 -16.753 7.215 1.00 29.30 345 ASP A C 1
ATOM 2525 O O . ASP A 1 345 ? -32.897 -17.078 6.068 1.00 29.30 345 ASP A O 1
ATOM 2529 N N . SER A 1 346 ? -33.089 -15.500 7.649 1.00 32.50 346 SER A N 1
ATOM 2530 C CA . SER A 1 346 ? -32.279 -14.495 6.965 1.00 32.50 346 SER A CA 1
ATOM 2531 C C . SER A 1 346 ? -30.915 -14.487 7.637 1.00 32.50 346 SER A C 1
ATOM 2533 O O . SER A 1 346 ? -30.809 -13.922 8.726 1.00 32.50 346 SER A O 1
ATOM 2535 N N . PRO A 1 347 ? -29.855 -15.006 7.000 1.00 33.25 347 PRO A N 1
ATOM 2536 C CA . PRO A 1 347 ? -28.517 -14.556 7.294 1.00 33.25 347 PRO A CA 1
ATOM 2537 C C . PRO A 1 347 ? -28.164 -13.412 6.340 1.00 33.25 347 PRO A C 1
ATOM 2539 O O . PRO A 1 347 ? -28.254 -13.535 5.120 1.00 33.25 347 PRO A O 1
ATOM 2542 N N . SER A 1 348 ? -27.848 -12.281 6.970 1.00 32.75 348 SER A N 1
ATOM 2543 C CA . SER A 1 348 ? -26.816 -11.309 6.601 1.00 32.75 348 SER A CA 1
ATOM 2544 C C . SER A 1 348 ? -26.468 -11.176 5.120 1.00 32.75 348 SER A C 1
ATOM 2546 O O . SER A 1 348 ? -25.903 -12.080 4.506 1.00 32.75 348 SER A O 1
ATOM 2548 N N . SER A 1 349 ? -26.656 -9.958 4.615 1.00 32.31 349 SER A N 1
ATOM 2549 C CA . SER A 1 349 ? -25.774 -9.362 3.619 1.00 32.31 349 SER A CA 1
ATOM 2550 C C . SER A 1 349 ? -24.316 -9.598 4.024 1.00 32.31 349 SER A C 1
ATOM 2552 O O . SER A 1 349 ? -23.749 -8.829 4.798 1.00 32.31 349 SER A O 1
ATOM 2554 N N . ALA A 1 350 ? -23.727 -10.682 3.525 1.00 29.91 350 ALA A N 1
ATOM 2555 C CA . ALA A 1 350 ? -22.305 -10.716 3.288 1.00 29.91 350 ALA A CA 1
ATOM 2556 C C . ALA A 1 350 ? -22.063 -9.585 2.290 1.00 29.91 350 ALA A C 1
ATOM 2558 O O . ALA A 1 350 ? -22.495 -9.652 1.137 1.00 29.91 350 ALA A O 1
ATOM 2559 N N . SER A 1 351 ? -21.481 -8.496 2.780 1.00 34.16 351 SER A N 1
ATOM 2560 C CA . SER A 1 351 ? -20.620 -7.668 1.959 1.00 34.16 351 SER A CA 1
ATOM 2561 C C . SER A 1 351 ? -19.721 -8.634 1.202 1.00 34.16 351 SER A C 1
ATOM 2563 O O . SER A 1 351 ? -18.924 -9.354 1.799 1.00 34.16 351 SER A O 1
ATOM 2565 N N . ASN A 1 352 ? -19.937 -8.725 -0.104 1.00 30.88 352 ASN A N 1
ATOM 2566 C CA . ASN A 1 352 ? -18.952 -9.288 -0.998 1.00 30.88 352 ASN A CA 1
ATOM 2567 C C . ASN A 1 352 ? -17.821 -8.257 -0.996 1.00 30.88 352 ASN A C 1
ATOM 2569 O O . ASN A 1 352 ? -17.822 -7.326 -1.796 1.00 30.88 352 ASN A O 1
ATOM 2573 N N . GLU A 1 353 ? -16.979 -8.338 0.029 1.00 37.91 353 GLU A N 1
ATOM 2574 C CA . GLU A 1 353 ? -15.697 -7.664 0.104 1.00 37.91 353 GLU A CA 1
ATOM 2575 C C . GLU A 1 353 ? -14.901 -8.217 -1.076 1.00 37.91 353 GLU A C 1
ATOM 2577 O O . GLU A 1 353 ? -14.400 -9.342 -1.048 1.00 37.91 353 GLU A O 1
ATOM 2582 N N . LEU A 1 354 ? -14.959 -7.494 -2.196 1.00 38.78 354 LEU A N 1
ATOM 2583 C CA . LEU A 1 354 ? -14.117 -7.769 -3.343 1.00 38.78 354 LEU A CA 1
ATOM 2584 C C . LEU A 1 354 ? -12.703 -7.475 -2.856 1.00 38.78 354 LEU A C 1
ATOM 2586 O O . LEU A 1 354 ? -12.369 -6.315 -2.621 1.00 38.78 354 LEU A O 1
ATOM 2590 N N . VAL A 1 355 ? -11.929 -8.530 -2.636 1.00 37.91 355 VAL A N 1
ATOM 2591 C CA . VAL A 1 355 ? -10.499 -8.453 -2.351 1.00 37.91 355 VAL A CA 1
ATOM 2592 C C . VAL A 1 355 ? -9.862 -7.628 -3.475 1.00 37.91 355 VAL A C 1
ATOM 2594 O O . VAL A 1 355 ? -9.729 -8.122 -4.587 1.00 37.91 355 VAL A O 1
ATOM 2597 N N . HIS A 1 356 ? -9.553 -6.360 -3.191 1.00 49.69 356 HIS A N 1
ATOM 2598 C CA . HIS A 1 356 ? -8.766 -5.448 -4.033 1.00 49.69 356 HIS A CA 1
ATOM 2599 C C . HIS A 1 356 ? -7.276 -5.720 -3.789 1.00 49.69 356 HIS A C 1
ATOM 2601 O O . HIS A 1 356 ? -6.541 -4.865 -3.312 1.00 49.69 356 HIS A O 1
ATOM 2607 N N . GLY A 1 357 ? -6.858 -6.970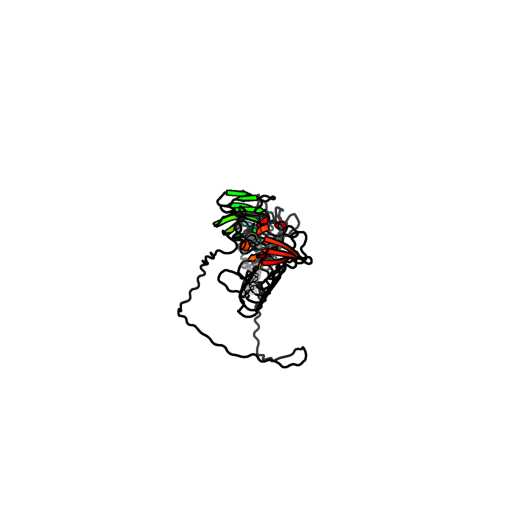 -3.960 1.00 44.91 357 GLY A N 1
ATOM 2608 C CA . GLY A 1 357 ? -5.470 -7.375 -3.774 1.00 44.91 357 GLY A CA 1
ATOM 2609 C C . GLY A 1 357 ? -4.974 -8.038 -5.040 1.00 44.91 357 GLY A C 1
ATOM 2610 O O . GLY A 1 357 ? -5.758 -8.734 -5.677 1.00 44.91 357 GLY A O 1
ATOM 2611 N N . ALA A 1 358 ? -3.691 -7.845 -5.340 1.00 55.69 358 ALA A N 1
ATOM 2612 C CA . ALA A 1 358 ? -3.000 -8.380 -6.506 1.00 55.69 358 ALA A CA 1
ATOM 2613 C C . ALA A 1 358 ? -3.475 -9.782 -6.924 1.00 55.69 358 ALA A C 1
ATOM 2615 O O . ALA A 1 358 ? -3.382 -10.745 -6.148 1.00 55.69 358 ALA A O 1
ATOM 2616 N N . VAL A 1 359 ? -3.964 -9.908 -8.156 1.00 66.50 359 VAL A N 1
ATOM 2617 C CA . VAL A 1 359 ? -4.482 -11.148 -8.734 1.00 66.50 359 VAL A CA 1
ATOM 2618 C C . VAL A 1 359 ? -3.621 -11.574 -9.918 1.00 66.50 359 VAL A C 1
ATOM 2620 O O . VAL A 1 359 ? -3.212 -10.786 -10.763 1.00 66.50 359 VAL A O 1
ATOM 2623 N N . THR A 1 360 ? -3.356 -12.877 -10.018 1.00 77.31 360 THR A N 1
ATOM 2624 C CA . THR A 1 360 ? -2.764 -13.463 -11.226 1.00 77.31 360 THR A CA 1
ATOM 2625 C C . THR A 1 360 ? -3.859 -14.055 -12.107 1.00 77.31 360 THR A C 1
ATOM 2627 O O . THR A 1 360 ? -4.550 -14.990 -11.691 1.00 77.31 360 THR A O 1
ATOM 2630 N N . HIS A 1 361 ? -3.988 -13.546 -13.330 1.00 77.19 361 HIS A N 1
ATOM 2631 C CA . HIS A 1 361 ? -4.900 -14.045 -14.352 1.00 77.19 361 HIS A CA 1
ATOM 2632 C C . HIS A 1 361 ? -4.135 -14.771 -15.460 1.00 77.19 361 HIS A C 1
ATOM 2634 O O . HIS A 1 361 ? -3.165 -14.266 -16.016 1.00 77.19 361 HIS A O 1
ATOM 2640 N N . GLU A 1 362 ? -4.604 -15.968 -15.802 1.00 85.56 362 GLU A N 1
ATOM 2641 C CA . GLU A 1 362 ? -3.981 -16.840 -16.797 1.00 85.56 362 GLU A CA 1
ATOM 2642 C C . GLU A 1 362 ? -4.991 -17.169 -17.901 1.00 85.56 362 GLU A C 1
ATOM 2644 O O . GLU A 1 362 ? -5.980 -17.867 -17.655 1.00 85.56 362 GLU A O 1
ATOM 2649 N N . GLY A 1 363 ? -4.711 -16.688 -19.109 1.00 88.19 363 GLY A N 1
ATOM 2650 C CA . GLY A 1 363 ? -5.415 -16.987 -20.351 1.00 88.19 363 GLY A CA 1
ATOM 2651 C C . GLY A 1 363 ? -5.093 -18.373 -20.906 1.00 88.19 363 GLY A C 1
ATOM 2652 O O . GLY A 1 363 ? -4.484 -19.235 -20.247 1.00 88.19 363 GLY A O 1
ATOM 2653 N N . THR A 1 364 ? -5.539 -18.614 -22.128 1.00 87.88 364 THR A N 1
ATOM 2654 C CA . THR A 1 364 ? -5.454 -19.884 -22.847 1.00 87.88 364 THR A CA 1
ATOM 2655 C C . THR A 1 364 ? -4.672 -19.728 -24.152 1.00 87.88 364 THR A C 1
ATOM 2657 O O . THR A 1 364 ? -4.146 -18.681 -24.455 1.00 87.88 364 THR A O 1
ATOM 2660 N N . GLU A 1 365 ? -4.551 -20.796 -24.942 1.00 90.00 365 GLU A N 1
ATOM 2661 C CA . GLU A 1 365 ? -3.933 -20.725 -26.282 1.00 90.00 365 GLU A CA 1
ATOM 2662 C C . GLU A 1 365 ? -4.930 -20.244 -27.366 1.00 90.00 365 GLU A C 1
ATOM 2664 O O . GLU A 1 365 ? -4.745 -20.509 -28.557 1.00 90.00 365 GLU A O 1
ATOM 2669 N N . ASN A 1 366 ? -6.062 -19.655 -26.965 1.00 91.88 366 ASN A N 1
ATOM 2670 C CA . ASN A 1 366 ? -7.044 -19.048 -27.862 1.00 91.88 366 ASN A CA 1
ATOM 2671 C C . ASN A 1 366 ? -7.335 -17.627 -27.385 1.00 91.88 366 ASN A C 1
ATOM 2673 O O . ASN A 1 366 ? -7.219 -17.368 -26.202 1.00 91.88 366 ASN A O 1
ATOM 2677 N N . GLY A 1 367 ? -7.870 -16.791 -28.281 1.00 93.06 367 GLY A N 1
ATOM 2678 C CA . GLY A 1 367 ? -8.232 -15.416 -27.938 1.00 93.06 367 GLY A CA 1
ATOM 2679 C C . GLY A 1 367 ? -9.195 -15.312 -26.752 1.00 93.06 367 GLY A C 1
ATOM 2680 O O . GLY A 1 367 ? -10.313 -15.847 -26.799 1.00 93.06 367 GLY A O 1
ATOM 2681 N N . ASP A 1 368 ? -8.758 -14.585 -25.737 1.00 95.38 368 ASP A N 1
ATOM 2682 C CA . ASP A 1 368 ? -9.408 -14.364 -24.458 1.00 95.38 368 ASP A CA 1
ATOM 2683 C C . ASP A 1 368 ? -9.734 -12.875 -24.239 1.00 95.38 368 ASP A C 1
ATOM 2685 O O . ASP A 1 368 ? -9.217 -11.975 -24.896 1.00 95.38 368 ASP A O 1
ATOM 2689 N N . VAL A 1 369 ? -10.653 -12.607 -23.308 1.00 96.75 369 VAL A N 1
ATOM 2690 C CA . VAL A 1 369 ? -10.904 -11.252 -22.796 1.00 96.75 369 VAL A CA 1
ATOM 2691 C C . VAL A 1 369 ? -10.718 -11.299 -21.290 1.00 96.75 369 VAL A C 1
ATOM 2693 O O . VAL A 1 369 ? -11.508 -11.947 -20.595 1.00 96.75 369 VAL A O 1
ATOM 2696 N N . ILE A 1 370 ? -9.676 -10.635 -20.800 1.00 92.62 370 ILE A N 1
ATOM 2697 C CA . ILE A 1 370 ? -9.256 -10.693 -19.402 1.00 92.62 370 ILE A CA 1
ATOM 2698 C C . ILE A 1 370 ? -9.346 -9.298 -18.790 1.00 92.62 370 ILE A C 1
ATOM 2700 O O . ILE A 1 370 ? -8.899 -8.316 -19.375 1.00 92.62 370 ILE A O 1
ATOM 2704 N N . PHE A 1 371 ? -9.948 -9.235 -17.605 1.00 93.00 371 PHE A N 1
ATOM 2705 C CA . PHE A 1 371 ? -10.084 -8.023 -16.811 1.00 93.00 371 PHE A CA 1
ATOM 2706 C C . PHE A 1 371 ? -9.368 -8.233 -15.481 1.00 93.00 371 PHE A C 1
ATOM 2708 O O . PHE A 1 371 ? -9.699 -9.182 -14.766 1.00 93.00 371 PHE A O 1
ATOM 2715 N N . GLY A 1 372 ? -8.431 -7.346 -15.173 1.00 90.81 372 GLY A N 1
ATOM 2716 C CA . GLY A 1 372 ? -7.845 -7.170 -13.857 1.00 90.81 372 GLY A CA 1
ATOM 2717 C C . GLY A 1 372 ? -8.803 -6.480 -12.890 1.00 90.81 372 GLY A C 1
ATOM 2718 O O . GLY A 1 372 ? -10.037 -6.555 -13.009 1.00 90.81 372 GLY A O 1
ATOM 2719 N N . THR A 1 373 ? -8.219 -5.838 -11.901 1.00 86.19 373 THR A N 1
ATOM 2720 C CA . THR A 1 373 ? -8.839 -5.232 -10.735 1.00 86.19 373 THR A CA 1
ATOM 2721 C C . THR A 1 373 ? -8.286 -3.821 -10.542 1.00 86.19 373 THR A C 1
ATOM 2723 O O . THR A 1 373 ? -7.533 -3.317 -11.354 1.00 86.19 373 THR A O 1
ATOM 2726 N N . GLU A 1 374 ? -8.691 -3.141 -9.476 1.00 87.38 374 GLU A N 1
ATOM 2727 C CA . GLU A 1 374 ? -8.161 -1.809 -9.147 1.00 87.38 374 GLU A CA 1
ATOM 2728 C C . GLU A 1 374 ? -6.841 -1.888 -8.342 1.00 87.38 374 GLU A C 1
ATOM 2730 O O . GLU A 1 374 ? -6.472 -0.924 -7.673 1.00 87.38 374 GLU A O 1
ATOM 2735 N N . GLY A 1 375 ? -6.176 -3.049 -8.302 1.00 80.25 375 GLY A N 1
ATOM 2736 C CA . GLY A 1 375 ? -4.866 -3.217 -7.673 1.00 80.25 375 GLY A CA 1
ATOM 2737 C C . GLY A 1 375 ? -3.914 -4.019 -8.561 1.00 80.25 375 GLY A C 1
ATOM 2738 O O . GLY A 1 375 ? -4.366 -4.731 -9.442 1.00 80.25 375 GLY A O 1
ATOM 2739 N N . SER A 1 376 ? -2.614 -3.960 -8.257 1.00 80.81 376 SER A N 1
ATOM 2740 C CA . SER A 1 376 ? -1.522 -4.508 -9.080 1.00 80.81 376 SER A CA 1
ATOM 2741 C C . SER A 1 376 ? -1.667 -5.983 -9.461 1.00 80.81 376 SER A C 1
ATOM 2743 O O . SER A 1 376 ? -1.408 -6.880 -8.654 1.00 80.81 376 SER A O 1
ATOM 2745 N N . ASP A 1 377 ? -1.997 -6.254 -10.712 1.00 81.56 377 ASP A N 1
ATOM 2746 C CA . ASP A 1 377 ? -2.264 -7.576 -11.247 1.00 81.56 377 ASP A CA 1
ATOM 2747 C C . ASP A 1 377 ? -1.124 -8.122 -12.112 1.00 81.56 377 ASP A C 1
ATOM 2749 O O . ASP A 1 377 ? -0.258 -7.421 -12.633 1.00 81.56 377 ASP A O 1
ATOM 2753 N N . VAL A 1 378 ? -1.130 -9.444 -12.290 1.00 83.69 378 VAL A N 1
ATOM 2754 C CA . VAL A 1 378 ? -0.301 -10.120 -13.294 1.00 83.69 378 VAL A CA 1
ATOM 2755 C C . VAL A 1 378 ? -1.223 -10.829 -14.269 1.00 83.69 378 VAL A C 1
ATOM 2757 O O . VAL A 1 378 ? -1.883 -11.801 -13.902 1.00 83.69 378 VAL A O 1
ATOM 2760 N N . ILE A 1 379 ? -1.263 -10.375 -15.517 1.00 85.94 379 ILE A N 1
ATOM 2761 C CA . ILE A 1 379 ? -2.166 -10.897 -16.546 1.00 85.94 379 ILE A CA 1
ATOM 2762 C C . ILE A 1 379 ? -1.350 -11.535 -17.667 1.00 85.94 379 ILE A C 1
ATOM 2764 O O . ILE A 1 379 ? -0.478 -10.897 -18.244 1.00 85.94 379 ILE A O 1
ATOM 2768 N N . ASN A 1 380 ? -1.643 -12.791 -18.001 1.00 86.88 380 ASN A N 1
ATOM 2769 C CA . ASN A 1 380 ? -0.965 -13.521 -19.071 1.00 86.88 380 ASN A CA 1
ATOM 2770 C C . ASN A 1 380 ? -1.963 -14.049 -20.107 1.00 86.88 380 ASN A C 1
ATOM 2772 O O . ASN A 1 380 ? -2.666 -15.016 -19.815 1.00 86.88 380 ASN A O 1
ATOM 2776 N N . GLY A 1 381 ? -2.013 -13.437 -21.294 1.00 87.38 381 GLY A N 1
ATOM 2777 C CA . GLY A 1 381 ? -2.872 -13.842 -22.417 1.00 87.38 381 GLY A CA 1
ATOM 2778 C C . GLY A 1 381 ? -2.491 -15.201 -23.009 1.00 87.38 381 GLY A C 1
ATOM 2779 O O . GLY A 1 381 ? -3.350 -16.038 -23.265 1.00 87.38 381 GLY A O 1
ATOM 2780 N N . LYS A 1 382 ? -1.188 -15.508 -23.012 1.00 87.50 382 LYS A N 1
ATOM 2781 C CA . LYS A 1 382 ? -0.546 -16.669 -23.647 1.00 87.50 382 LYS A CA 1
ATOM 2782 C C . LYS A 1 382 ? -0.581 -16.635 -25.168 1.00 87.50 382 LYS A C 1
ATOM 2784 O O . LYS A 1 382 ? 0.420 -16.262 -25.763 1.00 87.50 382 LYS A O 1
ATOM 2789 N N . GLY A 1 383 ? -1.611 -17.166 -25.810 1.00 85.25 383 GLY A N 1
ATOM 2790 C CA . GLY A 1 383 ? -1.613 -17.339 -27.257 1.00 85.25 383 GLY A CA 1
ATOM 2791 C C . GLY A 1 383 ? -3.010 -17.189 -27.822 1.00 85.25 383 GLY A C 1
ATOM 2792 O O . GLY A 1 383 ? -3.988 -17.527 -27.173 1.00 85.25 383 GLY A O 1
ATOM 2793 N N . GLY A 1 384 ? -3.114 -16.772 -29.077 1.00 90.06 384 GLY A N 1
ATOM 2794 C CA . GLY A 1 384 ? -4.374 -16.282 -29.620 1.00 90.06 384 GLY A CA 1
ATOM 2795 C C . GLY A 1 384 ? -4.393 -14.759 -29.629 1.00 90.06 384 GLY A C 1
ATOM 2796 O O . GLY A 1 384 ? -3.396 -14.131 -29.335 1.00 90.06 384 GLY A O 1
ATOM 2797 N N . ASN A 1 385 ? -5.511 -14.188 -30.070 1.00 94.12 385 ASN A N 1
ATOM 2798 C CA . ASN A 1 385 ? -5.671 -12.740 -30.166 1.00 94.12 385 ASN A CA 1
ATOM 2799 C C . ASN A 1 385 ? -6.485 -12.281 -28.960 1.00 94.12 385 ASN A C 1
ATOM 2801 O O . ASN A 1 385 ? -7.708 -12.485 -28.939 1.00 94.12 385 ASN A O 1
ATOM 2805 N N . ASP A 1 386 ? -5.806 -11.714 -27.979 1.00 95.69 386 ASP A N 1
ATOM 2806 C CA . ASP A 1 386 ? -6.339 -11.421 -26.660 1.00 95.69 386 ASP A CA 1
ATOM 2807 C C . ASP A 1 386 ? -6.760 -9.956 -26.513 1.00 95.69 386 ASP A C 1
ATOM 2809 O O . ASP A 1 386 ? -6.316 -9.061 -27.233 1.00 95.69 386 ASP A O 1
ATOM 2813 N N . ILE A 1 387 ? -7.662 -9.702 -25.563 1.00 97.25 387 ILE A N 1
ATOM 2814 C CA . ILE A 1 387 ? -7.971 -8.358 -25.074 1.00 97.25 387 ILE A CA 1
ATOM 2815 C C . ILE A 1 387 ? -7.718 -8.330 -23.571 1.00 97.25 387 ILE A C 1
ATOM 2817 O O . ILE A 1 387 ? -8.435 -8.985 -22.809 1.00 97.25 387 ILE A O 1
ATOM 2821 N N . LEU A 1 388 ? -6.723 -7.557 -23.149 1.00 97.06 388 LEU A N 1
ATOM 2822 C CA . LEU A 1 388 ? -6.292 -7.460 -21.758 1.00 97.06 388 LEU A CA 1
ATOM 2823 C C . LEU A 1 388 ? -6.596 -6.062 -21.209 1.00 97.06 388 LEU A C 1
ATOM 2825 O O . LEU A 1 388 ? -6.287 -5.063 -21.855 1.00 97.06 388 LEU A O 1
ATOM 2829 N N . TYR A 1 389 ? -7.199 -6.006 -20.023 1.00 96.44 389 TYR A N 1
ATOM 2830 C CA . TYR A 1 389 ? -7.443 -4.775 -19.270 1.00 96.44 389 TYR A CA 1
ATOM 2831 C C . TYR A 1 389 ? -6.835 -4.913 -17.876 1.00 96.44 389 TYR A C 1
ATOM 2833 O O . TYR A 1 389 ? -7.341 -5.738 -17.116 1.00 96.44 389 TYR A O 1
ATOM 2841 N N . GLY A 1 390 ? -5.815 -4.125 -17.541 1.00 92.81 390 GLY A N 1
ATOM 2842 C CA . GLY A 1 390 ? -5.256 -4.051 -16.186 1.00 92.81 390 GLY A CA 1
ATOM 2843 C C . GLY A 1 390 ? -6.216 -3.365 -15.208 1.00 92.81 390 GLY A C 1
ATOM 2844 O O . GLY A 1 390 ? -6.713 -4.004 -14.288 1.00 92.81 390 GLY A O 1
ATOM 2845 N N . GLN A 1 391 ? -6.713 -2.188 -15.605 1.00 94.06 391 GLN A N 1
ATOM 2846 C CA . GLN A 1 391 ? -7.610 -1.277 -14.869 1.00 94.06 391 GLN A CA 1
ATOM 2847 C C . GLN A 1 391 ? -6.874 -0.304 -13.953 1.00 94.06 391 GLN A C 1
ATOM 2849 O O . GLN A 1 391 ? -6.636 0.812 -14.398 1.00 94.06 391 GLN A O 1
ATOM 2854 N N . GLY A 1 392 ? -6.639 -0.638 -12.689 1.00 86.06 392 GLY A N 1
ATOM 2855 C CA . GLY A 1 392 ? -6.018 0.275 -11.733 1.00 86.06 392 GLY A CA 1
ATOM 2856 C C . GLY A 1 392 ? -4.917 -0.421 -10.943 1.00 86.06 392 GLY A C 1
ATOM 2857 O O . GLY A 1 392 ? -5.032 -1.606 -10.657 1.00 86.06 392 GLY A O 1
ATOM 2858 N N . GLY A 1 393 ? -3.913 0.333 -10.507 1.00 83.62 393 GLY A N 1
ATOM 2859 C CA . GLY A 1 393 ? -2.722 -0.208 -9.854 1.00 83.62 393 GLY A CA 1
ATOM 2860 C C . GLY A 1 393 ? -1.620 -0.553 -10.856 1.00 83.62 393 GLY A C 1
ATOM 2861 O O . GLY A 1 393 ? -1.840 -0.535 -12.053 1.00 83.62 393 GLY A O 1
ATOM 2862 N N . ASP A 1 394 ? -0.423 -0.838 -10.341 1.00 81.81 394 ASP A N 1
ATOM 2863 C CA . ASP A 1 394 ? 0.756 -1.096 -11.180 1.00 81.81 394 ASP A CA 1
ATOM 2864 C C . ASP A 1 394 ? 0.740 -2.546 -11.696 1.00 81.81 394 ASP A C 1
ATOM 2866 O O . ASP A 1 394 ? 1.049 -3.483 -10.945 1.00 81.81 394 ASP A O 1
ATOM 2870 N N . ASP A 1 395 ? 0.371 -2.750 -12.956 1.00 84.12 395 ASP A N 1
ATOM 2871 C CA . ASP A 1 395 ? 0.114 -4.064 -13.535 1.00 84.12 395 ASP A CA 1
ATOM 2872 C C . ASP A 1 395 ? 1.314 -4.641 -14.300 1.00 84.12 395 ASP A C 1
ATOM 2874 O O . ASP A 1 395 ? 2.193 -3.955 -14.821 1.00 84.12 395 ASP A O 1
ATOM 2878 N N . THR A 1 396 ? 1.364 -5.970 -14.415 1.00 83.75 396 THR A N 1
ATOM 2879 C CA . THR A 1 396 ? 2.251 -6.666 -15.357 1.00 83.75 396 THR A CA 1
ATOM 2880 C C . THR A 1 396 ? 1.432 -7.468 -16.360 1.00 83.75 396 THR A C 1
ATOM 2882 O O . THR A 1 396 ? 0.865 -8.510 -16.020 1.00 83.75 396 THR A O 1
ATOM 2885 N N . LEU A 1 397 ? 1.420 -7.027 -17.618 1.00 85.44 397 LEU A N 1
ATOM 2886 C CA . LEU A 1 397 ? 0.622 -7.633 -18.685 1.00 85.44 397 LEU A CA 1
ATOM 2887 C C . LEU A 1 397 ? 1.512 -8.333 -19.715 1.00 85.44 397 LEU A C 1
ATOM 2889 O O . LEU A 1 397 ? 2.478 -7.762 -20.212 1.00 85.44 397 LEU A O 1
ATOM 2893 N N . TYR A 1 398 ? 1.167 -9.568 -20.069 1.00 88.94 398 TYR A N 1
ATOM 2894 C CA . TYR A 1 398 ? 1.796 -10.335 -21.141 1.00 88.94 398 TYR A CA 1
ATOM 2895 C C . TYR A 1 398 ? 0.750 -10.621 -22.221 1.00 88.94 398 TYR A C 1
ATOM 2897 O O . TYR A 1 398 ? -0.148 -11.425 -21.971 1.00 88.94 398 TYR A O 1
ATOM 2905 N N . GLY A 1 399 ? 0.870 -9.990 -23.396 1.00 88.62 399 GLY A N 1
ATOM 2906 C CA . GLY A 1 399 ? 0.012 -10.274 -24.559 1.00 88.62 399 GLY A CA 1
ATOM 2907 C C . GLY A 1 399 ? 0.211 -11.708 -25.033 1.00 88.62 399 GLY A C 1
ATOM 2908 O O . GLY A 1 399 ? -0.674 -12.549 -24.925 1.00 88.62 399 GLY A O 1
ATOM 2909 N N . GLY A 1 400 ? 1.463 -12.036 -25.349 1.00 86.00 400 GLY A N 1
ATOM 2910 C CA . GLY A 1 400 ? 1.848 -13.386 -25.729 1.00 86.00 400 GLY A CA 1
ATOM 2911 C C . GLY A 1 400 ? 1.922 -13.538 -27.245 1.00 86.00 400 GLY A C 1
ATOM 2912 O O . GLY A 1 400 ? 2.618 -12.770 -27.897 1.00 86.00 400 GLY A O 1
ATOM 2913 N N . ALA A 1 401 ? 1.354 -14.598 -27.812 1.00 86.31 401 ALA A N 1
ATOM 2914 C CA . ALA A 1 401 ? 1.449 -14.895 -29.238 1.00 86.31 401 ALA A CA 1
ATOM 2915 C C . ALA A 1 401 ? 0.126 -14.638 -29.967 1.00 86.31 401 ALA A C 1
ATOM 2917 O O . ALA A 1 401 ? -0.762 -15.483 -29.917 1.00 86.31 401 ALA A O 1
ATOM 2918 N N . GLY A 1 402 ? 0.045 -13.591 -30.780 1.00 87.81 402 GLY A N 1
ATOM 2919 C CA . GLY A 1 402 ? -1.120 -13.302 -31.618 1.00 87.81 402 GLY A CA 1
ATOM 2920 C C . GLY A 1 402 ? -1.274 -11.804 -31.816 1.00 87.81 402 GLY A C 1
ATOM 2921 O O . GLY A 1 402 ? -0.366 -11.061 -31.491 1.00 87.81 402 GLY A O 1
ATOM 2922 N N . ASP A 1 403 ? -2.376 -11.367 -32.420 1.00 92.50 403 ASP A N 1
ATOM 2923 C CA . ASP A 1 403 ? -2.640 -9.927 -32.547 1.00 92.50 403 ASP A CA 1
ATOM 2924 C C . ASP A 1 403 ? -3.501 -9.484 -31.357 1.00 92.50 403 ASP A C 1
ATOM 2926 O O . ASP A 1 403 ? -4.720 -9.706 -31.361 1.00 92.50 403 ASP A O 1
ATOM 2930 N N . ASP A 1 404 ? -2.870 -8.878 -30.358 1.00 94.25 404 ASP A N 1
ATOM 2931 C CA . ASP A 1 404 ? -3.463 -8.550 -29.066 1.00 94.25 404 ASP A CA 1
ATOM 2932 C C . ASP A 1 404 ? -3.857 -7.072 -28.952 1.00 94.25 404 ASP A C 1
ATOM 2934 O O . ASP A 1 404 ? -3.319 -6.178 -29.618 1.00 94.25 404 ASP A O 1
ATOM 2938 N N . VAL A 1 405 ? -4.821 -6.807 -28.071 1.00 97.19 405 VAL A N 1
ATOM 2939 C CA . VAL A 1 405 ? -5.202 -5.461 -27.637 1.00 97.19 405 VAL A CA 1
ATOM 2940 C C . VAL A 1 405 ? -4.991 -5.354 -26.132 1.00 97.19 405 VAL A C 1
ATOM 2942 O O . VAL A 1 405 ? -5.675 -6.026 -25.362 1.00 97.19 405 VAL A O 1
ATOM 2945 N N . ILE A 1 406 ? -4.071 -4.496 -25.705 1.00 97.25 406 ILE A N 1
ATOM 2946 C CA . ILE A 1 406 ? -3.668 -4.376 -24.301 1.00 97.25 406 ILE A CA 1
ATOM 2947 C C . ILE A 1 406 ? -3.947 -2.958 -23.811 1.00 97.25 406 ILE A C 1
ATOM 2949 O O . ILE A 1 406 ? -3.552 -1.989 -24.457 1.00 97.25 406 ILE A O 1
ATOM 2953 N N . TYR A 1 407 ? -4.621 -2.857 -22.670 1.00 97.25 407 TYR A N 1
ATOM 2954 C CA . TYR A 1 407 ? -4.821 -1.625 -21.917 1.00 97.25 407 TYR A CA 1
ATOM 2955 C C . TYR A 1 407 ? -4.242 -1.834 -20.517 1.00 97.25 407 TYR A C 1
ATOM 2957 O O . TYR A 1 407 ? -4.761 -2.693 -19.800 1.00 97.25 407 TYR A O 1
ATOM 2965 N N . GLY A 1 408 ? -3.197 -1.086 -20.156 1.00 91.06 408 GLY A N 1
ATOM 2966 C CA . GLY A 1 408 ? -2.638 -1.062 -18.802 1.00 91.06 408 GLY A CA 1
ATOM 2967 C C . GLY A 1 408 ? -3.662 -0.487 -17.834 1.00 91.06 408 GLY A C 1
ATOM 2968 O O . GLY A 1 408 ? -4.400 -1.234 -17.193 1.00 91.06 408 GLY A O 1
ATOM 2969 N N . GLY A 1 409 ? -3.912 0.814 -17.919 1.00 93.88 409 GLY A N 1
ATOM 2970 C CA . GLY A 1 409 ? -4.962 1.457 -17.139 1.00 93.88 409 GLY A CA 1
ATOM 2971 C C . GLY A 1 409 ? -4.429 2.654 -16.378 1.00 93.88 409 GLY A C 1
ATOM 2972 O O . GLY A 1 409 ? -3.926 3.576 -16.998 1.00 93.88 409 GLY A O 1
ATOM 2973 N N . ALA A 1 410 ? -4.659 2.721 -15.074 1.00 88.69 410 ALA A N 1
ATOM 2974 C CA . ALA A 1 410 ? -4.078 3.744 -14.215 1.00 88.69 410 ALA A CA 1
ATOM 2975 C C . ALA A 1 410 ? -3.069 3.094 -13.268 1.00 88.69 410 ALA A C 1
ATOM 2977 O O . ALA A 1 410 ? -3.457 2.207 -12.518 1.00 88.69 410 ALA A O 1
ATOM 2978 N N . GLY A 1 411 ? -1.842 3.595 -13.211 1.00 81.69 411 GLY A N 1
ATOM 2979 C CA . GLY A 1 411 ? -0.737 2.965 -12.488 1.00 81.69 411 GLY A CA 1
ATOM 2980 C C . GLY A 1 411 ? 0.508 2.923 -13.364 1.00 81.69 411 GLY A C 1
ATOM 2981 O O . GLY A 1 411 ? 0.428 3.191 -14.555 1.00 81.69 411 GLY A O 1
ATOM 2982 N N . ASP A 1 412 ? 1.660 2.629 -12.769 1.00 78.50 412 ASP A N 1
ATOM 2983 C CA . ASP A 1 412 ? 2.907 2.487 -13.524 1.00 78.50 412 ASP A CA 1
ATOM 2984 C C . ASP A 1 412 ? 3.008 1.040 -14.051 1.00 78.50 412 ASP A C 1
ATOM 2986 O O . ASP A 1 412 ? 3.463 0.129 -13.345 1.00 78.50 412 ASP A O 1
ATOM 2990 N N . ASP A 1 413 ? 2.582 0.804 -15.292 1.00 80.38 413 ASP A N 1
ATOM 2991 C CA . ASP A 1 413 ? 2.397 -0.540 -15.835 1.00 80.38 413 ASP A CA 1
ATOM 2992 C C . ASP A 1 413 ? 3.643 -1.089 -16.545 1.00 80.38 413 ASP A C 1
ATOM 2994 O O . ASP A 1 413 ? 4.447 -0.386 -17.161 1.00 80.38 413 ASP A O 1
ATOM 2998 N N . THR A 1 414 ? 3.815 -2.414 -16.520 1.00 81.81 414 THR A N 1
ATOM 2999 C CA . THR A 1 414 ? 4.812 -3.124 -17.336 1.00 81.81 414 THR A CA 1
ATOM 3000 C C . THR A 1 414 ? 4.129 -4.043 -18.342 1.00 81.81 414 THR A C 1
ATOM 3002 O O . THR A 1 414 ? 3.623 -5.114 -17.998 1.00 81.81 414 THR A O 1
ATOM 3005 N N . ILE A 1 415 ? 4.196 -3.674 -19.620 1.00 85.12 415 ILE A N 1
ATOM 3006 C CA . ILE A 1 415 ? 3.515 -4.373 -20.709 1.00 85.12 415 ILE A CA 1
ATOM 3007 C C . ILE A 1 415 ? 4.526 -5.092 -21.599 1.00 85.12 415 ILE A C 1
ATOM 3009 O O . ILE A 1 415 ? 5.360 -4.479 -22.260 1.00 85.12 415 ILE A O 1
ATOM 3013 N N . PHE A 1 416 ? 4.418 -6.414 -21.674 1.00 87.25 416 PHE A N 1
ATOM 3014 C CA . PHE A 1 416 ? 5.129 -7.250 -22.633 1.00 87.25 416 PHE A CA 1
ATOM 3015 C C . PHE A 1 416 ? 4.206 -7.538 -23.812 1.00 87.25 416 PHE A C 1
ATOM 3017 O O . PHE A 1 416 ? 3.311 -8.379 -23.715 1.00 87.25 416 PHE A O 1
ATOM 3024 N N . VAL A 1 417 ? 4.448 -6.838 -24.920 1.00 87.69 417 VAL A N 1
ATOM 3025 C CA . VAL A 1 417 ? 3.560 -6.833 -26.089 1.00 87.69 417 VAL A CA 1
ATOM 3026 C C . VAL A 1 417 ? 3.431 -8.230 -26.699 1.00 87.69 417 VAL A C 1
ATOM 3028 O O . VAL A 1 417 ? 2.323 -8.700 -26.910 1.00 87.69 417 VAL A O 1
ATOM 3031 N N . GLY A 1 418 ? 4.553 -8.931 -26.892 1.00 82.81 418 GLY A N 1
ATOM 3032 C CA . GLY A 1 418 ? 4.557 -10.268 -27.485 1.00 82.81 418 GLY A CA 1
ATOM 3033 C C . GLY A 1 418 ? 4.701 -10.264 -29.012 1.00 82.81 418 GLY A C 1
ATOM 3034 O O . GLY A 1 418 ? 5.213 -9.311 -29.598 1.00 82.81 418 GLY A O 1
ATOM 3035 N N . GLY A 1 419 ? 4.353 -11.381 -29.656 1.00 83.62 419 GLY A N 1
ATOM 3036 C CA . GLY A 1 419 ? 4.377 -11.512 -31.119 1.00 83.62 419 GLY A CA 1
ATOM 3037 C C . GLY A 1 419 ? 3.157 -10.873 -31.784 1.00 83.62 419 GLY A C 1
ATOM 3038 O O . GLY A 1 419 ? 2.276 -10.402 -31.091 1.00 83.62 419 GLY A O 1
ATOM 3039 N N . GLY A 1 420 ? 3.095 -10.876 -33.120 1.00 85.75 420 GLY A N 1
ATOM 3040 C CA . GLY A 1 420 ? 1.934 -10.366 -33.873 1.00 85.75 420 GLY A CA 1
ATOM 3041 C C . GLY A 1 420 ? 1.841 -8.840 -34.001 1.00 85.75 420 GLY A C 1
ATOM 3042 O O . GLY A 1 420 ? 2.765 -8.113 -33.629 1.00 85.75 420 GLY A O 1
ATOM 3043 N N . ASP A 1 421 ? 0.762 -8.373 -34.637 1.00 90.12 421 ASP A N 1
ATOM 3044 C CA . ASP A 1 421 ? 0.464 -6.953 -34.868 1.00 90.12 421 ASP A CA 1
ATOM 3045 C C . ASP A 1 421 ? -0.453 -6.436 -33.743 1.00 90.12 421 ASP A C 1
ATOM 3047 O O . ASP A 1 421 ? -1.673 -6.613 -33.793 1.00 90.12 421 ASP A O 1
ATOM 3051 N N . ASN A 1 422 ? 0.120 -5.777 -32.735 1.00 92.25 422 ASN A N 1
ATOM 3052 C CA . ASN A 1 422 ? -0.601 -5.438 -31.504 1.00 92.25 422 ASN A CA 1
ATOM 3053 C C . ASN A 1 422 ? -1.078 -3.982 -31.447 1.00 92.25 422 ASN A C 1
ATOM 3055 O O . ASN A 1 422 ? -0.551 -3.099 -32.131 1.00 92.25 422 ASN A O 1
ATOM 3059 N N . ILE A 1 423 ? -2.065 -3.727 -30.588 1.00 94.44 423 ILE A N 1
ATOM 3060 C CA . ILE A 1 423 ? -2.525 -2.388 -30.196 1.00 94.44 423 ILE A CA 1
ATOM 3061 C C . ILE A 1 423 ? -2.351 -2.271 -28.684 1.00 94.44 423 ILE A C 1
ATOM 3063 O O . ILE A 1 423 ? -3.003 -2.998 -27.939 1.00 94.44 423 ILE A O 1
ATOM 3067 N N . VAL A 1 424 ? -1.492 -1.361 -28.231 1.00 95.56 424 VAL A N 1
ATOM 3068 C CA . VAL A 1 424 ? -1.131 -1.254 -26.811 1.00 95.56 424 VAL A CA 1
ATOM 3069 C C . VAL A 1 424 ? -1.305 0.163 -26.309 1.00 95.56 424 VAL A C 1
ATOM 3071 O O . VAL A 1 424 ? -0.758 1.085 -26.900 1.00 95.56 424 VAL A O 1
ATOM 3074 N N . HIS A 1 425 ? -2.028 0.300 -25.207 1.00 95.25 425 HIS A N 1
ATOM 3075 C CA . HIS A 1 425 ? -2.205 1.527 -24.446 1.00 95.25 425 HIS A CA 1
ATOM 3076 C C . HIS A 1 425 ? -1.638 1.310 -23.044 1.00 95.25 425 HIS A C 1
ATOM 3078 O O . HIS A 1 425 ? -2.126 0.415 -22.351 1.00 95.25 425 HIS A O 1
ATOM 3084 N N . GLY A 1 426 ? -0.618 2.084 -22.669 1.00 85.12 426 GLY A N 1
ATOM 3085 C CA . GLY A 1 426 ? -0.080 2.143 -21.307 1.00 85.12 426 GLY A CA 1
ATOM 3086 C C . GLY A 1 426 ? -1.148 2.669 -20.355 1.00 85.12 426 GLY A C 1
ATOM 3087 O O . GLY A 1 426 ? -1.838 1.884 -19.710 1.00 85.12 426 GLY A O 1
ATOM 3088 N N . GLY A 1 427 ? -1.452 3.958 -20.463 1.00 91.56 427 GLY A N 1
ATOM 3089 C CA . GLY A 1 427 ? -2.585 4.572 -19.786 1.00 91.56 427 GLY A CA 1
ATOM 3090 C C . GLY A 1 427 ? -2.165 5.808 -19.001 1.00 91.56 427 GLY A C 1
ATOM 3091 O O . GLY A 1 427 ? -1.501 6.679 -19.545 1.00 91.56 427 GLY A O 1
ATOM 3092 N N . GLU A 1 428 ? -2.655 5.977 -17.774 1.00 85.44 428 GLU A N 1
ATOM 3093 C CA . GLU A 1 428 ? -2.159 7.021 -16.871 1.00 85.44 428 GLU A CA 1
ATOM 3094 C C . GLU A 1 428 ? -1.057 6.436 -15.982 1.00 85.44 428 GLU A C 1
ATOM 3096 O O . GLU A 1 428 ? -1.363 5.565 -15.180 1.00 85.44 428 GLU A O 1
ATOM 3101 N N . GLY A 1 429 ? 0.156 6.981 -16.012 1.00 74.31 429 GLY A N 1
ATOM 3102 C CA . GLY A 1 429 ? 1.280 6.479 -15.215 1.00 74.31 429 GLY A CA 1
ATOM 3103 C C . GLY A 1 429 ? 2.578 6.482 -16.010 1.00 74.31 429 GLY A C 1
ATOM 3104 O O . GLY A 1 429 ? 2.569 6.755 -17.202 1.00 74.31 429 GLY A O 1
ATOM 3105 N N . ASP A 1 430 ? 3.708 6.263 -15.342 1.00 72.75 430 ASP A N 1
ATOM 3106 C CA . ASP A 1 430 ? 5.006 6.134 -16.010 1.00 72.75 430 ASP A CA 1
ATOM 3107 C C . ASP A 1 430 ? 5.188 4.672 -16.475 1.00 72.75 430 ASP A C 1
ATOM 3109 O O . ASP A 1 430 ? 5.696 3.829 -15.727 1.00 72.75 430 ASP A O 1
ATOM 3113 N N . ASP A 1 431 ? 4.813 4.366 -17.719 1.00 71.19 431 ASP A N 1
ATOM 3114 C CA . ASP A 1 431 ? 4.704 2.984 -18.198 1.00 71.19 431 ASP A CA 1
ATOM 3115 C C . ASP A 1 431 ? 5.987 2.433 -18.840 1.00 71.19 431 ASP A C 1
ATOM 3117 O O . ASP A 1 431 ? 6.827 3.146 -19.399 1.00 71.19 431 ASP A O 1
ATOM 3121 N N . ILE A 1 432 ? 6.134 1.105 -18.836 1.00 77.12 432 ILE A N 1
ATOM 3122 C CA . ILE A 1 432 ? 7.177 0.381 -19.574 1.00 77.12 432 ILE A CA 1
ATOM 3123 C C . ILE A 1 432 ? 6.530 -0.553 -20.594 1.00 77.12 432 ILE A C 1
ATOM 3125 O O . ILE A 1 432 ? 6.031 -1.627 -20.257 1.00 77.12 432 ILE A O 1
ATOM 3129 N N . ILE A 1 433 ? 6.648 -0.204 -21.874 1.00 84.31 433 ILE A N 1
ATOM 3130 C CA . ILE A 1 433 ? 6.152 -1.009 -22.991 1.00 84.31 433 ILE A CA 1
ATOM 3131 C C . ILE A 1 433 ? 7.326 -1.723 -23.658 1.00 84.31 433 ILE A C 1
ATOM 3133 O O . ILE A 1 433 ? 8.197 -1.113 -24.281 1.00 84.31 433 ILE A O 1
ATOM 3137 N N . VAL A 1 434 ? 7.347 -3.046 -23.538 1.00 83.56 434 VAL A N 1
ATOM 3138 C CA . VAL A 1 434 ? 8.381 -3.928 -24.076 1.00 83.56 434 VAL A CA 1
ATOM 3139 C C . VAL A 1 434 ? 7.911 -4.551 -25.384 1.00 83.56 434 VAL A C 1
ATOM 3141 O O . VAL A 1 434 ? 7.120 -5.497 -25.377 1.00 83.56 434 VAL A O 1
ATOM 3144 N N . SER A 1 435 ? 8.441 -4.050 -26.499 1.00 78.38 435 SER A N 1
ATOM 3145 C CA . SER A 1 435 ? 8.163 -4.572 -27.838 1.00 78.38 435 SER A CA 1
ATOM 3146 C C . SER A 1 435 ? 9.209 -5.592 -28.317 1.00 78.38 435 SER A C 1
ATOM 3148 O O . SER A 1 435 ? 10.415 -5.456 -28.059 1.00 78.38 435 SER A O 1
ATOM 3150 N N . GLY A 1 436 ? 8.727 -6.605 -29.048 1.00 67.12 436 GLY A N 1
ATOM 3151 C CA . GLY A 1 436 ? 9.473 -7.748 -29.589 1.00 67.12 436 GLY A CA 1
ATOM 3152 C C . GLY A 1 436 ? 9.126 -9.083 -28.913 1.00 67.12 436 GLY A C 1
ATOM 3153 O O . GLY A 1 436 ? 8.429 -9.117 -27.897 1.00 67.12 436 GLY A O 1
ATOM 3154 N N . GLN A 1 437 ? 9.628 -10.201 -29.464 1.00 59.84 437 GLN A N 1
ATOM 3155 C CA . GLN A 1 437 ? 9.479 -11.525 -28.842 1.00 59.84 437 GLN A CA 1
ATOM 3156 C C . GLN A 1 437 ? 9.916 -11.441 -27.380 1.00 59.84 437 GLN A C 1
ATOM 3158 O O . GLN A 1 437 ? 10.985 -10.906 -27.097 1.00 59.84 437 GLN A O 1
ATOM 3163 N N . GLY A 1 438 ? 9.110 -11.959 -26.457 1.00 52.78 438 GLY A N 1
ATOM 3164 C CA . GLY A 1 438 ? 9.466 -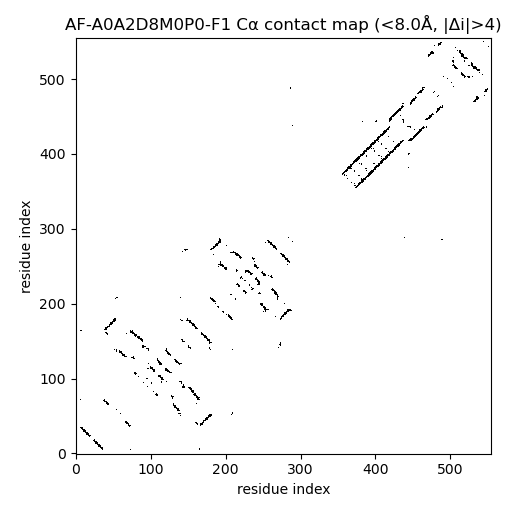12.009 -25.043 1.00 52.78 438 GLY A CA 1
ATOM 3165 C C . GLY A 1 438 ? 10.714 -12.862 -24.746 1.00 52.78 438 GLY A C 1
ATOM 3166 O O . GLY A 1 438 ? 11.590 -13.093 -25.576 1.00 52.78 438 GLY A O 1
ATOM 3167 N N . ARG A 1 439 ? 10.826 -13.325 -23.496 1.00 41.81 439 ARG A N 1
ATOM 3168 C CA . ARG A 1 439 ? 12.024 -13.981 -22.932 1.00 41.81 439 ARG A CA 1
ATOM 3169 C C . ARG A 1 439 ? 12.729 -14.987 -23.879 1.00 41.81 439 ARG A C 1
ATOM 3171 O O . ARG A 1 439 ? 12.066 -15.796 -24.524 1.00 41.81 439 ARG A O 1
ATOM 3178 N N . PRO A 1 440 ? 14.076 -15.084 -23.845 1.00 39.09 440 PRO A N 1
ATOM 3179 C CA . PRO A 1 440 ? 14.829 -16.132 -24.524 1.00 39.09 440 PRO A CA 1
ATOM 3180 C C . PRO A 1 440 ? 14.338 -17.524 -24.112 1.00 39.09 440 PRO A C 1
ATOM 3182 O O . PRO A 1 440 ? 14.534 -17.950 -22.973 1.00 39.09 440 PRO A O 1
ATOM 3185 N N . GLY A 1 441 ? 13.740 -18.249 -25.057 1.00 44.00 441 GLY A N 1
ATOM 3186 C CA . GLY A 1 441 ? 13.254 -19.616 -24.851 1.00 44.00 441 GLY A CA 1
ATOM 3187 C C . GLY A 1 441 ? 11.739 -19.784 -24.937 1.00 44.00 441 GLY A C 1
ATOM 3188 O O . GLY A 1 441 ? 11.296 -20.931 -24.961 1.00 44.00 441 GLY A O 1
ATOM 3189 N N . GLU A 1 442 ? 10.976 -18.696 -25.046 1.00 50.22 442 GLU A N 1
ATOM 3190 C CA . GLU A 1 442 ? 9.553 -18.740 -25.390 1.00 50.22 442 GLU A CA 1
ATOM 3191 C C . GLU A 1 442 ? 9.360 -18.156 -26.795 1.00 50.22 442 GLU A C 1
ATOM 3193 O O . GLU A 1 442 ? 9.823 -17.061 -27.102 1.00 50.22 442 GLU A O 1
ATOM 3198 N N . ASP A 1 443 ? 8.797 -18.968 -27.691 1.00 53.31 443 ASP A N 1
ATOM 3199 C CA . ASP A 1 443 ? 8.562 -18.630 -29.097 1.00 53.31 443 ASP A CA 1
ATOM 3200 C C . ASP A 1 443 ? 7.154 -18.035 -29.196 1.00 53.31 443 ASP A C 1
ATOM 3202 O O . ASP A 1 443 ? 6.177 -18.778 -29.299 1.00 53.31 443 ASP A O 1
ATOM 3206 N N . PHE A 1 444 ? 7.053 -16.707 -29.096 1.00 55.78 444 PHE A N 1
ATOM 3207 C CA . PHE A 1 444 ? 5.790 -15.971 -29.221 1.00 55.78 444 PHE A CA 1
ATOM 3208 C C . PHE A 1 444 ? 5.389 -15.738 -30.695 1.00 55.78 444 PHE A C 1
ATOM 3210 O O . PHE A 1 444 ? 4.430 -15.026 -30.981 1.00 55.78 444 PHE A O 1
ATOM 3217 N N . GLY A 1 445 ? 6.085 -16.362 -31.657 1.00 54.66 445 GLY A N 1
ATOM 3218 C CA . GLY A 1 445 ? 5.806 -16.253 -33.087 1.00 54.66 445 GLY A CA 1
ATOM 3219 C C . GLY A 1 445 ? 6.712 -15.261 -33.826 1.00 54.66 445 GLY A C 1
ATOM 3220 O O . GLY A 1 445 ? 7.913 -15.183 -33.601 1.00 54.66 445 GLY A O 1
ATOM 3221 N N . SER A 1 446 ? 6.173 -14.567 -34.830 1.00 58.00 446 SER A N 1
ATOM 3222 C CA . SER A 1 446 ? 6.918 -13.540 -35.576 1.00 58.00 446 SER A CA 1
ATOM 3223 C C . SER A 1 446 ? 6.610 -12.157 -35.018 1.00 58.00 446 SER A C 1
ATOM 3225 O O . SER A 1 446 ? 5.429 -11.852 -34.858 1.00 58.00 446 SER A O 1
ATOM 3227 N N . ASP A 1 447 ? 7.630 -11.314 -34.815 1.00 65.88 447 ASP A N 1
ATOM 3228 C CA . ASP A 1 447 ? 7.415 -9.886 -34.529 1.00 65.88 447 ASP A CA 1
ATOM 3229 C C . ASP A 1 447 ? 6.609 -9.268 -35.680 1.00 65.88 447 ASP A C 1
ATOM 3231 O O . ASP A 1 447 ? 7.052 -9.299 -36.839 1.00 65.88 447 ASP A O 1
ATOM 3235 N N . GLY A 1 448 ? 5.408 -8.786 -35.360 1.00 71.75 448 GLY A N 1
ATOM 3236 C CA . GLY A 1 448 ? 4.593 -7.962 -36.240 1.00 71.75 448 GLY A CA 1
ATOM 3237 C C . GLY A 1 448 ? 4.938 -6.481 -36.094 1.00 71.75 448 GLY A C 1
ATOM 3238 O O . GLY A 1 448 ? 5.935 -6.117 -35.477 1.00 71.75 448 GLY A O 1
ATOM 3239 N N . SER A 1 449 ? 4.137 -5.627 -36.719 1.00 85.81 449 SER A N 1
ATOM 3240 C CA . SER A 1 449 ? 4.206 -4.171 -36.609 1.00 85.81 449 SER A CA 1
ATOM 3241 C C . SER A 1 449 ? 3.124 -3.688 -35.647 1.00 85.81 449 SER A C 1
ATOM 3243 O O . SER A 1 449 ? 1.958 -3.579 -36.032 1.00 85.81 449 SER A O 1
ATOM 3245 N N . SER A 1 450 ? 3.512 -3.375 -34.412 1.00 87.94 450 SER A N 1
ATOM 3246 C CA . SER A 1 450 ? 2.589 -2.947 -33.359 1.00 87.94 450 SER A CA 1
ATOM 3247 C C . SER A 1 450 ? 2.381 -1.432 -33.354 1.00 87.94 450 SER A C 1
ATOM 3249 O O . SER A 1 450 ? 3.258 -0.663 -33.753 1.00 87.94 450 SER A O 1
ATOM 3251 N N . GLN A 1 451 ? 1.211 -0.996 -32.891 1.00 92.50 451 GLN A N 1
ATOM 3252 C CA . GLN A 1 451 ? 0.913 0.401 -32.576 1.00 92.50 451 GLN A CA 1
ATOM 3253 C C . GLN A 1 451 ? 0.893 0.572 -31.058 1.00 92.50 451 GLN A C 1
ATOM 3255 O O . GLN A 1 451 ? 0.158 -0.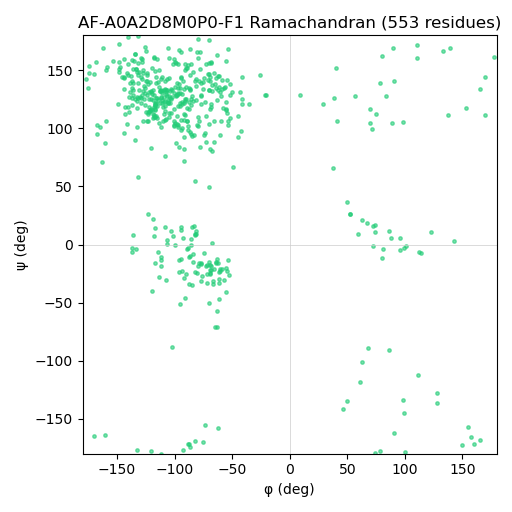132 -30.365 1.00 92.50 451 GLN A O 1
ATOM 3260 N N . LEU A 1 452 ? 1.709 1.496 -30.562 1.00 93.75 452 LEU A N 1
ATOM 3261 C CA . LEU A 1 452 ? 1.978 1.691 -29.143 1.00 93.75 452 LEU A CA 1
ATOM 3262 C C . LEU A 1 452 ? 1.610 3.123 -28.743 1.00 93.75 452 LEU A C 1
ATOM 3264 O O . LEU A 1 452 ? 2.017 4.082 -29.407 1.00 93.75 452 LEU A O 1
ATOM 3268 N N . TRP A 1 453 ? 0.866 3.235 -27.653 1.00 93.88 453 TRP A N 1
ATOM 3269 C CA . TRP A 1 453 ? 0.532 4.468 -26.957 1.00 93.88 453 TRP A CA 1
ATOM 3270 C C . TRP A 1 453 ? 1.056 4.357 -25.534 1.00 93.88 453 TRP A C 1
ATOM 3272 O O . TRP A 1 453 ? 0.740 3.384 -24.850 1.00 93.88 453 TRP A O 1
ATOM 3282 N N . GLY A 1 454 ? 1.866 5.328 -25.121 1.00 82.69 454 GLY A N 1
ATOM 3283 C CA . GLY A 1 454 ? 2.169 5.520 -23.699 1.00 82.69 454 GLY A CA 1
ATOM 3284 C C . GLY A 1 454 ? 0.992 6.179 -22.974 1.00 82.69 454 GLY A C 1
ATOM 3285 O O . GLY A 1 454 ? 0.712 5.883 -21.825 1.00 82.69 454 GLY A O 1
ATOM 3286 N N . ASP A 1 455 ? 0.194 6.951 -23.719 1.00 92.50 455 ASP A N 1
ATOM 3287 C CA . ASP A 1 455 ? -0.868 7.815 -23.230 1.00 92.50 455 ASP A CA 1
ATOM 3288 C C . ASP A 1 455 ? -0.330 8.938 -22.324 1.00 92.50 455 ASP A C 1
ATOM 3290 O O . ASP A 1 455 ? 0.095 9.968 -22.850 1.00 92.50 455 ASP A O 1
ATOM 3294 N N . GLY A 1 456 ? -0.419 8.841 -21.000 1.00 75.94 456 GLY A N 1
ATOM 3295 C CA . GLY A 1 456 ? -0.090 9.946 -20.105 1.00 75.94 456 GLY A CA 1
ATOM 3296 C C . GLY A 1 456 ? 0.905 9.575 -19.021 1.00 75.94 456 GLY A C 1
ATOM 3297 O O . GLY A 1 456 ? 0.500 9.052 -17.996 1.00 75.94 456 GLY A O 1
ATOM 3298 N N . GLY A 1 457 ? 2.143 10.039 -19.149 1.00 73.31 457 GLY A N 1
ATOM 3299 C CA . GLY A 1 457 ? 3.185 9.867 -18.140 1.00 73.31 457 GLY A CA 1
ATOM 3300 C C . GLY A 1 457 ? 4.562 9.986 -18.768 1.00 73.31 457 GLY A C 1
ATOM 3301 O O . GLY A 1 457 ? 4.697 10.548 -19.851 1.00 73.31 457 GLY A O 1
ATOM 3302 N N . ALA A 1 458 ? 5.606 9.569 -18.058 1.00 75.75 458 ALA A N 1
ATOM 3303 C CA . ALA A 1 458 ? 6.958 9.496 -18.598 1.00 75.75 458 ALA A CA 1
ATOM 3304 C C . ALA A 1 458 ? 7.291 8.060 -19.026 1.00 75.75 458 ALA A C 1
ATOM 3306 O O . ALA A 1 458 ? 7.917 7.311 -18.271 1.00 75.75 458 ALA A O 1
ATOM 3307 N N . ASP A 1 459 ? 6.952 7.717 -20.267 1.00 70.75 459 ASP A N 1
ATOM 3308 C CA . ASP A 1 459 ? 6.924 6.317 -20.703 1.00 70.75 459 ASP A CA 1
ATOM 3309 C C . ASP A 1 459 ? 8.245 5.809 -21.291 1.00 70.75 459 ASP A C 1
ATOM 3311 O O . ASP A 1 459 ? 9.036 6.540 -21.899 1.00 70.75 459 ASP A O 1
ATOM 3315 N N . ILE A 1 460 ? 8.492 4.507 -21.168 1.00 76.88 460 ILE A N 1
ATOM 3316 C CA . ILE A 1 460 ? 9.650 3.833 -21.754 1.00 76.88 460 ILE A CA 1
ATOM 3317 C C . ILE A 1 460 ? 9.192 2.799 -22.774 1.00 76.88 460 ILE A C 1
ATOM 3319 O O . ILE A 1 460 ? 8.625 1.764 -22.436 1.00 76.88 460 ILE A O 1
ATOM 3323 N N . PHE A 1 461 ? 9.576 3.015 -24.029 1.00 83.56 461 PHE A N 1
ATOM 3324 C CA . PHE A 1 461 ? 9.399 2.037 -25.098 1.00 83.56 461 PHE A CA 1
ATOM 3325 C C . PHE A 1 461 ? 10.699 1.248 -25.282 1.00 83.56 461 PHE A C 1
ATOM 3327 O O . PHE A 1 461 ? 11.671 1.729 -25.879 1.00 83.56 461 PHE A O 1
ATOM 3334 N N . LEU A 1 462 ? 10.728 0.037 -24.729 1.00 80.50 462 LEU A N 1
ATOM 3335 C CA . LEU A 1 462 ? 11.862 -0.882 -24.761 1.00 80.50 462 LEU A CA 1
ATOM 3336 C C . LEU A 1 462 ? 11.779 -1.788 -25.987 1.00 80.50 462 LEU A C 1
ATOM 3338 O O . LEU A 1 462 ? 10.820 -2.537 -26.149 1.00 80.50 462 LEU A O 1
ATOM 3342 N N . PHE A 1 463 ? 12.838 -1.805 -26.791 1.00 77.75 463 PHE A N 1
ATOM 3343 C CA . PHE A 1 463 ? 12.928 -2.674 -27.961 1.00 77.75 463 PHE A CA 1
ATOM 3344 C C . PHE A 1 463 ? 13.949 -3.790 -27.749 1.00 77.75 463 PHE A C 1
ATOM 3346 O O . PHE A 1 463 ? 15.123 -3.529 -27.461 1.00 77.75 463 PHE A O 1
ATOM 3353 N N . GLN A 1 464 ? 13.519 -5.037 -27.958 1.00 72.75 464 GLN A N 1
ATOM 3354 C CA . GLN A 1 464 ? 14.368 -6.227 -27.848 1.00 72.75 464 GLN A CA 1
ATOM 3355 C C . GLN A 1 464 ? 14.744 -6.801 -29.224 1.00 72.75 464 GLN A C 1
ATOM 3357 O O . GLN A 1 464 ? 13.966 -6.785 -30.176 1.00 72.75 464 GLN A O 1
ATOM 3362 N N . ASN A 1 465 ? 15.969 -7.310 -29.353 1.00 66.62 465 ASN A N 1
ATOM 3363 C CA . ASN A 1 465 ? 16.539 -7.832 -30.590 1.00 66.62 465 ASN A CA 1
ATOM 3364 C C . ASN A 1 465 ? 16.375 -9.355 -30.668 1.00 66.62 465 ASN A C 1
ATOM 3366 O O . ASN A 1 465 ? 17.304 -10.107 -30.371 1.00 66.62 465 ASN A O 1
ATOM 3370 N N . ASN A 1 466 ? 15.205 -9.807 -31.125 1.00 57.66 466 ASN A N 1
ATOM 3371 C CA . ASN A 1 466 ? 14.883 -11.236 -31.224 1.00 57.66 466 ASN A CA 1
ATOM 3372 C C . ASN A 1 466 ? 14.634 -11.749 -32.655 1.00 57.66 466 ASN A C 1
ATOM 3374 O O . ASN A 1 466 ? 14.230 -12.893 -32.858 1.00 57.66 466 ASN A O 1
ATOM 3378 N N . GLY A 1 467 ? 15.010 -10.963 -33.669 1.00 54.44 467 GLY A N 1
ATOM 3379 C CA . GLY A 1 467 ? 15.140 -11.436 -35.051 1.00 54.44 467 GLY A CA 1
ATOM 3380 C C . GLY A 1 467 ? 13.867 -11.426 -35.906 1.00 54.44 467 GLY A C 1
ATOM 3381 O O . GLY A 1 467 ? 13.905 -11.994 -37.003 1.00 54.44 467 GLY A O 1
ATOM 3382 N N . GLY A 1 468 ? 12.775 -10.796 -35.468 1.00 55.00 468 GLY A N 1
ATOM 3383 C CA . GLY A 1 468 ? 11.602 -10.541 -36.304 1.00 55.00 468 GLY A CA 1
ATOM 3384 C C . GLY A 1 468 ? 11.696 -9.247 -37.124 1.00 55.00 468 GLY A C 1
ATOM 3385 O O . GLY A 1 468 ? 12.640 -8.468 -37.005 1.00 55.00 468 GLY A O 1
ATOM 3386 N N . ALA A 1 469 ? 10.766 -9.094 -38.071 1.00 56.31 469 ALA A N 1
ATOM 3387 C CA . ALA A 1 469 ? 10.881 -8.212 -39.240 1.00 56.31 469 ALA A CA 1
ATOM 3388 C C . ALA A 1 469 ? 9.810 -7.102 -39.300 1.00 56.31 469 ALA A C 1
ATOM 3390 O O . ALA A 1 469 ? 9.532 -6.589 -40.388 1.00 56.31 469 ALA A O 1
ATOM 3391 N N . GLY A 1 470 ? 9.207 -6.761 -38.160 1.00 69.81 470 GLY A N 1
ATOM 3392 C CA . GLY A 1 470 ? 8.264 -5.654 -38.018 1.00 69.81 470 GLY A CA 1
ATOM 3393 C C . GLY A 1 470 ? 8.950 -4.327 -37.696 1.00 69.81 470 GLY A C 1
ATOM 3394 O O . GLY A 1 470 ? 10.060 -4.293 -37.168 1.00 69.81 470 GLY A O 1
ATOM 3395 N N . THR A 1 471 ? 8.288 -3.231 -38.053 1.00 85.56 471 THR A N 1
ATOM 3396 C CA . THR A 1 471 ? 8.626 -1.880 -37.584 1.00 85.56 471 THR A CA 1
ATOM 3397 C C . THR A 1 471 ? 7.435 -1.377 -36.785 1.00 85.56 471 THR A C 1
ATOM 3399 O O . THR A 1 471 ? 6.342 -1.272 -37.350 1.00 85.56 471 THR A O 1
ATOM 3402 N N . ASP A 1 472 ? 7.639 -1.080 -35.507 1.00 89.06 472 ASP A N 1
ATOM 3403 C CA . ASP A 1 472 ? 6.572 -0.596 -34.630 1.00 89.06 472 ASP A CA 1
ATOM 3404 C C . ASP A 1 472 ? 6.305 0.893 -34.843 1.00 89.06 472 ASP A C 1
ATOM 3406 O O . ASP A 1 472 ? 7.135 1.638 -35.377 1.00 89.06 472 ASP A O 1
ATOM 3410 N N . GLN A 1 473 ? 5.129 1.337 -34.419 1.00 92.12 473 GLN A N 1
ATOM 3411 C CA . GLN A 1 473 ? 4.701 2.725 -34.483 1.00 92.12 473 GLN A CA 1
ATOM 3412 C C . GLN A 1 473 ? 4.356 3.201 -33.080 1.00 92.12 473 GLN A C 1
ATOM 3414 O O . GLN A 1 473 ? 3.433 2.677 -32.466 1.00 92.12 473 GLN A O 1
ATOM 3419 N N . ILE A 1 474 ? 5.078 4.203 -32.586 1.00 94.25 474 ILE A N 1
ATOM 3420 C CA . ILE A 1 474 ? 4.689 4.913 -31.368 1.00 94.25 474 ILE A CA 1
ATOM 3421 C C . ILE A 1 474 ? 3.875 6.124 -31.790 1.00 94.25 474 ILE A C 1
ATOM 3423 O O . ILE A 1 474 ? 4.327 6.947 -32.594 1.00 94.25 474 ILE A O 1
ATOM 3427 N N . MET A 1 475 ? 2.656 6.194 -31.279 1.00 94.62 475 MET A N 1
ATOM 3428 C CA . MET A 1 475 ? 1.599 7.024 -31.840 1.00 94.62 475 MET A CA 1
ATOM 3429 C C . MET A 1 475 ? 1.505 8.408 -31.186 1.00 94.62 475 MET A C 1
ATOM 3431 O O . MET A 1 475 ? 0.991 9.340 -31.812 1.00 94.62 475 MET A O 1
ATOM 3435 N N . ASP A 1 476 ? 2.010 8.551 -29.961 1.00 92.94 476 ASP A N 1
ATOM 3436 C CA . ASP A 1 476 ? 1.838 9.722 -29.094 1.00 92.94 476 ASP A CA 1
ATOM 3437 C C . ASP A 1 476 ? 3.115 10.200 -28.379 1.00 92.94 476 ASP A C 1
ATOM 3439 O O . ASP A 1 476 ? 3.035 11.147 -27.604 1.00 92.94 476 ASP A O 1
ATOM 3443 N N . PHE A 1 477 ? 4.285 9.643 -28.714 1.00 93.25 477 PHE A N 1
ATOM 3444 C CA . PHE A 1 477 ? 5.569 9.944 -28.065 1.00 93.25 477 PHE A CA 1
ATOM 3445 C C . PHE A 1 477 ? 5.784 11.439 -27.758 1.00 93.25 477 PHE A C 1
ATOM 3447 O O . PHE A 1 477 ? 5.883 12.287 -28.662 1.00 93.25 477 PHE A O 1
ATOM 3454 N N . ASN A 1 478 ? 5.985 11.752 -26.482 1.00 85.50 478 ASN A N 1
ATOM 3455 C CA . ASN A 1 478 ? 6.135 13.093 -25.954 1.00 85.50 478 ASN A CA 1
ATOM 3456 C C . ASN A 1 478 ? 7.309 13.223 -24.966 1.00 85.50 478 ASN A C 1
ATOM 3458 O O . ASN A 1 478 ? 7.174 13.245 -23.748 1.00 85.50 478 ASN A O 1
ATOM 3462 N N . SER A 1 479 ? 8.488 13.550 -25.504 1.00 80.50 479 SER A N 1
ATOM 3463 C CA . SER A 1 479 ? 9.673 13.929 -24.696 1.00 80.50 479 SER A CA 1
ATOM 3464 C C . SER A 1 479 ? 9.461 15.073 -23.674 1.00 80.50 479 SER A C 1
ATOM 3466 O O . SER A 1 479 ? 10.358 15.359 -22.882 1.00 80.50 479 SER A O 1
ATOM 3468 N N . GLY A 1 480 ? 8.354 15.825 -23.753 1.00 76.56 480 GLY A N 1
ATOM 3469 C CA . GLY A 1 480 ? 8.001 16.859 -22.779 1.00 76.56 480 GLY A CA 1
ATOM 3470 C C . GLY A 1 480 ? 7.359 16.311 -21.503 1.00 76.56 480 GLY A C 1
ATOM 3471 O O . GLY A 1 480 ? 7.454 16.980 -20.473 1.00 76.56 480 GLY A O 1
ATOM 3472 N N . GLU A 1 481 ? 6.737 15.135 -21.579 1.00 78.81 481 GLU A N 1
ATOM 3473 C CA . GLU A 1 481 ? 6.182 14.393 -20.440 1.00 78.81 481 GLU A CA 1
ATOM 3474 C C . GLU A 1 481 ? 7.254 13.497 -19.812 1.00 78.81 481 GLU A C 1
ATOM 3476 O O . GLU A 1 481 ? 7.402 13.479 -18.592 1.00 78.81 481 GLU A O 1
ATOM 3481 N N . GLY A 1 482 ? 8.153 12.959 -20.633 1.00 74.44 482 GLY A N 1
ATOM 3482 C CA . GLY A 1 482 ? 9.363 12.283 -20.168 1.00 74.44 482 GLY A CA 1
ATOM 3483 C C . GLY A 1 482 ? 9.746 11.075 -21.003 1.00 74.44 482 GLY A C 1
ATOM 3484 O O . GLY A 1 482 ? 10.745 10.439 -20.674 1.00 74.44 482 GLY A O 1
ATOM 3485 N N . ASP A 1 483 ? 9.002 10.816 -22.076 1.00 81.75 483 ASP A N 1
ATOM 3486 C CA . ASP A 1 483 ? 9.090 9.590 -22.851 1.00 81.75 483 ASP A CA 1
ATOM 3487 C C . ASP A 1 483 ? 10.471 9.341 -23.430 1.00 81.75 483 ASP A C 1
ATOM 3489 O O . ASP A 1 483 ? 11.155 10.252 -23.926 1.00 81.75 483 ASP A O 1
ATOM 3493 N N . MET A 1 484 ? 10.864 8.072 -23.423 1.00 82.81 484 MET A N 1
ATOM 3494 C CA . MET A 1 484 ? 12.145 7.629 -23.938 1.00 82.81 484 MET A CA 1
ATOM 3495 C C . MET A 1 484 ? 12.040 6.297 -24.679 1.00 82.81 484 MET A C 1
ATOM 3497 O O . MET A 1 484 ? 11.297 5.390 -24.321 1.00 82.81 484 MET A O 1
ATOM 3501 N N . LEU A 1 485 ? 12.880 6.148 -25.697 1.00 81.88 485 LEU A N 1
ATOM 3502 C CA . LEU A 1 485 ? 13.189 4.870 -26.321 1.00 81.88 485 LEU A CA 1
ATOM 3503 C C . LEU A 1 485 ? 14.350 4.212 -25.576 1.00 81.88 485 LEU A C 1
ATOM 3505 O O . LEU A 1 485 ? 15.388 4.844 -25.346 1.00 81.88 485 LEU A O 1
ATOM 3509 N N . ASP A 1 486 ? 14.223 2.925 -25.288 1.00 74.38 486 ASP A N 1
ATOM 3510 C CA . ASP A 1 486 ? 15.319 2.097 -24.800 1.00 74.38 486 ASP A CA 1
ATOM 3511 C C . ASP A 1 486 ? 15.743 1.100 -25.886 1.00 74.38 486 ASP A C 1
ATOM 3513 O O . ASP A 1 486 ? 15.014 0.189 -26.278 1.00 74.38 486 ASP A O 1
ATOM 3517 N N . LEU A 1 487 ? 16.963 1.310 -26.389 1.00 74.75 487 LEU A N 1
ATOM 3518 C CA . LEU A 1 487 ? 17.577 0.529 -27.467 1.00 74.75 487 LEU A CA 1
ATOM 3519 C C . LEU A 1 487 ? 18.703 -0.377 -26.962 1.00 74.75 487 LEU A C 1
ATOM 3521 O O . LEU A 1 487 ? 19.546 -0.832 -27.739 1.00 74.75 487 LEU A O 1
ATOM 3525 N N . SER A 1 488 ? 18.791 -0.598 -25.657 1.00 68.56 488 SER A N 1
ATOM 3526 C CA . SER A 1 488 ? 19.965 -1.209 -25.033 1.00 68.56 488 SER A CA 1
ATOM 3527 C C . SER A 1 488 ? 20.256 -2.614 -25.510 1.00 68.56 488 SER A C 1
ATOM 3529 O O . SER A 1 488 ? 21.425 -2.989 -25.628 1.00 68.56 488 SER A O 1
ATOM 3531 N N . ASP A 1 489 ? 19.215 -3.374 -25.836 1.00 66.88 489 ASP A N 1
ATOM 3532 C CA . ASP A 1 489 ? 19.384 -4.721 -26.359 1.00 66.88 489 ASP A CA 1
ATOM 3533 C C . ASP A 1 489 ? 19.982 -4.722 -27.774 1.00 66.88 489 ASP A C 1
ATOM 3535 O O . ASP A 1 489 ? 20.720 -5.629 -28.150 1.00 66.88 489 ASP A O 1
ATOM 3539 N N . PHE A 1 490 ? 19.795 -3.650 -28.543 1.00 68.38 490 PHE A N 1
ATOM 3540 C CA . PHE A 1 490 ? 20.455 -3.467 -29.836 1.00 68.38 490 PHE A CA 1
ATOM 3541 C C . PHE A 1 490 ? 21.882 -2.915 -29.711 1.00 68.38 490 PHE A C 1
ATOM 3543 O O . PHE A 1 490 ? 22.720 -3.132 -30.589 1.00 68.38 490 PHE A O 1
ATOM 3550 N N . LEU A 1 491 ? 22.183 -2.225 -28.610 1.00 66.56 491 LEU A N 1
ATOM 3551 C CA . LEU A 1 491 ? 23.472 -1.576 -28.366 1.00 66.56 491 LEU A CA 1
ATOM 3552 C C . LEU A 1 491 ? 24.477 -2.453 -27.603 1.00 66.56 491 LEU A C 1
ATOM 3554 O O . LEU A 1 491 ? 25.582 -1.999 -27.321 1.00 66.56 491 LEU A O 1
ATOM 3558 N N . HIS A 1 492 ? 24.175 -3.723 -27.319 1.00 60.38 492 HIS A N 1
ATOM 3559 C CA . HIS A 1 492 ? 25.066 -4.588 -26.530 1.00 60.38 492 HIS A CA 1
ATOM 3560 C C . HIS A 1 492 ? 26.457 -4.829 -27.163 1.00 60.38 492 HIS A C 1
ATOM 3562 O O . HIS A 1 492 ? 27.412 -5.131 -26.448 1.00 60.38 492 HIS A O 1
ATOM 3568 N N . ASN A 1 493 ? 26.592 -4.693 -28.492 1.00 50.47 493 ASN A N 1
ATOM 3569 C CA . ASN A 1 493 ? 27.870 -4.798 -29.223 1.00 50.47 493 ASN A CA 1
ATOM 3570 C C . ASN A 1 493 ? 28.497 -3.435 -29.565 1.00 50.47 493 ASN A C 1
ATOM 3572 O O . ASN A 1 493 ? 29.558 -3.386 -30.193 1.00 50.47 493 ASN A O 1
ATOM 3576 N N . TYR A 1 494 ? 27.843 -2.333 -29.198 1.00 57.28 494 TYR A N 1
ATOM 3577 C CA . TYR A 1 494 ? 28.363 -0.990 -29.408 1.00 57.28 494 TYR A CA 1
ATOM 3578 C C . TYR A 1 494 ? 29.441 -0.679 -28.360 1.00 57.28 494 TYR A C 1
ATOM 3580 O O . TYR A 1 494 ? 29.184 -0.706 -27.158 1.00 57.28 494 TYR A O 1
ATOM 3588 N N . ASP A 1 495 ? 30.657 -0.372 -28.818 1.00 57.47 495 ASP A N 1
ATOM 3589 C CA . ASP A 1 495 ? 31.732 0.133 -27.960 1.00 57.47 495 ASP A CA 1
ATOM 3590 C C . ASP A 1 495 ? 31.909 1.648 -28.192 1.00 57.47 495 ASP A C 1
ATOM 3592 O O . ASP A 1 495 ? 32.431 2.046 -29.248 1.00 57.47 495 ASP A O 1
ATOM 3596 N N . PRO A 1 496 ? 31.544 2.499 -27.211 1.00 55.88 496 PRO A N 1
ATOM 3597 C CA . PRO A 1 496 ? 31.620 3.953 -27.335 1.00 55.88 496 PRO A CA 1
ATOM 3598 C C . PRO A 1 496 ? 33.053 4.482 -27.496 1.00 55.88 496 PRO A C 1
ATOM 3600 O O . PRO A 1 496 ? 33.251 5.609 -27.950 1.00 55.88 496 PRO A O 1
ATOM 3603 N N . LEU A 1 497 ? 34.080 3.678 -27.192 1.00 51.66 497 LEU A N 1
ATOM 3604 C CA . LEU A 1 497 ? 35.485 4.037 -27.411 1.00 51.66 497 LEU A CA 1
ATOM 3605 C C . LEU A 1 497 ? 35.926 3.863 -28.870 1.00 51.66 497 LEU A C 1
ATOM 3607 O O . LEU A 1 497 ? 36.979 4.376 -29.261 1.00 51.66 497 LEU A O 1
ATOM 3611 N N . THR A 1 498 ? 35.152 3.129 -29.672 1.00 53.91 498 THR A N 1
ATOM 3612 C CA . THR A 1 498 ? 35.533 2.735 -31.038 1.00 53.91 498 THR A CA 1
ATOM 3613 C C . THR A 1 498 ? 34.697 3.396 -32.133 1.00 53.91 498 THR A C 1
ATOM 3615 O O . THR A 1 498 ? 35.126 3.402 -33.289 1.00 53.91 498 THR A O 1
ATOM 3618 N N . GLY A 1 499 ? 33.570 4.030 -31.792 1.00 57.91 499 GLY A N 1
ATOM 3619 C CA . GLY A 1 499 ? 32.741 4.775 -32.741 1.00 57.91 499 GLY A CA 1
ATOM 3620 C C . GLY A 1 499 ? 31.666 5.633 -32.072 1.00 57.91 499 GLY A C 1
ATOM 3621 O O . GLY A 1 499 ? 31.260 5.372 -30.947 1.00 57.91 499 GLY A O 1
ATOM 3622 N N . ALA A 1 500 ? 31.193 6.667 -32.773 1.00 65.31 500 ALA A N 1
ATOM 3623 C CA . ALA A 1 500 ? 30.047 7.467 -32.336 1.00 65.31 500 ALA A CA 1
ATOM 3624 C C . ALA A 1 500 ? 28.738 6.671 -32.463 1.00 65.31 500 ALA A C 1
ATOM 3626 O O . ALA A 1 500 ? 28.594 5.891 -33.407 1.00 65.31 500 ALA A O 1
ATOM 3627 N N . ILE A 1 501 ? 27.790 6.907 -31.553 1.00 68.62 501 ILE A N 1
ATOM 3628 C CA . ILE A 1 501 ? 26.476 6.244 -31.527 1.00 68.62 501 ILE A CA 1
ATOM 3629 C C . ILE A 1 501 ? 25.694 6.445 -32.831 1.00 68.62 501 ILE A C 1
ATOM 3631 O O . ILE A 1 501 ? 25.009 5.539 -33.285 1.00 68.62 501 ILE A O 1
ATOM 3635 N N . GLU A 1 502 ? 25.902 7.579 -33.503 1.00 70.38 502 GLU A N 1
ATOM 3636 C CA . GLU A 1 502 ? 25.325 7.919 -34.814 1.00 70.38 502 GLU A CA 1
ATOM 3637 C C . GLU A 1 502 ? 25.772 6.988 -35.958 1.00 70.38 502 GLU A C 1
ATOM 3639 O O . GLU A 1 502 ? 25.212 7.023 -37.050 1.00 70.38 502 GLU A O 1
ATOM 3644 N N . ASN A 1 503 ? 26.795 6.154 -35.736 1.00 70.25 503 ASN A N 1
ATOM 3645 C CA . ASN A 1 503 ? 27.181 5.109 -36.686 1.00 70.25 503 ASN A CA 1
ATOM 3646 C C . ASN A 1 503 ? 26.391 3.806 -36.482 1.00 70.25 503 ASN A C 1
ATOM 3648 O O . ASN A 1 503 ? 26.523 2.895 -37.296 1.00 70.25 503 ASN A O 1
ATOM 3652 N N . PHE A 1 504 ? 25.627 3.698 -35.395 1.00 73.88 504 PHE A N 1
ATOM 3653 C CA . PHE A 1 504 ? 24.905 2.491 -34.991 1.00 73.88 504 PHE A CA 1
ATOM 3654 C C . PHE A 1 504 ? 23.400 2.728 -34.923 1.00 73.88 504 PHE A C 1
ATOM 3656 O O . PHE A 1 504 ? 22.643 1.880 -35.382 1.00 73.88 504 PHE A O 1
ATOM 3663 N N . VAL A 1 505 ? 22.977 3.887 -34.417 1.00 82.44 505 VAL A N 1
ATOM 3664 C CA . VAL A 1 505 ? 21.583 4.329 -34.403 1.00 82.44 505 VAL A CA 1
ATOM 3665 C C . VAL A 1 505 ? 21.432 5.472 -35.394 1.00 82.44 505 VAL A C 1
ATOM 3667 O O . VAL A 1 505 ? 22.120 6.490 -35.308 1.00 82.44 505 VAL A O 1
ATOM 3670 N N . PHE A 1 506 ? 20.528 5.296 -36.347 1.00 84.25 506 PHE A N 1
ATOM 3671 C CA . PHE A 1 506 ? 20.243 6.261 -37.394 1.00 84.25 506 PHE A CA 1
ATOM 3672 C C . PHE A 1 506 ? 18.858 6.843 -37.179 1.00 84.25 506 PHE A C 1
ATOM 3674 O O . PHE A 1 506 ? 17.880 6.113 -37.058 1.00 84.25 506 PHE A O 1
ATOM 3681 N N . GLN A 1 507 ? 18.780 8.165 -37.208 1.00 89.56 507 GLN A N 1
ATOM 3682 C CA . GLN A 1 507 ? 17.526 8.897 -37.173 1.00 89.56 507 GLN A CA 1
ATOM 3683 C C . GLN A 1 507 ? 17.254 9.503 -38.550 1.00 89.56 507 GLN A C 1
ATOM 3685 O O . GLN A 1 507 ? 18.144 10.104 -39.161 1.00 89.56 507 GLN A O 1
ATOM 3690 N N . ARG A 1 508 ? 16.024 9.363 -39.050 1.00 90.12 508 ARG A N 1
ATOM 3691 C CA . ARG A 1 508 ? 15.574 10.011 -40.290 1.00 90.12 508 ARG A CA 1
ATOM 3692 C C . ARG A 1 508 ? 14.178 10.580 -40.119 1.00 90.12 508 ARG A C 1
ATOM 3694 O O . ARG A 1 508 ? 13.315 9.916 -39.571 1.00 90.12 508 ARG A O 1
ATOM 3701 N N . GLU A 1 509 ? 13.932 11.756 -40.678 1.00 91.69 509 GLU A N 1
ATOM 3702 C CA . GLU A 1 509 ? 12.575 12.297 -40.765 1.00 91.69 509 GLU A CA 1
ATOM 3703 C C . GLU A 1 509 ? 11.939 11.931 -42.109 1.00 91.69 509 GLU A C 1
ATOM 3705 O O . GLU A 1 509 ? 12.540 12.149 -43.168 1.00 91.69 509 GLU A O 1
ATOM 3710 N N . MET A 1 510 ? 10.726 11.378 -42.079 1.00 88.56 510 MET A N 1
ATOM 3711 C CA . MET A 1 510 ? 9.947 11.026 -43.270 1.00 88.56 510 MET A CA 1
ATOM 3712 C C . MET A 1 510 ? 8.476 11.379 -43.049 1.00 88.56 510 MET A C 1
ATOM 3714 O O . MET A 1 510 ? 7.893 10.983 -42.052 1.00 88.56 510 MET A O 1
ATOM 3718 N N . ASP A 1 511 ? 7.891 12.152 -43.969 1.00 88.94 511 ASP A N 1
ATOM 3719 C CA . ASP A 1 511 ? 6.461 12.508 -44.000 1.00 88.94 511 ASP A CA 1
ATOM 3720 C C . ASP A 1 511 ? 5.863 13.101 -42.703 1.00 88.94 511 ASP A C 1
ATOM 3722 O O . ASP A 1 511 ? 4.654 13.067 -42.504 1.00 88.94 511 ASP A O 1
ATOM 3726 N N . GLY A 1 512 ? 6.691 13.744 -41.871 1.00 88.62 512 GLY A N 1
ATOM 3727 C CA . GLY A 1 512 ? 6.267 14.334 -40.593 1.00 88.62 512 GLY A CA 1
ATOM 3728 C C . GLY A 1 512 ? 6.503 13.437 -39.375 1.00 88.62 512 GLY A C 1
ATOM 3729 O O . GLY A 1 512 ? 6.137 13.833 -38.275 1.00 88.62 512 GLY A O 1
ATOM 3730 N N . ASN A 1 513 ? 7.154 12.291 -39.573 1.00 93.19 513 ASN A N 1
ATOM 3731 C CA . ASN A 1 513 ? 7.487 11.314 -38.543 1.00 93.19 513 ASN A CA 1
ATOM 3732 C C . ASN A 1 513 ? 9.004 11.194 -38.376 1.00 93.19 513 ASN A C 1
ATOM 3734 O O . ASN A 1 513 ? 9.767 11.498 -39.303 1.00 93.19 513 ASN A O 1
ATOM 3738 N N . THR A 1 514 ? 9.438 10.681 -37.227 1.00 94.38 514 THR A N 1
ATOM 3739 C CA . THR A 1 514 ? 10.837 10.318 -36.972 1.00 94.38 514 THR A CA 1
ATOM 3740 C C . THR A 1 514 ? 10.984 8.805 -37.010 1.00 94.38 514 THR A C 1
ATOM 3742 O O . THR A 1 514 ? 10.353 8.099 -36.242 1.00 94.38 514 THR A O 1
ATOM 3745 N N . VAL A 1 515 ? 11.839 8.293 -37.889 1.00 91.56 515 VAL A N 1
ATOM 3746 C CA . VAL A 1 515 ? 12.171 6.868 -37.981 1.00 91.56 515 VAL A CA 1
ATOM 3747 C C . VAL A 1 515 ? 13.522 6.624 -37.333 1.00 91.56 515 VAL A C 1
ATOM 3749 O O . VAL A 1 515 ? 14.512 7.271 -37.698 1.00 91.56 515 VAL A O 1
ATOM 3752 N N . ILE A 1 516 ? 13.555 5.677 -36.400 1.00 90.12 516 ILE A N 1
ATOM 3753 C CA . ILE A 1 516 ? 14.768 5.193 -35.752 1.00 90.12 516 ILE A CA 1
ATOM 3754 C C . ILE A 1 516 ? 15.125 3.831 -36.335 1.00 90.12 516 ILE A C 1
ATOM 3756 O O . ILE A 1 516 ? 14.318 2.901 -36.352 1.00 90.12 516 ILE A O 1
ATOM 3760 N N . SER A 1 517 ? 16.357 3.719 -36.815 1.00 87.06 517 SER A N 1
ATOM 3761 C CA . SER A 1 517 ? 16.910 2.493 -37.382 1.00 87.06 517 SER A CA 1
ATOM 3762 C C . SER A 1 517 ? 18.185 2.107 -36.654 1.00 87.06 517 SER A C 1
ATOM 3764 O O . SER A 1 517 ? 18.966 2.979 -36.271 1.00 87.06 517 SER A O 1
ATOM 3766 N N . VAL A 1 518 ? 18.458 0.810 -36.539 1.00 81.25 518 VAL A N 1
ATOM 3767 C CA . VAL A 1 518 ? 19.669 0.318 -35.872 1.00 81.25 518 VAL A CA 1
ATOM 3768 C C . VAL A 1 518 ? 20.465 -0.618 -36.780 1.00 81.25 518 VAL A C 1
ATOM 3770 O O . VAL A 1 518 ? 19.911 -1.505 -37.430 1.00 81.25 518 VAL A O 1
ATOM 3773 N N . ASP A 1 519 ? 21.786 -0.432 -36.840 1.00 77.31 519 ASP A N 1
ATOM 3774 C CA . ASP A 1 519 ? 22.706 -1.395 -37.457 1.00 77.31 519 ASP A CA 1
ATOM 3775 C C . ASP A 1 519 ? 22.962 -2.567 -36.505 1.00 77.31 519 ASP A C 1
ATOM 3777 O O . ASP A 1 519 ? 23.974 -2.632 -35.805 1.00 77.31 519 ASP A O 1
ATOM 3781 N N . VAL A 1 520 ? 22.047 -3.535 -36.545 1.00 65.50 520 VAL A N 1
ATOM 3782 C CA . VAL A 1 520 ? 22.116 -4.813 -35.815 1.00 65.50 520 VAL A CA 1
ATOM 3783 C C . VAL A 1 520 ? 23.393 -5.617 -36.091 1.00 65.50 520 VAL A C 1
ATOM 3785 O O . VAL A 1 520 ? 23.759 -6.486 -35.304 1.00 65.50 520 VAL A O 1
ATOM 3788 N N . THR A 1 521 ? 24.092 -5.355 -37.204 1.00 64.12 521 THR A N 1
ATOM 3789 C CA . THR A 1 521 ? 25.330 -6.066 -37.565 1.00 64.12 521 THR A CA 1
ATOM 3790 C C . THR A 1 521 ? 26.583 -5.433 -36.961 1.00 64.12 521 THR A C 1
ATOM 3792 O O . THR A 1 521 ? 27.665 -6.018 -37.045 1.00 64.12 521 THR A O 1
ATOM 3795 N N . GLY A 1 522 ? 26.454 -4.234 -36.381 1.00 62.59 522 GLY A N 1
ATOM 3796 C CA . GLY A 1 522 ? 27.560 -3.457 -35.825 1.00 62.59 522 GLY A CA 1
ATOM 3797 C C . GLY A 1 522 ? 28.609 -3.038 -36.862 1.00 62.59 522 GLY A C 1
ATOM 3798 O O . GLY A 1 522 ? 29.762 -2.776 -36.520 1.00 62.59 522 GLY A O 1
ATOM 3799 N N . SER A 1 523 ? 28.238 -3.017 -38.144 1.00 64.50 523 SER A N 1
ATOM 3800 C CA . SER A 1 523 ? 29.144 -2.735 -39.261 1.00 64.50 523 SER A CA 1
ATOM 3801 C C . SER A 1 523 ? 29.478 -1.248 -39.428 1.00 64.50 523 SER A C 1
ATOM 3803 O O . SER A 1 523 ? 30.433 -0.909 -40.133 1.00 64.50 523 SER A O 1
ATOM 3805 N N . GLY A 1 524 ? 28.698 -0.368 -38.798 1.00 63.66 524 GLY A N 1
ATOM 3806 C CA . GLY A 1 524 ? 28.787 1.078 -38.953 1.00 63.66 524 GLY A CA 1
ATOM 3807 C C . GLY A 1 524 ? 28.227 1.574 -40.290 1.00 63.66 524 GLY A C 1
ATOM 3808 O O . GLY A 1 524 ? 28.581 2.668 -40.734 1.00 63.66 524 GLY A O 1
ATOM 3809 N N . ASN A 1 525 ? 27.433 0.758 -40.994 1.00 68.19 525 ASN A N 1
ATOM 3810 C CA . ASN A 1 525 ? 26.944 1.063 -42.336 1.00 68.19 525 ASN A CA 1
ATOM 3811 C C . ASN A 1 525 ? 25.422 1.206 -42.349 1.00 68.19 525 ASN A C 1
ATOM 3813 O O . ASN A 1 525 ? 24.697 0.216 -42.300 1.00 68.19 525 ASN A O 1
ATOM 3817 N N . ALA A 1 526 ? 24.952 2.438 -42.557 1.00 66.94 526 ALA A N 1
ATOM 3818 C CA . ALA A 1 526 ? 23.533 2.785 -42.648 1.00 66.94 526 ALA A CA 1
ATOM 3819 C C . ALA A 1 526 ? 22.740 1.971 -43.691 1.00 66.94 526 ALA A C 1
ATOM 3821 O O . ALA A 1 526 ? 21.527 1.852 -43.578 1.00 66.94 526 ALA A O 1
ATOM 3822 N N . GLN A 1 527 ? 23.396 1.400 -44.711 1.00 68.62 527 GLN A N 1
ATOM 3823 C CA . GLN A 1 527 ? 22.742 0.536 -45.711 1.00 68.62 527 GLN A CA 1
ATOM 3824 C C . GLN A 1 527 ? 22.279 -0.816 -45.141 1.00 68.62 527 GLN A C 1
ATOM 3826 O O . GLN A 1 527 ? 21.477 -1.489 -45.781 1.00 68.62 527 GLN A O 1
ATOM 3831 N N . ASN A 1 528 ? 22.809 -1.215 -43.983 1.00 69.69 528 ASN A N 1
ATOM 3832 C CA . ASN A 1 528 ? 22.481 -2.464 -43.299 1.00 69.69 528 ASN A CA 1
ATOM 3833 C C . ASN A 1 528 ? 21.604 -2.240 -42.056 1.00 69.69 528 ASN A C 1
ATOM 3835 O O . ASN A 1 528 ? 21.298 -3.204 -41.360 1.00 69.69 528 ASN A O 1
ATOM 3839 N N . ALA A 1 529 ? 21.242 -0.988 -41.761 1.00 76.88 529 ALA A N 1
ATOM 3840 C CA . ALA A 1 529 ? 20.379 -0.669 -40.637 1.00 76.88 529 ALA A CA 1
ATOM 3841 C C . ALA A 1 529 ? 18.943 -1.131 -40.911 1.00 76.88 529 ALA A C 1
ATOM 3843 O O . ALA A 1 529 ? 18.454 -1.027 -42.039 1.00 76.88 529 ALA A O 1
ATOM 3844 N N . VAL A 1 530 ? 18.287 -1.633 -39.871 1.00 79.38 530 VAL A N 1
ATOM 3845 C CA . VAL A 1 530 ? 16.886 -2.061 -39.900 1.00 79.38 530 VAL A CA 1
ATOM 3846 C C . VAL A 1 530 ? 16.050 -0.974 -39.239 1.00 79.38 530 VAL A C 1
ATOM 3848 O O . VAL A 1 530 ? 16.449 -0.460 -38.195 1.00 79.38 530 VAL A O 1
ATOM 3851 N N . ASP A 1 531 ? 14.940 -0.589 -39.870 1.00 86.31 531 ASP A N 1
ATOM 3852 C CA . ASP A 1 531 ? 13.974 0.340 -39.280 1.00 86.31 531 ASP A CA 1
ATOM 3853 C C . ASP A 1 531 ? 13.286 -0.367 -38.109 1.00 86.31 531 ASP A C 1
ATOM 3855 O O . ASP A 1 531 ? 12.662 -1.410 -38.294 1.00 86.31 531 ASP A O 1
ATOM 3859 N N . LEU A 1 532 ? 13.465 0.185 -36.912 1.00 84.44 532 LEU A N 1
ATOM 3860 C CA . LEU A 1 532 ? 12.994 -0.407 -35.667 1.00 84.44 532 LEU A CA 1
ATOM 3861 C C . LEU A 1 532 ? 11.639 0.175 -35.279 1.00 84.44 532 LEU A C 1
ATOM 3863 O O . LEU A 1 532 ? 10.686 -0.559 -35.055 1.00 84.44 532 LEU A O 1
ATOM 3867 N N . VAL A 1 533 ? 11.559 1.506 -35.256 1.00 90.56 533 VAL A N 1
ATOM 3868 C CA . VAL A 1 533 ? 10.364 2.215 -34.807 1.00 90.56 533 VAL A CA 1
ATOM 3869 C C . VAL A 1 533 ? 10.148 3.508 -35.583 1.00 90.56 533 VAL A C 1
ATOM 3871 O O . VAL A 1 533 ? 11.096 4.215 -35.949 1.00 90.56 533 VAL A O 1
ATOM 3874 N N . VAL A 1 534 ? 8.879 3.818 -35.822 1.00 93.62 534 VAL A N 1
ATOM 3875 C CA . VAL A 1 534 ? 8.395 5.108 -36.309 1.00 93.62 534 VAL A CA 1
ATOM 3876 C C . VAL A 1 534 ? 7.732 5.849 -35.152 1.00 93.62 534 VAL A C 1
ATOM 3878 O O . VAL A 1 534 ? 6.775 5.362 -34.568 1.00 93.62 534 VAL A O 1
ATOM 3881 N N . LEU A 1 535 ? 8.225 7.043 -34.843 1.00 95.00 535 LEU A N 1
ATOM 3882 C CA . LEU A 1 535 ? 7.574 7.997 -33.953 1.00 95.00 535 LEU A CA 1
ATOM 3883 C C . LEU A 1 535 ? 6.652 8.882 -34.793 1.00 95.00 535 LEU A C 1
ATOM 3885 O O . LEU A 1 535 ? 7.122 9.732 -35.565 1.00 95.00 535 LEU A O 1
ATOM 3889 N N . GLU A 1 536 ? 5.349 8.657 -34.685 1.00 94.88 536 GLU A N 1
ATOM 3890 C CA . GLU A 1 536 ? 4.339 9.384 -35.447 1.00 94.88 536 GLU A CA 1
ATOM 3891 C C . GLU A 1 536 ? 4.242 10.840 -34.971 1.00 94.88 536 GLU A C 1
ATOM 3893 O O . GLU A 1 536 ? 4.190 11.133 -33.783 1.00 94.88 536 GLU A O 1
ATOM 3898 N N . ASN A 1 537 ? 4.220 11.785 -35.914 1.00 92.62 537 ASN A N 1
ATOM 3899 C CA . ASN A 1 537 ? 4.143 13.231 -35.663 1.00 92.62 537 ASN A CA 1
ATOM 3900 C C . ASN A 1 537 ? 5.280 13.841 -34.812 1.00 92.62 537 ASN A C 1
ATOM 3902 O O . ASN A 1 537 ? 5.221 15.026 -34.468 1.00 92.62 537 ASN A O 1
ATOM 3906 N N . VAL A 1 538 ? 6.346 13.092 -34.519 1.00 92.62 538 VAL A N 1
ATOM 3907 C CA . VAL A 1 538 ? 7.540 13.604 -33.834 1.00 92.62 538 VAL A CA 1
ATOM 3908 C C . VAL A 1 538 ? 8.556 14.091 -34.864 1.00 92.62 538 VAL A C 1
ATOM 3910 O O . VAL A 1 538 ? 9.002 13.331 -35.722 1.00 92.62 538 VAL A O 1
ATOM 3913 N N . THR A 1 539 ? 8.967 15.360 -34.775 1.00 90.69 539 THR A N 1
ATOM 3914 C CA . THR A 1 539 ? 10.006 15.961 -35.639 1.00 90.69 539 THR A CA 1
ATOM 3915 C C . THR A 1 539 ? 10.871 16.961 -34.873 1.00 90.69 539 THR A C 1
ATOM 3917 O O . THR A 1 539 ? 10.471 17.494 -33.838 1.00 90.69 539 THR A O 1
ATOM 3920 N N . GLY A 1 540 ? 12.066 17.245 -35.389 1.00 85.44 540 GLY A N 1
ATOM 3921 C CA . GLY A 1 540 ? 12.973 18.276 -34.887 1.00 85.44 540 GLY A CA 1
ATOM 3922 C C . GLY A 1 540 ? 13.684 17.937 -33.576 1.00 85.44 540 GLY A C 1
ATOM 3923 O O . GLY A 1 540 ? 14.303 18.827 -32.994 1.00 85.44 540 GLY A O 1
ATOM 3924 N N . LYS A 1 541 ? 13.593 16.685 -33.121 1.00 84.56 541 LYS A N 1
ATOM 3925 C CA . LYS A 1 541 ? 14.221 16.172 -31.899 1.00 84.56 541 LYS A CA 1
ATOM 3926 C C . LYS A 1 541 ? 15.582 15.569 -32.199 1.00 84.56 541 LYS A C 1
ATOM 3928 O O . LYS A 1 541 ? 15.743 14.923 -33.230 1.00 84.56 541 LYS A O 1
ATOM 3933 N N . HIS A 1 542 ? 16.560 15.783 -31.331 1.00 82.56 542 HIS A N 1
ATOM 3934 C CA . HIS A 1 542 ? 17.849 15.109 -31.442 1.00 82.56 542 HIS A CA 1
ATOM 3935 C C . HIS A 1 542 ? 17.802 13.734 -30.759 1.00 82.56 542 HIS A C 1
ATOM 3937 O O . HIS A 1 542 ? 16.985 13.493 -29.876 1.00 82.56 542 HIS A O 1
ATOM 3943 N N . LEU A 1 543 ? 18.669 12.811 -31.173 1.00 77.31 543 LEU A N 1
ATOM 3944 C CA . LEU A 1 543 ? 18.629 11.417 -30.725 1.00 77.31 543 LEU A CA 1
ATOM 3945 C C . LEU A 1 543 ? 18.822 11.256 -29.200 1.00 77.31 543 LEU A C 1
ATOM 3947 O O . LEU A 1 543 ? 18.278 10.338 -28.596 1.00 77.31 543 LEU A O 1
ATOM 3951 N N . ASP A 1 544 ? 19.559 12.166 -28.565 1.00 72.94 544 ASP A N 1
ATOM 3952 C CA . ASP A 1 544 ? 19.733 12.228 -27.107 1.00 72.94 544 ASP A CA 1
ATOM 3953 C C . ASP A 1 544 ? 18.485 12.727 -26.362 1.00 72.94 544 ASP A C 1
ATOM 3955 O O . ASP A 1 544 ? 18.377 12.497 -25.162 1.00 72.94 544 ASP A O 1
ATOM 3959 N N . GLU A 1 545 ? 17.544 13.384 -27.040 1.00 73.88 545 GLU A N 1
ATOM 3960 C CA . GLU A 1 545 ? 16.224 13.728 -26.495 1.00 73.88 545 GLU A CA 1
ATOM 3961 C C . GLU A 1 545 ? 15.224 12.573 -26.616 1.00 73.88 545 GLU A C 1
ATOM 3963 O O . GLU A 1 545 ? 14.166 12.636 -26.003 1.00 73.88 545 GLU A O 1
ATOM 3968 N N . LEU A 1 546 ? 15.531 11.563 -27.436 1.00 79.00 546 LEU A N 1
ATOM 3969 C CA . LEU A 1 546 ? 14.619 10.464 -27.752 1.00 79.00 546 LEU A CA 1
ATOM 3970 C C . LEU A 1 546 ? 15.026 9.150 -27.088 1.00 79.00 546 LEU A C 1
ATOM 3972 O O . LEU A 1 546 ? 14.164 8.332 -26.814 1.00 79.00 546 LEU A O 1
ATOM 3976 N N . VAL A 1 547 ? 16.321 8.913 -26.859 1.00 71.00 547 VAL A N 1
ATOM 3977 C CA . VAL A 1 547 ? 16.835 7.603 -26.429 1.00 71.00 547 VAL A CA 1
ATOM 3978 C C . VAL A 1 547 ? 17.486 7.690 -25.048 1.00 71.00 547 VAL A C 1
ATOM 3980 O O . VAL A 1 547 ? 18.502 8.374 -24.872 1.00 71.00 547 VAL A O 1
ATOM 3983 N N . ALA A 1 548 ? 16.964 6.925 -24.086 1.00 56.44 548 ALA A N 1
ATOM 3984 C CA . ALA A 1 548 ? 17.413 6.903 -22.688 1.00 56.44 548 ALA A CA 1
ATOM 3985 C C . ALA A 1 548 ? 18.912 6.614 -22.537 1.00 56.44 548 ALA A C 1
ATOM 3987 O O . ALA A 1 548 ? 19.633 7.260 -21.771 1.00 56.44 548 ALA A O 1
ATOM 3988 N N . ASN A 1 549 ? 19.419 5.679 -23.332 1.00 54.12 549 ASN A N 1
ATOM 3989 C CA . ASN A 1 549 ? 20.753 5.108 -23.154 1.00 54.12 549 ASN A CA 1
ATOM 3990 C C . ASN A 1 549 ? 21.872 5.914 -23.824 1.00 54.12 549 ASN A C 1
ATOM 3992 O O . ASN A 1 549 ? 23.046 5.564 -23.698 1.00 54.12 549 ASN A O 1
ATOM 3996 N N . ILE A 1 550 ? 21.534 7.018 -24.497 1.00 51.62 550 ILE A N 1
ATOM 3997 C CA . ILE A 1 550 ? 22.499 7.902 -25.165 1.00 51.62 550 ILE A CA 1
ATOM 3998 C C . ILE A 1 550 ? 22.951 9.039 -24.237 1.00 51.62 550 ILE A C 1
ATOM 4000 O O . ILE A 1 550 ? 24.109 9.462 -24.303 1.00 51.62 550 ILE A O 1
ATOM 4004 N N . GLN A 1 551 ? 22.109 9.468 -23.288 1.00 41.19 551 GLN A N 1
ATOM 4005 C CA . GLN A 1 551 ? 22.477 10.492 -22.299 1.00 41.19 551 GLN A CA 1
ATOM 4006 C C . GLN A 1 551 ? 23.468 9.985 -21.234 1.00 41.19 551 GLN A C 1
ATOM 4008 O O . GLN A 1 551 ? 24.259 10.765 -20.703 1.00 41.19 551 GLN A O 1
ATOM 4013 N N . ALA A 1 552 ? 23.496 8.677 -20.960 1.00 35.56 552 ALA A N 1
ATOM 4014 C CA . ALA A 1 552 ? 24.396 8.066 -19.975 1.00 35.56 552 ALA A CA 1
ATOM 4015 C C . ALA A 1 552 ? 25.869 7.961 -20.431 1.00 35.56 552 ALA A C 1
ATOM 4017 O O . ALA A 1 552 ? 26.727 7.578 -19.636 1.00 35.56 552 ALA A O 1
ATOM 4018 N N . GLN A 1 553 ? 26.182 8.284 -21.693 1.00 41.19 553 GLN A N 1
ATOM 4019 C CA . GLN A 1 553 ? 27.491 8.005 -22.305 1.00 41.19 553 GLN A CA 1
ATOM 4020 C C . GLN A 1 553 ? 28.282 9.252 -22.752 1.00 41.19 553 GLN A C 1
ATOM 4022 O O . GLN A 1 553 ? 29.345 9.109 -23.356 1.00 41.19 553 GLN A O 1
ATOM 4027 N N . GLN A 1 554 ? 27.822 10.473 -22.440 1.00 31.33 554 GLN A N 1
ATOM 4028 C CA . GLN A 1 554 ? 28.557 11.722 -22.730 1.00 31.33 554 GLN A CA 1
ATOM 4029 C C . GLN A 1 554 ? 29.440 12.255 -21.578 1.00 31.33 554 GLN A C 1
ATOM 4031 O O . GLN A 1 554 ? 29.875 13.409 -21.633 1.00 31.33 554 GLN A O 1
ATOM 4036 N N . VAL A 1 555 ? 29.745 11.451 -20.550 1.00 28.83 555 VAL A N 1
ATOM 4037 C CA . VAL A 1 555 ? 30.619 11.868 -19.428 1.00 28.83 555 VAL A CA 1
ATOM 4038 C C . VAL A 1 555 ? 31.959 11.148 -19.429 1.00 28.83 555 VAL A C 1
ATOM 4040 O O . VAL A 1 555 ? 31.961 9.899 -19.392 1.00 28.83 555 VAL A O 1
#

Nearest PDB structures (foldseek):
  4m00-assembly1_A  TM=5.480E-01  e=5.582E-05  Staphylococcus aureus subsp. aureus NCTC 8325
  8yt8-assembly1_O  TM=6.835E-01  e=8.104E-03  Mus musculus
  8uf4-assembly1_A  TM=6.199E-01  e=7.020E-03  Homo sapiens
  8sgn-assembly1_G  TM=2.457E-01  e=1.266E-05  Human herpesvirus 4 strain B95-8
  5cxl-assembly2_B  TM=3.847E-01  e=1.080E-02  Bordetella pertussis Tohama I

pLDDT: mean 74.5, std 21.35, range [24.67, 97.94]